Protein AF-A0A534P8X6-F1 (afdb_monomer_lite)

Radius of gyration: 32.1 Å; chains: 1; bounding box: 94×69×116 Å

Sequence (420 aa):
MPVDARSERRAPPPGQRSTAIDPALVALAWAALAAMLLAVRFLWLAFFPLLLISRTWAERSSAARVPAWTGWLPALLGPALLAGFVWIGPWPRISDVLDLSFAQWAEPYAAEKYPVEAIWLMRDAGLAGRLFTEYSLGGYAGFWLAPKIETFVNGSLNFAPDTASEYIAIRKRLPAAPGESFPELLDRLELDLFLGTGTPAGPHGPSYTVAHLERTPGWIAIFRNATSALYLRVGAPDSANLRQVADYYAREGIPFDPERGFEPARVIRDHEPWAVEHRVIPRTFAAIERAAIQPGAPLARPRALVQTASFYALLGACDLALEREALIRSIDALAVGSRRRTVWCLLRAGRYEDARAQAAALDGLARADELARITVELARAIPTLSADVRESMVRRLPLLSPAQAQALAFSLETPPARVR

pLDDT: mean 87.18, std 13.49, range [33.5, 98.56]

Secondary structure (DSSP, 8-state):
----------PPPTT-------HHHHHHHHHHHHHHHH-GGGGGGGHHHHHHHHHHHHHHHHHTT--GGGGHHHHHHHHHHHHHHHHTSSHHHHHTTS---HHHHTSPP-GGGTTHHHHHHHHHHT--EEEE--HHHHHHHHHHHTTTEEESS-SSS-S-HHHHHHHHHHHHT--SSTT--HHHHHHHTT--EEEEE---BSTT-S---TTTTTT-TTEEEEEE-SSEEEEEE-SSTT-HHHHHHHHHHHHHT--EETTTEE-HHHHHHH-HHHHHHTTSS-TTHHHHHHHHH-TT-TTHHHHHHHHHHHHHHHTT-HHHHHHHHHHHHHH-TT-HHHHHHHHHHHHHTT-HHHHHHHHHHHHTTGGG-HHHHHHHHHHHHGGGS-HHHHHHHHHH---B-HHHHHHHHHHSPPPPP---

Foldseek 3Di:
DDDDPPDPPPDDPPPPDPPDQDVVLVVLLVVLVVCVVVDVVSPVSPVSVLVSVLVVQCVVCVVDVNPNCRSCPSVVVVVVVVVCCCPVNCNCVVCVVPVPDPVVVVDFPQQLVDLVLLLVLCVLLVAAFEEEDDLCCLCVSCVRNPPRYHYLHNNDPPDDPLSVLLNVCLLLLHASDPPQHSVNSCVVSRHFKYKAFAALADPPDDRRGQLNCVVPPQKAFQDDALTITMIGGCPDLPPPSLVSSVVSCVVVVADADSVHHDDLVRCCVVPVVVCQLSRNDFPCLVVLVCLCPDPDPLPSNLVSLLVVLSSCLSRLVLVVSLVSLVVNCVSPVLPLLSLLSNLLSCLSVVVLVVSQVSLVVNVVNCPPPPLSVLSSVLSVCLVVDDPSVSSSSSSSRHNHYPVRSVVSSVRGDRHDRDDD

Structure (mmCIF, N/CA/C/O backbone):
data_AF-A0A534P8X6-F1
#
_entry.id   AF-A0A534P8X6-F1
#
loop_
_atom_site.group_PDB
_atom_site.id
_atom_site.type_symbol
_atom_site.label_atom_id
_atom_site.label_alt_id
_atom_site.label_comp_id
_atom_site.label_asym_id
_atom_site.label_entity_id
_atom_site.label_seq_id
_atom_site.pdbx_PDB_ins_code
_atom_site.Cartn_x
_atom_site.Cartn_y
_atom_site.Cartn_z
_atom_site.occupancy
_atom_site.B_iso_or_equiv
_atom_site.auth_seq_id
_atom_site.auth_comp_id
_atom_site.auth_asym_id
_atom_site.auth_atom_id
_atom_site.pdbx_PDB_model_num
ATOM 1 N N . MET A 1 1 ? 67.911 39.125 -83.453 1.00 33.50 1 MET A N 1
ATOM 2 C CA . MET A 1 1 ? 67.552 40.192 -82.494 1.00 33.50 1 MET A CA 1
ATOM 3 C C . MET A 1 1 ? 66.167 39.890 -81.921 1.00 33.50 1 MET A C 1
ATOM 5 O O . MET A 1 1 ? 65.420 39.190 -82.590 1.00 33.50 1 MET A O 1
ATOM 9 N N . PRO A 1 2 ? 65.913 40.288 -80.667 1.00 45.84 2 PRO A N 1
ATOM 10 C CA . PRO A 1 2 ? 65.272 39.536 -79.577 1.00 45.84 2 PRO A CA 1
ATOM 11 C C . PRO A 1 2 ? 63.798 39.995 -79.392 1.00 45.84 2 PRO A C 1
ATOM 13 O O . PRO A 1 2 ? 63.330 40.786 -80.197 1.00 45.84 2 PRO A O 1
ATOM 16 N N . VAL A 1 3 ? 62.943 39.557 -78.461 1.00 46.09 3 VAL A N 1
ATOM 17 C CA . VAL A 1 3 ? 63.076 39.191 -77.045 1.00 46.09 3 VAL A CA 1
ATOM 18 C C . VAL A 1 3 ? 62.009 38.144 -76.708 1.00 46.09 3 VAL A C 1
ATOM 20 O O . VAL A 1 3 ? 60.829 38.313 -77.002 1.00 46.09 3 VAL A O 1
ATOM 23 N N . ASP A 1 4 ? 62.471 37.082 -76.061 1.00 54.25 4 ASP A N 1
ATOM 24 C CA . ASP A 1 4 ? 61.713 35.975 -75.491 1.00 54.25 4 ASP A CA 1
ATOM 25 C C . ASP A 1 4 ? 61.046 36.449 -74.180 1.00 54.25 4 ASP A C 1
ATOM 27 O O . ASP A 1 4 ? 61.711 36.629 -73.158 1.00 54.25 4 ASP A O 1
ATOM 31 N N . ALA A 1 5 ? 59.738 36.717 -74.202 1.00 52.34 5 ALA A N 1
ATOM 32 C CA . ALA A 1 5 ? 58.976 37.123 -73.021 1.00 52.34 5 ALA A CA 1
ATOM 33 C C . ALA A 1 5 ? 58.452 35.883 -72.280 1.00 52.34 5 ALA A C 1
ATOM 35 O O . ALA A 1 5 ? 57.277 35.522 -72.364 1.00 52.34 5 ALA A O 1
ATOM 36 N N . ARG A 1 6 ? 59.342 35.212 -71.538 1.00 52.28 6 ARG A N 1
ATOM 37 C CA . ARG A 1 6 ? 58.953 34.193 -70.554 1.00 52.28 6 ARG A CA 1
ATOM 38 C C . ARG A 1 6 ? 58.138 34.858 -69.446 1.00 52.28 6 ARG A C 1
ATOM 40 O O . ARG A 1 6 ? 58.684 35.545 -68.589 1.00 52.28 6 ARG A O 1
ATOM 47 N N . SER A 1 7 ? 56.826 34.626 -69.450 1.00 53.94 7 SER A N 1
ATOM 48 C CA . SER A 1 7 ? 55.956 34.943 -68.321 1.00 53.94 7 SER A CA 1
ATOM 49 C C . SER A 1 7 ? 56.339 34.051 -67.135 1.00 53.94 7 SER A C 1
ATOM 51 O O . SER A 1 7 ? 55.944 32.883 -67.064 1.00 53.94 7 SER A O 1
ATOM 53 N N . GLU A 1 8 ? 57.131 34.581 -66.209 1.00 51.19 8 GLU A N 1
ATOM 54 C CA . GLU A 1 8 ? 57.353 33.955 -64.911 1.00 51.19 8 GLU A CA 1
ATOM 55 C C . GLU A 1 8 ? 56.007 33.833 -64.187 1.00 51.19 8 GLU A C 1
ATOM 57 O O . GLU A 1 8 ? 55.440 34.808 -63.688 1.00 51.19 8 GLU A O 1
ATOM 62 N N . ARG A 1 9 ? 55.467 32.608 -64.139 1.00 57.28 9 ARG A N 1
ATOM 63 C CA . ARG A 1 9 ? 54.397 32.251 -63.207 1.00 57.28 9 ARG A CA 1
ATOM 64 C C . ARG A 1 9 ? 54.963 32.424 -61.803 1.00 57.28 9 ARG A C 1
ATOM 66 O O . ARG A 1 9 ? 55.648 31.536 -61.302 1.00 57.28 9 ARG A O 1
ATOM 73 N N . ARG A 1 10 ? 54.696 33.573 -61.177 1.00 58.44 10 ARG A N 1
ATOM 74 C CA . ARG A 1 10 ? 54.929 33.771 -59.743 1.00 58.44 10 ARG A CA 1
ATOM 75 C C . ARG A 1 10 ? 54.242 32.633 -58.997 1.00 58.44 10 ARG A C 1
ATOM 77 O O . ARG A 1 10 ? 53.018 32.519 -59.034 1.00 58.44 10 ARG A O 1
ATOM 84 N N . ALA A 1 11 ? 55.041 31.787 -58.354 1.00 60.16 11 ALA A N 1
ATOM 85 C CA . ALA A 1 11 ? 54.531 30.801 -57.420 1.00 60.16 11 ALA A CA 1
ATOM 86 C C . ALA A 1 11 ? 53.692 31.534 -56.356 1.00 60.16 11 ALA A C 1
ATOM 88 O O . ALA A 1 11 ? 54.113 32.601 -55.890 1.00 60.16 11 ALA A O 1
ATOM 89 N N . PRO A 1 12 ? 52.502 31.019 -55.994 1.00 60.47 12 PRO A N 1
ATOM 90 C CA . PRO A 1 12 ? 51.727 31.595 -54.908 1.00 60.47 12 PRO A CA 1
ATOM 91 C C . PRO A 1 12 ? 52.596 31.633 -53.641 1.00 60.47 12 PRO A C 1
ATOM 93 O O . PRO A 1 12 ? 53.391 30.713 -53.421 1.00 60.47 12 PRO A O 1
ATOM 96 N N . PRO A 1 13 ? 52.497 32.697 -52.828 1.00 65.62 13 PRO A N 1
ATOM 97 C CA . PRO A 1 13 ? 53.342 32.863 -51.654 1.00 65.62 13 PRO A CA 1
ATOM 98 C C . PRO A 1 13 ? 53.242 31.625 -50.742 1.00 65.62 13 PRO A C 1
ATOM 100 O O . PRO A 1 13 ? 52.130 31.167 -50.451 1.00 65.62 13 PRO A O 1
ATOM 103 N N . PRO A 1 14 ? 54.378 31.063 -50.286 1.00 49.94 14 PRO A N 1
ATOM 104 C CA . PRO A 1 14 ? 54.384 29.919 -49.385 1.00 49.94 14 PRO A CA 1
ATOM 105 C C . PRO A 1 14 ? 53.738 30.342 -48.063 1.00 49.94 14 PRO A C 1
ATOM 107 O O . PRO A 1 14 ? 54.301 31.121 -47.301 1.00 49.94 14 PRO A O 1
ATOM 110 N N . GLY A 1 15 ? 52.512 29.877 -47.823 1.00 55.72 15 GLY A N 1
ATOM 111 C CA . GLY A 1 15 ? 51.736 30.244 -46.635 1.00 55.72 15 GLY A CA 1
ATOM 112 C C . GLY A 1 15 ? 50.222 30.227 -46.824 1.00 55.72 15 GLY A C 1
ATOM 113 O O . GLY A 1 15 ? 49.494 30.141 -45.839 1.00 55.72 15 GLY A O 1
ATOM 114 N N . GLN A 1 16 ? 49.721 30.228 -48.063 1.00 53.78 16 GLN A N 1
ATOM 115 C CA . GLN A 1 16 ? 48.287 30.098 -48.337 1.00 53.78 16 GLN A CA 1
ATOM 116 C C . GLN A 1 16 ? 47.846 28.626 -48.236 1.00 53.78 16 GLN A C 1
ATOM 118 O O . GLN A 1 16 ? 47.551 27.957 -49.224 1.00 53.78 16 GLN A O 1
ATOM 123 N N . ARG A 1 17 ? 47.839 28.080 -47.013 1.00 56.84 17 ARG A N 1
ATOM 124 C CA . ARG A 1 17 ? 47.142 26.820 -46.740 1.00 56.84 17 ARG A CA 1
ATOM 125 C C . ARG A 1 17 ? 45.657 27.077 -46.968 1.00 56.84 17 ARG A C 1
ATOM 127 O O . ARG A 1 17 ? 45.050 27.838 -46.225 1.00 56.84 17 ARG A O 1
ATOM 134 N N . SER A 1 18 ? 45.089 26.447 -47.994 1.00 56.28 18 SER A N 1
ATOM 135 C CA . SER A 1 18 ? 43.643 26.264 -48.115 1.00 56.28 18 SER A CA 1
ATOM 136 C C . SER A 1 18 ? 43.150 25.651 -46.806 1.00 56.28 18 SER A C 1
ATOM 138 O O . SER A 1 18 ? 43.361 24.461 -46.563 1.00 56.28 18 SER A O 1
ATOM 140 N N . THR A 1 19 ? 42.544 26.459 -45.939 1.00 61.25 19 THR A N 1
ATOM 141 C CA . THR A 1 19 ? 41.861 25.995 -44.732 1.00 61.25 19 THR A CA 1
ATOM 142 C C . THR A 1 19 ? 40.568 25.332 -45.177 1.00 61.25 19 THR A C 1
ATOM 144 O O . THR A 1 19 ? 39.490 25.909 -45.101 1.00 61.25 19 THR A O 1
ATOM 147 N N . ALA A 1 20 ? 40.688 24.132 -45.742 1.00 74.94 20 ALA A N 1
ATOM 148 C CA . ALA A 1 20 ? 39.529 23.305 -46.002 1.00 74.94 20 ALA A CA 1
ATOM 149 C C . ALA A 1 20 ? 38.854 23.042 -44.651 1.00 74.94 20 ALA A C 1
ATOM 151 O O . ALA A 1 20 ? 39.512 22.622 -43.692 1.00 74.94 20 ALA A O 1
ATOM 152 N N . ILE A 1 21 ? 37.558 23.345 -44.569 1.00 78.94 21 ILE A N 1
ATOM 153 C CA . ILE A 1 21 ? 36.736 22.993 -43.413 1.00 78.94 21 ILE A CA 1
ATOM 154 C C . ILE A 1 21 ? 36.885 21.487 -43.208 1.00 78.94 21 ILE A C 1
ATOM 156 O O . ILE A 1 21 ? 36.749 20.715 -44.156 1.00 78.94 21 ILE A O 1
ATOM 160 N N . ASP A 1 22 ? 37.180 21.084 -41.975 1.00 84.44 22 ASP A N 1
ATOM 161 C CA . ASP A 1 22 ? 37.355 19.678 -41.633 1.00 84.44 22 ASP A CA 1
ATOM 162 C C . ASP A 1 22 ? 36.058 18.897 -41.946 1.00 84.44 22 ASP A C 1
ATOM 164 O O . ASP A 1 22 ? 35.023 19.161 -41.319 1.00 84.44 22 ASP A O 1
ATOM 168 N N . PRO A 1 23 ? 36.073 17.951 -42.904 1.00 85.25 23 PRO A N 1
ATOM 169 C CA . PRO A 1 23 ? 34.881 17.200 -43.283 1.00 85.25 23 PRO A CA 1
ATOM 170 C C . PRO A 1 23 ? 34.331 16.359 -42.124 1.00 85.25 23 PRO A C 1
ATOM 172 O O . PRO A 1 23 ? 33.122 16.130 -42.067 1.00 85.25 23 PRO A O 1
ATOM 175 N N . ALA A 1 24 ? 35.173 15.953 -41.165 1.00 83.12 24 ALA A N 1
ATOM 176 C CA . ALA A 1 24 ? 34.730 15.220 -39.983 1.00 83.12 24 ALA A CA 1
ATOM 177 C C . ALA A 1 24 ? 33.857 16.096 -39.074 1.00 83.12 24 ALA A C 1
ATOM 179 O O . ALA A 1 24 ? 32.826 15.644 -38.577 1.00 83.12 24 ALA A O 1
ATOM 180 N N . LEU A 1 25 ? 34.212 17.372 -38.909 1.00 83.75 25 LEU A N 1
ATOM 181 C CA . LEU A 1 25 ? 33.414 18.321 -38.134 1.00 83.75 25 LEU A CA 1
ATOM 182 C C . LEU A 1 25 ? 32.064 18.602 -38.802 1.00 83.75 25 LEU A C 1
ATOM 184 O O . LEU A 1 25 ? 31.046 18.682 -38.117 1.00 83.75 25 LEU A O 1
ATOM 188 N N . VAL A 1 26 ? 32.042 18.723 -40.132 1.00 87.31 26 VAL A N 1
ATOM 189 C CA . VAL A 1 26 ? 30.795 18.885 -40.896 1.00 87.31 26 VAL A CA 1
ATOM 190 C C . VAL A 1 26 ? 29.891 17.668 -40.707 1.00 87.31 26 VAL A C 1
ATOM 192 O O . VAL A 1 26 ? 28.708 17.828 -40.411 1.00 87.31 26 VAL A O 1
ATOM 195 N N . ALA A 1 27 ? 30.448 16.460 -40.813 1.00 84.94 27 ALA A N 1
ATOM 196 C CA . ALA A 1 27 ? 29.708 15.223 -40.591 1.00 84.94 27 ALA A CA 1
ATOM 197 C C . ALA A 1 27 ? 29.157 15.128 -39.156 1.00 84.94 27 ALA A C 1
ATOM 199 O O . ALA A 1 27 ? 27.978 14.824 -38.977 1.00 84.94 27 ALA A O 1
ATOM 200 N N . LEU A 1 28 ? 29.966 15.452 -38.140 1.00 86.00 28 LEU A N 1
ATOM 201 C CA . LEU A 1 28 ? 29.539 15.464 -36.736 1.00 86.00 28 LEU A CA 1
ATOM 202 C C . LEU A 1 28 ? 28.457 16.511 -36.463 1.00 86.00 28 LEU A C 1
ATOM 204 O O . LEU A 1 28 ? 27.498 16.216 -35.758 1.00 86.00 28 LEU A O 1
ATOM 208 N N . ALA A 1 29 ? 28.565 17.711 -37.037 1.00 87.69 29 ALA A N 1
ATOM 209 C CA . ALA A 1 29 ? 27.555 18.756 -36.903 1.00 87.69 29 ALA A CA 1
ATOM 210 C C . ALA A 1 29 ? 26.207 18.336 -37.506 1.00 87.69 29 ALA A C 1
ATOM 212 O O . ALA A 1 29 ? 25.166 18.539 -36.881 1.00 87.69 29 ALA A O 1
ATOM 213 N N . TRP A 1 30 ? 26.218 17.714 -38.689 1.00 87.44 30 TRP A N 1
ATOM 214 C CA . TRP A 1 30 ? 25.007 17.184 -39.319 1.00 87.44 30 TRP A CA 1
ATOM 215 C C . TRP A 1 30 ? 24.413 16.005 -38.551 1.00 87.44 30 TRP A C 1
ATOM 217 O O . TRP A 1 30 ? 23.206 15.986 -38.320 1.00 87.44 30 TRP A O 1
ATOM 227 N N . ALA A 1 31 ? 25.241 15.056 -38.107 1.00 86.00 31 ALA A N 1
ATOM 228 C CA . ALA A 1 31 ? 24.795 13.931 -37.290 1.00 86.00 31 ALA A CA 1
ATOM 229 C C . ALA A 1 31 ? 24.201 14.406 -35.954 1.00 86.00 31 ALA A C 1
ATOM 231 O O . ALA A 1 31 ? 23.155 13.917 -35.538 1.00 86.00 31 ALA A O 1
ATOM 232 N N . ALA A 1 32 ? 24.819 15.406 -35.320 1.00 87.06 32 ALA A N 1
ATOM 233 C CA . ALA A 1 32 ? 24.315 16.055 -34.116 1.00 87.06 32 ALA A CA 1
ATOM 234 C C . ALA A 1 32 ? 22.977 16.766 -34.356 1.00 87.06 32 ALA A C 1
ATOM 236 O O . ALA A 1 32 ? 22.048 16.579 -33.578 1.00 87.06 32 ALA A O 1
ATOM 237 N N . LEU A 1 33 ? 22.850 17.545 -35.438 1.00 85.81 33 LEU A N 1
ATOM 238 C CA . LEU A 1 33 ? 21.591 18.195 -35.822 1.00 85.81 33 LEU A CA 1
ATOM 239 C C . LEU A 1 33 ? 20.480 17.172 -36.061 1.00 85.81 33 LEU A C 1
ATOM 241 O O . LEU A 1 33 ? 19.393 17.317 -35.508 1.00 85.81 33 LEU A O 1
ATOM 245 N N . ALA A 1 34 ? 20.763 16.114 -36.822 1.00 82.88 34 ALA A N 1
ATOM 246 C CA . ALA A 1 34 ? 19.818 15.029 -37.052 1.00 82.88 34 ALA A CA 1
ATOM 247 C C . ALA A 1 34 ? 19.422 14.346 -35.734 1.00 82.88 34 ALA A C 1
ATOM 249 O O . ALA A 1 34 ? 18.238 14.177 -35.465 1.00 82.88 34 ALA A O 1
ATOM 250 N N . ALA A 1 35 ? 20.388 14.026 -34.869 1.00 80.00 35 ALA A N 1
ATOM 251 C CA . ALA A 1 35 ? 20.127 13.425 -33.565 1.00 80.00 35 ALA A CA 1
ATOM 252 C C . ALA A 1 35 ? 19.263 14.330 -32.669 1.00 80.00 35 ALA A C 1
ATOM 254 O O . ALA A 1 35 ? 18.326 13.839 -32.047 1.00 80.00 35 ALA A O 1
ATOM 255 N N . MET A 1 36 ? 19.524 15.641 -32.636 1.00 87.25 36 MET A N 1
ATOM 256 C CA . MET A 1 36 ? 18.722 16.614 -31.881 1.00 87.25 36 MET A CA 1
ATOM 257 C C . MET A 1 36 ? 17.287 16.732 -32.399 1.00 87.25 36 MET A C 1
ATOM 259 O O . MET A 1 36 ? 16.361 16.820 -31.595 1.00 87.25 36 MET A O 1
ATOM 263 N N . LEU A 1 37 ? 17.098 16.723 -33.723 1.00 77.31 37 LEU A N 1
ATOM 264 C CA . LEU A 1 37 ? 15.770 16.769 -34.343 1.00 77.31 37 LEU A CA 1
ATOM 265 C C . LEU A 1 37 ? 14.988 15.467 -34.129 1.00 77.31 37 LEU A C 1
ATOM 267 O O . LEU A 1 37 ? 13.765 15.500 -34.026 1.00 77.31 37 LEU A O 1
ATOM 271 N N . LEU A 1 38 ? 15.687 14.333 -34.039 1.00 77.62 38 LEU A N 1
ATOM 272 C CA . LEU A 1 38 ? 15.081 13.024 -33.806 1.00 77.62 38 LEU A CA 1
ATOM 273 C C . LEU A 1 38 ? 14.802 12.752 -32.320 1.00 77.62 38 LEU A C 1
ATOM 275 O O . LEU A 1 38 ? 13.841 12.051 -32.011 1.00 77.62 38 LEU A O 1
ATOM 279 N N . ALA A 1 39 ? 15.613 13.276 -31.389 1.00 69.88 39 ALA A N 1
ATOM 280 C CA . ALA A 1 39 ? 15.390 13.096 -29.955 1.00 69.88 39 ALA A CA 1
ATOM 281 C C . ALA A 1 39 ? 15.970 14.219 -29.072 1.00 69.88 39 ALA A C 1
ATOM 283 O O . ALA A 1 39 ? 17.167 14.507 -29.074 1.00 69.88 39 ALA A O 1
ATOM 284 N N . VAL A 1 40 ? 15.122 14.729 -28.171 1.00 66.31 40 VAL A N 1
ATOM 285 C CA . VAL A 1 40 ? 15.434 15.774 -27.171 1.00 66.31 40 VAL A CA 1
ATOM 286 C C . VAL A 1 40 ? 16.663 15.435 -26.316 1.00 66.31 40 VAL A C 1
ATOM 288 O O . VAL A 1 40 ? 17.450 16.320 -25.990 1.00 66.31 40 VAL A O 1
ATOM 291 N N . ARG A 1 41 ? 16.896 14.152 -25.993 1.00 69.75 41 ARG A N 1
ATOM 292 C CA . ARG A 1 41 ? 18.048 13.723 -25.171 1.00 69.75 41 ARG A CA 1
ATOM 293 C C . ARG A 1 41 ? 19.414 14.060 -25.779 1.00 69.75 41 ARG A C 1
ATOM 295 O O . ARG A 1 41 ? 20.415 14.001 -25.074 1.00 69.75 41 ARG A O 1
ATOM 302 N N . PHE A 1 42 ? 19.466 14.382 -27.071 1.00 77.75 42 PHE A N 1
ATOM 303 C CA . PHE A 1 42 ? 20.692 14.724 -27.786 1.00 77.75 42 PHE A CA 1
ATOM 304 C C . PHE A 1 42 ? 20.928 16.230 -27.919 1.00 77.75 42 PHE A C 1
ATOM 306 O O . PHE A 1 42 ? 21.890 16.616 -28.570 1.00 77.75 42 PHE A O 1
ATOM 313 N N . LEU A 1 43 ? 20.120 17.086 -27.280 1.00 78.06 43 LEU A N 1
ATOM 314 C CA . LEU A 1 43 ? 20.313 18.546 -27.275 1.00 78.06 43 LEU A CA 1
ATOM 315 C C . LEU A 1 43 ? 21.731 18.979 -26.866 1.00 78.06 43 LEU A C 1
ATOM 317 O O . LEU A 1 43 ? 22.224 19.994 -27.349 1.00 78.06 43 LEU A O 1
ATOM 321 N N . TRP A 1 44 ? 22.425 18.195 -26.036 1.00 81.00 44 TRP A N 1
ATOM 322 C CA . TRP A 1 44 ? 23.819 18.464 -25.665 1.00 81.00 44 TRP A CA 1
ATOM 323 C C . TRP A 1 44 ? 24.799 18.381 -26.854 1.00 81.00 44 TRP A C 1
ATOM 325 O O . TRP A 1 44 ? 25.855 19.010 -26.823 1.00 81.00 44 TRP A O 1
ATOM 335 N N . LEU A 1 45 ? 24.441 17.679 -27.939 1.00 85.06 45 LEU A N 1
ATOM 336 C CA . LEU A 1 45 ? 25.227 17.621 -29.176 1.00 85.06 45 LEU A CA 1
ATOM 337 C C . LEU A 1 45 ? 25.195 18.935 -29.973 1.00 85.06 45 LEU A C 1
ATOM 339 O O . LEU A 1 45 ? 25.951 19.063 -30.937 1.00 85.06 45 LEU A O 1
ATOM 343 N N . ALA A 1 46 ? 24.400 19.935 -29.561 1.00 84.25 46 ALA A N 1
ATOM 344 C CA . ALA A 1 46 ? 24.375 21.276 -30.156 1.00 84.25 46 ALA A CA 1
ATOM 345 C C . ALA A 1 46 ? 25.762 21.936 -30.227 1.00 84.25 46 ALA A C 1
ATOM 347 O O . ALA A 1 46 ? 25.993 22.811 -31.059 1.00 84.25 46 ALA A O 1
ATOM 348 N N . PHE A 1 47 ? 26.709 21.492 -29.399 1.00 85.44 47 PHE A N 1
ATOM 349 C CA . PHE A 1 47 ? 28.091 21.951 -29.444 1.00 85.44 47 PHE A CA 1
ATOM 350 C C . PHE A 1 47 ? 28.746 21.783 -30.828 1.00 85.44 47 PHE A C 1
ATOM 352 O O . PHE A 1 47 ? 29.433 22.694 -31.283 1.00 85.44 47 PHE A O 1
ATOM 359 N N . PHE A 1 48 ? 28.508 20.676 -31.540 1.00 85.25 48 PHE A N 1
ATOM 360 C CA . PHE A 1 48 ? 29.135 20.421 -32.845 1.00 85.25 48 PHE A CA 1
ATOM 361 C C . PHE A 1 48 ? 28.702 21.395 -33.957 1.00 85.25 48 PHE A C 1
ATOM 363 O O . PHE A 1 48 ? 29.582 21.983 -34.593 1.00 85.25 48 PHE A O 1
ATOM 370 N N . PRO A 1 49 ? 27.397 21.636 -34.209 1.00 86.19 49 PRO A N 1
ATOM 371 C CA . PRO A 1 49 ? 26.979 22.645 -35.180 1.00 86.19 49 PRO A CA 1
ATOM 372 C C . PRO A 1 49 ? 27.385 24.062 -34.761 1.00 86.19 49 PRO A C 1
ATOM 374 O O . PRO A 1 49 ? 27.783 24.849 -35.618 1.00 86.19 49 PRO A O 1
ATOM 377 N N . LEU A 1 50 ? 27.379 24.382 -33.462 1.00 85.06 50 LEU A N 1
ATOM 378 C CA . LEU A 1 50 ? 27.881 25.671 -32.974 1.00 85.06 50 LEU A CA 1
ATOM 379 C C . LEU A 1 50 ? 29.384 25.851 -33.245 1.00 85.06 50 LEU A C 1
ATOM 381 O O . LEU A 1 50 ? 29.804 26.938 -33.643 1.00 85.06 50 LEU A O 1
ATOM 385 N N . LEU A 1 51 ? 30.182 24.791 -33.097 1.00 83.88 51 LEU A N 1
ATOM 386 C CA . LEU A 1 51 ? 31.619 24.801 -33.383 1.00 83.88 51 LEU A CA 1
ATOM 387 C C . LEU A 1 51 ? 31.918 24.905 -34.889 1.00 83.88 51 LEU A C 1
ATOM 389 O O . LEU A 1 51 ? 32.883 25.552 -35.297 1.00 83.88 51 LEU A O 1
ATOM 393 N N . LEU A 1 52 ? 31.068 24.325 -35.739 1.00 85.81 52 LEU A N 1
ATOM 394 C CA . LEU A 1 52 ? 31.157 24.507 -37.188 1.00 85.81 52 LEU A CA 1
ATOM 395 C C . LEU A 1 52 ? 30.828 25.954 -37.601 1.00 85.81 52 LEU A C 1
ATOM 397 O O . LEU A 1 52 ? 31.546 26.552 -38.406 1.00 85.81 52 LEU A O 1
ATOM 401 N N . ILE A 1 53 ? 29.771 26.542 -37.031 1.00 86.75 53 ILE A N 1
ATOM 402 C CA . ILE A 1 53 ? 29.382 27.938 -37.290 1.00 86.75 53 ILE A CA 1
ATOM 403 C C . ILE A 1 53 ? 30.477 28.902 -36.818 1.00 86.75 53 ILE A C 1
ATOM 405 O O . ILE A 1 53 ? 30.832 29.832 -37.542 1.00 86.75 53 ILE A O 1
ATOM 409 N N . SER A 1 54 ? 31.057 28.672 -35.637 1.00 81.62 54 SER A N 1
ATOM 410 C CA . SER A 1 54 ? 32.117 29.534 -35.104 1.00 81.62 54 SER A CA 1
ATOM 411 C C . SER A 1 54 ? 33.369 29.519 -35.982 1.00 81.62 54 SER A C 1
ATOM 413 O O . SER A 1 54 ? 33.908 30.579 -36.302 1.00 81.62 54 SER A O 1
ATOM 415 N N . ARG A 1 55 ? 33.788 28.335 -36.447 1.00 82.56 55 ARG A N 1
ATOM 416 C CA . ARG A 1 55 ? 34.955 28.173 -37.320 1.00 82.56 55 ARG A CA 1
ATOM 417 C C . ARG A 1 55 ? 34.749 28.808 -38.694 1.00 82.56 55 ARG A C 1
ATOM 419 O O . ARG A 1 55 ? 35.604 29.559 -39.155 1.00 82.56 55 ARG A O 1
ATOM 426 N N . THR A 1 56 ? 33.602 28.560 -39.323 1.00 82.81 56 THR A N 1
ATOM 427 C CA . THR A 1 56 ? 33.283 29.140 -40.641 1.00 82.81 56 THR A CA 1
ATOM 428 C C . THR A 1 56 ? 33.153 30.659 -40.591 1.00 82.81 56 THR A C 1
ATOM 430 O O . THR A 1 56 ? 33.560 31.349 -41.529 1.00 82.81 56 THR A O 1
ATOM 433 N N . TRP A 1 57 ? 32.633 31.207 -39.490 1.00 76.94 57 TRP A N 1
ATOM 434 C CA . TRP A 1 57 ? 32.598 32.650 -39.297 1.00 76.94 57 TRP A CA 1
ATOM 435 C C . TRP A 1 57 ? 33.998 33.231 -39.064 1.00 76.94 57 TRP A C 1
ATOM 437 O O . TRP A 1 57 ? 34.340 34.222 -39.705 1.00 76.94 57 TRP A O 1
ATOM 447 N N . ALA A 1 58 ? 34.845 32.595 -38.248 1.00 73.75 58 ALA A N 1
ATOM 448 C CA . ALA A 1 58 ? 36.231 33.028 -38.043 1.00 73.75 58 ALA A CA 1
ATOM 449 C C . ALA A 1 5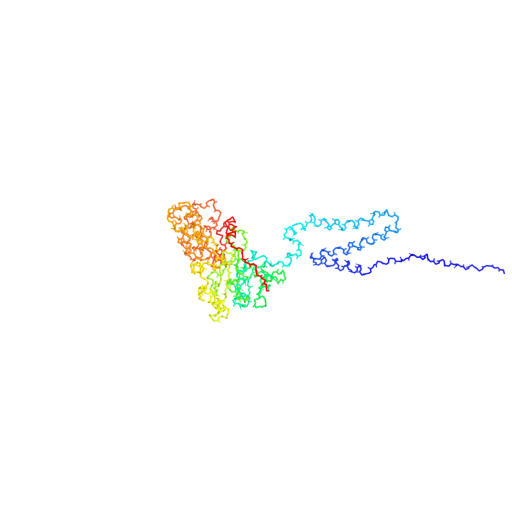8 ? 37.042 33.055 -39.355 1.00 73.75 58 ALA A C 1
ATOM 451 O O . ALA A 1 58 ? 37.759 34.022 -39.623 1.00 73.75 58 ALA A O 1
ATOM 452 N N . GLU A 1 59 ? 36.881 32.045 -40.215 1.00 76.81 59 GLU A N 1
ATOM 453 C CA . GLU A 1 59 ? 37.539 31.979 -41.527 1.00 76.81 59 GLU A CA 1
ATOM 454 C C . GLU A 1 59 ? 37.049 33.094 -42.475 1.00 76.81 59 GLU A C 1
ATOM 456 O O . GLU A 1 59 ? 37.859 33.775 -43.107 1.00 76.81 59 GLU A O 1
ATOM 461 N N . ARG A 1 60 ? 35.736 33.373 -42.520 1.00 71.94 60 ARG A N 1
ATOM 462 C CA . ARG A 1 60 ? 35.173 34.482 -43.322 1.00 71.94 60 ARG A CA 1
ATOM 463 C C . ARG A 1 60 ? 35.592 35.860 -42.812 1.00 71.94 60 ARG A C 1
ATOM 465 O O . ARG A 1 60 ? 35.905 36.738 -43.616 1.00 71.94 60 ARG A O 1
ATOM 472 N N . SER A 1 61 ? 35.638 36.039 -41.494 1.00 63.28 61 SER A N 1
ATOM 473 C CA . SER A 1 61 ? 36.102 37.274 -40.854 1.00 63.28 61 SER A CA 1
ATOM 474 C C . SER A 1 61 ? 37.602 37.513 -41.012 1.00 63.28 61 SER A C 1
ATOM 476 O O . SER A 1 61 ? 38.053 38.634 -40.822 1.00 63.28 61 SER A O 1
ATOM 478 N N . SER A 1 62 ? 38.373 36.485 -41.373 1.00 62.78 62 SER A N 1
ATOM 479 C CA . SER A 1 62 ? 39.794 36.619 -41.713 1.00 62.78 62 SER A CA 1
ATOM 480 C C . SER A 1 62 ? 40.005 37.080 -43.164 1.00 62.78 62 SER A C 1
ATOM 482 O O . SER A 1 62 ? 41.042 37.656 -43.484 1.00 62.78 62 SER A O 1
ATOM 484 N N . ALA A 1 63 ? 39.027 36.833 -44.046 1.00 62.59 63 ALA A N 1
ATOM 485 C CA . ALA A 1 63 ? 39.085 37.169 -45.472 1.00 62.59 63 ALA A CA 1
ATOM 486 C C . ALA A 1 63 ? 38.471 38.542 -45.808 1.00 62.59 63 ALA A C 1
ATOM 488 O O . ALA A 1 63 ? 38.969 39.251 -46.682 1.00 62.59 63 ALA A O 1
ATOM 489 N N . ALA A 1 64 ? 37.409 38.947 -45.114 1.00 58.12 64 ALA A N 1
ATOM 490 C CA . ALA A 1 64 ? 36.935 40.329 -45.112 1.00 58.12 64 ALA A CA 1
ATOM 491 C C . ALA A 1 64 ? 37.608 41.077 -43.948 1.00 58.12 64 ALA A C 1
ATOM 493 O O . ALA A 1 64 ? 37.895 40.459 -42.934 1.00 58.12 64 ALA A O 1
ATOM 494 N N . ARG A 1 65 ? 37.864 42.394 -44.045 1.00 60.75 65 ARG A N 1
ATOM 495 C CA . ARG A 1 65 ? 38.337 43.222 -42.905 1.00 60.75 65 ARG A CA 1
ATOM 496 C C . ARG A 1 65 ? 37.229 43.383 -41.857 1.00 60.75 65 ARG A C 1
ATOM 498 O O . ARG A 1 65 ? 36.809 44.493 -41.538 1.00 60.75 65 ARG A O 1
ATOM 505 N N . VAL A 1 66 ? 36.685 42.274 -41.382 1.00 54.66 66 VAL A N 1
ATOM 506 C CA . VAL A 1 66 ? 35.703 42.260 -40.318 1.00 54.66 66 VAL A CA 1
ATOM 507 C C . VAL A 1 66 ? 36.489 42.480 -39.031 1.00 54.66 66 VAL A C 1
ATOM 509 O O . VAL A 1 66 ? 37.527 41.846 -38.829 1.00 54.66 66 VAL A O 1
ATOM 512 N N . PRO A 1 67 ? 36.055 43.403 -38.166 1.00 59.91 67 PRO A N 1
ATOM 513 C CA . PRO A 1 67 ? 36.715 43.629 -36.896 1.00 59.91 67 PRO A CA 1
ATOM 514 C C . PRO A 1 67 ? 36.912 42.314 -36.136 1.00 59.91 67 PRO A C 1
ATOM 516 O O . PRO A 1 67 ? 35.978 41.510 -36.026 1.00 59.91 67 PRO A O 1
ATOM 519 N N . ALA A 1 68 ? 38.120 42.116 -35.601 1.00 60.34 68 ALA A N 1
ATOM 520 C CA . ALA A 1 68 ? 38.542 40.874 -34.958 1.00 60.34 68 ALA A CA 1
ATOM 521 C C . ALA A 1 68 ? 37.550 40.368 -33.896 1.00 60.34 68 ALA A C 1
ATOM 523 O O . ALA A 1 68 ? 37.434 39.163 -33.722 1.00 60.34 68 ALA A O 1
ATOM 524 N N . TRP A 1 69 ? 36.786 41.261 -33.250 1.00 61.00 69 TRP A N 1
ATOM 525 C CA . TRP A 1 69 ? 35.785 40.942 -32.224 1.00 61.00 69 TRP A CA 1
ATOM 526 C C . TRP A 1 69 ? 34.599 40.092 -32.719 1.00 61.00 69 TRP A C 1
ATOM 528 O O . TRP A 1 69 ? 33.964 39.410 -31.921 1.00 61.00 69 TRP A O 1
ATOM 538 N N . THR A 1 70 ? 34.319 40.063 -34.024 1.00 57.47 70 THR A N 1
ATOM 539 C CA . THR A 1 70 ? 33.202 39.279 -34.586 1.00 57.47 70 THR A CA 1
ATOM 540 C C . THR A 1 70 ? 33.421 37.766 -34.501 1.00 57.47 70 THR A C 1
ATOM 542 O O . THR A 1 70 ? 32.486 37.036 -34.196 1.00 57.47 70 THR A O 1
ATOM 545 N N . GLY A 1 71 ? 34.658 37.279 -34.648 1.00 58.31 71 GLY A N 1
ATOM 546 C CA . GLY A 1 71 ? 34.981 35.857 -34.457 1.00 58.31 71 GLY A CA 1
ATOM 547 C C . GLY A 1 71 ? 34.865 35.382 -33.001 1.00 58.31 71 GLY A C 1
ATOM 548 O O . GLY A 1 71 ? 34.738 34.185 -32.751 1.00 58.31 71 GLY A O 1
ATOM 549 N N . TRP A 1 72 ? 34.858 36.309 -32.037 1.00 62.97 72 TRP A N 1
ATOM 550 C CA . TRP A 1 72 ? 34.708 35.989 -30.616 1.00 62.97 72 TRP A CA 1
ATOM 551 C C . TRP A 1 72 ? 33.251 35.797 -30.225 1.00 62.97 72 TRP A C 1
ATOM 553 O O . TRP A 1 72 ? 32.987 35.114 -29.243 1.00 62.97 72 TRP A O 1
ATOM 563 N N . LEU A 1 73 ? 32.296 36.349 -30.981 1.00 62.47 73 LEU A N 1
ATOM 564 C CA . LEU A 1 73 ? 30.888 36.285 -30.601 1.00 62.47 73 LEU A CA 1
ATOM 565 C C . LEU A 1 73 ? 30.390 34.841 -30.412 1.00 62.47 73 LEU A C 1
ATOM 567 O O . LEU A 1 73 ? 29.819 34.587 -29.363 1.00 62.47 73 LEU A O 1
ATOM 571 N N . PRO A 1 74 ? 30.634 33.869 -31.314 1.00 60.53 74 PRO A N 1
ATOM 572 C CA . PRO A 1 74 ? 30.217 32.472 -31.128 1.00 60.53 74 PRO A CA 1
ATOM 573 C C . PRO A 1 74 ? 31.011 31.766 -30.040 1.00 60.53 74 PRO A C 1
ATOM 575 O O . PRO A 1 74 ? 30.461 30.953 -29.303 1.00 60.53 74 PRO A O 1
ATOM 578 N N . ALA A 1 75 ? 32.309 32.076 -29.957 1.00 62.66 75 ALA A N 1
ATOM 579 C CA . ALA A 1 75 ? 33.203 31.538 -28.941 1.00 62.66 75 ALA A CA 1
ATOM 580 C C . ALA A 1 75 ? 32.806 32.010 -27.535 1.00 62.66 75 ALA A C 1
ATOM 582 O O . ALA A 1 75 ? 33.073 31.304 -26.573 1.00 62.66 75 ALA A O 1
ATOM 583 N N . LEU A 1 76 ? 32.134 33.161 -27.421 1.00 71.06 76 LEU A N 1
ATOM 584 C CA . LEU A 1 76 ? 31.539 33.675 -26.190 1.00 71.06 76 LEU A CA 1
ATOM 585 C C . LEU A 1 76 ? 30.087 33.203 -26.014 1.00 71.06 76 LEU A C 1
ATOM 587 O O . LEU A 1 76 ? 29.704 32.842 -24.907 1.00 71.06 76 LEU A O 1
ATOM 591 N N . LEU A 1 77 ? 29.294 33.136 -27.088 1.00 71.94 77 LEU A N 1
ATOM 592 C CA . LEU A 1 77 ? 27.893 32.697 -27.071 1.00 71.94 77 LEU A CA 1
ATOM 593 C C . LEU A 1 77 ? 27.749 31.224 -26.694 1.00 71.94 77 LEU A C 1
ATOM 595 O O . LEU A 1 77 ? 26.833 30.900 -25.956 1.00 71.94 77 LEU A O 1
ATOM 599 N N . GLY A 1 78 ? 28.631 30.331 -27.148 1.00 70.12 78 GLY A N 1
ATOM 600 C CA . GLY A 1 78 ? 28.588 28.912 -26.773 1.00 70.12 78 GLY A CA 1
ATOM 601 C C . GLY A 1 78 ? 28.720 28.704 -25.257 1.00 70.12 78 GLY A C 1
ATOM 602 O O . GLY A 1 78 ? 27.800 28.165 -24.640 1.00 70.12 78 GLY A O 1
ATOM 603 N N . PRO A 1 79 ? 29.807 29.186 -24.625 1.00 75.19 79 PRO A N 1
ATOM 604 C CA . PRO A 1 79 ? 29.957 29.187 -23.174 1.00 75.19 79 PRO A CA 1
ATOM 605 C C . PRO A 1 79 ? 28.874 29.990 -22.453 1.00 75.19 79 PRO A C 1
ATOM 607 O O . PRO A 1 79 ? 28.430 29.553 -21.401 1.00 75.19 79 PRO A O 1
ATOM 610 N N . ALA A 1 80 ? 28.404 31.117 -23.003 1.00 78.25 80 ALA A N 1
ATOM 611 C CA . ALA A 1 80 ? 27.326 31.903 -22.399 1.00 78.25 80 ALA A CA 1
ATOM 612 C C . ALA A 1 80 ? 25.964 31.195 -22.457 1.00 78.25 80 ALA A C 1
ATOM 614 O O . ALA A 1 80 ? 25.178 31.339 -21.530 1.00 78.25 80 ALA A O 1
ATOM 615 N N . LEU A 1 81 ? 25.680 30.407 -23.498 1.00 74.38 81 LEU A N 1
ATOM 616 C CA . LEU A 1 81 ? 24.479 29.574 -23.603 1.00 74.38 81 LEU A CA 1
ATOM 617 C C . LEU A 1 81 ? 24.582 28.338 -22.711 1.00 74.38 81 LEU A C 1
ATOM 619 O O . LEU A 1 81 ? 23.594 27.970 -22.086 1.00 74.38 81 LEU A O 1
ATOM 623 N N . LEU A 1 82 ? 25.766 27.728 -22.602 1.00 71.75 82 LEU A N 1
ATOM 624 C CA . LEU A 1 82 ? 26.017 26.648 -21.648 1.00 71.75 82 LEU A CA 1
ATOM 625 C C . LEU A 1 82 ? 25.880 27.157 -20.208 1.00 71.75 82 LEU A C 1
ATOM 627 O O . LEU A 1 82 ? 25.173 26.552 -19.411 1.00 71.75 82 LEU A O 1
ATOM 631 N N . ALA A 1 83 ? 26.480 28.306 -19.894 1.00 77.88 83 ALA A N 1
ATOM 632 C CA . ALA A 1 83 ? 26.290 28.991 -18.625 1.00 77.88 83 ALA A CA 1
ATOM 633 C C . ALA A 1 83 ? 24.813 29.369 -18.437 1.00 77.88 83 ALA A C 1
ATOM 635 O O . ALA A 1 83 ? 24.239 29.086 -17.398 1.00 77.88 83 ALA A O 1
ATOM 636 N N . GLY A 1 84 ? 24.144 29.911 -19.450 1.00 76.38 84 GLY A N 1
ATOM 637 C CA . GLY A 1 84 ? 22.714 30.211 -19.406 1.00 76.38 84 GLY A CA 1
ATOM 638 C C . GLY A 1 84 ? 21.871 28.975 -19.088 1.00 76.38 84 GLY A C 1
ATOM 639 O O . GLY A 1 84 ? 21.000 29.042 -18.229 1.00 76.38 84 GLY A O 1
ATOM 640 N N . PHE A 1 85 ? 22.169 27.825 -19.696 1.00 73.06 85 PHE A N 1
ATOM 641 C CA . PHE A 1 85 ? 21.523 26.549 -19.391 1.00 73.06 85 PHE A CA 1
ATOM 642 C C . PHE A 1 85 ? 21.785 26.100 -17.947 1.00 73.06 85 PHE A C 1
ATOM 644 O O . PHE A 1 85 ? 20.839 25.709 -17.267 1.00 73.06 85 PHE A O 1
ATOM 651 N N . VAL A 1 86 ? 23.038 26.206 -17.486 1.00 73.44 86 VAL A N 1
ATOM 652 C CA . VAL A 1 86 ? 23.490 25.817 -16.139 1.00 73.44 86 VAL A CA 1
ATOM 653 C C . VAL A 1 86 ? 22.933 26.727 -15.039 1.00 73.44 86 VAL A C 1
ATOM 655 O O . VAL A 1 86 ? 22.607 26.230 -13.970 1.00 73.44 86 VAL A O 1
ATOM 658 N N . TRP A 1 87 ? 22.805 28.033 -15.283 1.00 76.81 87 TRP A N 1
ATOM 659 C CA . TRP A 1 87 ? 22.479 29.035 -14.259 1.00 76.81 87 TRP A CA 1
ATOM 660 C C . TRP A 1 87 ? 21.029 29.535 -14.313 1.00 76.81 87 TRP A C 1
ATOM 662 O O . TRP A 1 87 ? 20.463 29.873 -13.280 1.00 76.81 87 TRP A O 1
ATOM 672 N N . ILE A 1 88 ? 20.423 29.611 -15.503 1.00 77.56 88 ILE A N 1
ATOM 673 C CA . ILE A 1 88 ? 19.085 30.200 -15.729 1.00 77.56 88 ILE A CA 1
ATOM 674 C C . ILE A 1 88 ? 18.119 29.180 -16.368 1.00 77.56 88 ILE A C 1
ATOM 676 O O . ILE A 1 88 ? 16.900 29.345 -16.318 1.00 77.56 88 ILE A O 1
ATOM 680 N N . GLY A 1 89 ? 18.648 28.117 -16.978 1.00 69.38 89 GLY A N 1
ATOM 681 C CA . GLY A 1 89 ? 17.883 27.093 -17.678 1.00 69.38 89 GLY A CA 1
ATOM 682 C C . GLY A 1 89 ? 17.209 26.071 -16.755 1.00 69.38 89 GLY A C 1
ATOM 683 O O . GLY A 1 89 ? 16.973 26.320 -15.576 1.00 69.38 89 GLY A O 1
ATOM 684 N N . PRO A 1 90 ? 16.860 24.886 -17.281 1.00 68.38 90 PRO A N 1
ATOM 685 C CA . PRO A 1 90 ? 16.319 23.796 -16.471 1.00 68.38 90 PRO A CA 1
ATOM 686 C C . PRO A 1 90 ? 17.343 23.191 -15.503 1.00 68.38 90 PRO A C 1
ATOM 688 O O . PRO A 1 90 ? 16.934 22.511 -14.567 1.00 68.38 90 PRO A O 1
ATOM 691 N N . TRP A 1 91 ? 18.648 23.410 -15.725 1.00 68.69 91 TRP A N 1
ATOM 692 C CA . TRP A 1 91 ? 19.703 22.740 -14.969 1.00 68.69 91 TRP A CA 1
ATOM 693 C C . TRP A 1 91 ? 19.657 23.011 -13.467 1.00 68.69 91 TRP A C 1
ATOM 695 O O . TRP A 1 91 ? 19.654 22.009 -12.778 1.00 68.69 91 TRP A O 1
ATOM 705 N N . PRO A 1 92 ? 19.503 24.243 -12.934 1.00 71.25 92 PRO A N 1
ATOM 706 C CA . PRO A 1 92 ? 19.356 24.457 -11.492 1.00 71.25 92 PRO A CA 1
ATOM 707 C C . PRO A 1 92 ? 18.260 23.581 -10.881 1.00 71.25 92 PRO A C 1
ATOM 709 O O . PRO A 1 92 ? 18.494 22.891 -9.905 1.00 71.25 92 PRO A O 1
ATOM 712 N N . ARG A 1 93 ? 17.096 23.460 -11.535 1.00 66.69 93 ARG A N 1
ATOM 713 C CA . ARG A 1 93 ? 16.017 22.574 -11.059 1.00 66.69 93 ARG A CA 1
ATOM 714 C C . ARG A 1 93 ? 16.372 21.085 -11.101 1.00 66.69 93 ARG A C 1
ATOM 716 O O . ARG A 1 93 ? 15.789 20.311 -10.351 1.00 66.69 93 ARG A O 1
ATOM 723 N N . ILE A 1 94 ? 17.261 20.675 -12.001 1.00 63.97 94 ILE A N 1
ATOM 724 C CA . ILE A 1 94 ? 17.731 19.292 -12.135 1.00 63.97 94 ILE A CA 1
ATOM 725 C C . ILE A 1 94 ? 18.888 19.028 -11.154 1.00 63.97 94 ILE A C 1
ATOM 727 O O . ILE A 1 94 ? 18.886 18.004 -10.481 1.00 63.97 94 ILE A O 1
ATOM 731 N N . SER A 1 95 ? 19.843 19.952 -11.038 1.00 62.53 95 SER A N 1
ATOM 732 C CA . SER A 1 95 ? 21.024 19.873 -10.177 1.00 62.53 95 SER A CA 1
ATOM 733 C C . SER A 1 95 ? 20.706 20.098 -8.706 1.00 62.53 95 SER A C 1
ATOM 735 O O . SER A 1 95 ? 21.344 19.488 -7.866 1.00 62.53 95 SER A O 1
ATOM 737 N N . ASP A 1 96 ? 19.683 20.885 -8.368 1.00 60.19 96 ASP A N 1
ATOM 738 C CA . ASP A 1 96 ? 19.213 21.018 -6.980 1.00 60.19 96 ASP A CA 1
ATOM 739 C C . ASP A 1 96 ? 18.719 19.670 -6.421 1.00 60.19 96 ASP A C 1
ATOM 741 O O . ASP A 1 96 ? 18.637 19.478 -5.210 1.00 60.19 96 ASP A O 1
ATOM 745 N N . VAL A 1 97 ? 18.394 18.722 -7.307 1.00 55.91 97 VAL A N 1
ATOM 746 C CA . VAL A 1 97 ? 17.976 17.354 -6.966 1.00 55.91 97 VAL A CA 1
ATOM 747 C C . VAL A 1 97 ? 19.112 16.337 -7.169 1.00 55.91 97 VAL A C 1
ATOM 749 O O . VAL A 1 97 ? 19.030 15.222 -6.653 1.00 55.91 97 VAL A O 1
ATOM 752 N N . LEU A 1 98 ? 20.166 16.704 -7.905 1.00 53.59 98 LEU A N 1
ATOM 753 C CA . LEU A 1 98 ? 21.327 15.871 -8.219 1.00 53.59 98 LEU A CA 1
ATOM 754 C C . LEU A 1 98 ? 22.576 16.516 -7.624 1.00 53.59 98 LEU A C 1
ATOM 756 O O . LEU A 1 98 ? 23.189 17.379 -8.251 1.00 53.59 98 LEU A O 1
ATOM 760 N N . ASP A 1 99 ? 22.983 16.086 -6.437 1.00 57.28 99 ASP A N 1
ATOM 761 C CA . ASP A 1 99 ? 24.265 16.514 -5.898 1.00 57.28 99 ASP A CA 1
ATOM 762 C C . ASP A 1 99 ? 25.394 15.849 -6.723 1.00 57.28 99 ASP A C 1
ATOM 764 O O . ASP A 1 99 ? 25.481 14.636 -6.914 1.00 57.28 99 ASP A O 1
ATOM 768 N N . LEU A 1 100 ? 26.183 16.697 -7.390 1.00 59.38 100 LEU A N 1
ATOM 769 C CA . LEU A 1 100 ? 27.058 16.327 -8.512 1.00 59.38 100 LEU A CA 1
ATOM 770 C C . LEU A 1 100 ? 28.378 15.685 -8.058 1.00 59.38 100 LEU A C 1
ATOM 772 O O . LEU A 1 100 ? 29.307 15.540 -8.859 1.00 59.38 100 LEU A O 1
ATOM 776 N N . SER A 1 101 ? 28.498 15.322 -6.782 1.00 66.00 101 SER A N 1
ATOM 777 C CA . SER A 1 101 ? 29.702 14.680 -6.273 1.00 66.00 101 SER A CA 1
ATOM 778 C C . SER A 1 101 ? 29.846 13.260 -6.837 1.00 66.00 101 SER A C 1
ATOM 780 O O . SER A 1 101 ? 28.917 12.455 -6.833 1.00 66.00 101 SER A O 1
ATOM 782 N N . PHE A 1 102 ? 31.050 12.910 -7.301 1.00 59.97 102 PHE A N 1
ATOM 783 C CA . PHE A 1 102 ? 31.373 11.537 -7.722 1.00 59.97 102 PHE A CA 1
ATOM 784 C C . PHE A 1 102 ? 31.142 10.507 -6.603 1.00 59.97 102 PHE A C 1
ATOM 786 O O . PHE A 1 102 ? 30.871 9.345 -6.892 1.00 59.97 102 PHE A O 1
ATOM 793 N N . ALA A 1 103 ? 31.226 10.936 -5.340 1.00 64.94 103 ALA A N 1
ATOM 794 C CA . ALA A 1 103 ? 30.951 10.102 -4.178 1.00 64.94 103 ALA A CA 1
ATOM 795 C C . ALA A 1 103 ? 29.493 9.610 -4.151 1.00 64.94 103 ALA A C 1
ATOM 797 O O . ALA A 1 103 ? 29.272 8.434 -3.888 1.00 64.94 103 ALA A O 1
ATOM 798 N N . GLN A 1 104 ? 28.521 10.448 -4.531 1.00 61.75 104 GLN A N 1
ATOM 799 C CA . GLN A 1 104 ? 27.106 10.059 -4.584 1.00 61.75 104 GLN A CA 1
ATOM 800 C C . GLN A 1 104 ? 26.766 9.076 -5.702 1.00 61.75 104 GLN A C 1
ATOM 802 O O . GLN A 1 104 ? 25.863 8.260 -5.550 1.00 61.75 104 GLN A O 1
ATOM 807 N N . TRP A 1 105 ? 27.505 9.082 -6.812 1.00 58.34 105 TRP A N 1
ATOM 808 C CA . TRP A 1 105 ? 27.339 8.049 -7.844 1.00 58.34 105 TRP A CA 1
ATOM 809 C C . TRP A 1 105 ? 27.784 6.662 -7.362 1.00 58.34 105 TRP A C 1
ATOM 811 O O . TRP A 1 105 ? 27.366 5.656 -7.932 1.00 58.34 105 TRP A O 1
ATOM 821 N N . ALA A 1 106 ? 28.622 6.613 -6.321 1.00 64.81 106 ALA A N 1
ATOM 822 C CA . ALA A 1 106 ? 28.991 5.391 -5.617 1.00 64.81 106 ALA A CA 1
ATOM 823 C C . ALA A 1 106 ? 28.082 5.100 -4.407 1.00 64.81 106 ALA A C 1
ATOM 825 O O . ALA A 1 106 ? 28.199 4.024 -3.816 1.00 64.81 106 ALA A O 1
ATOM 826 N N . GLU A 1 107 ? 27.187 6.022 -4.029 1.00 63.84 107 GLU A N 1
ATOM 827 C CA . GLU A 1 107 ? 26.250 5.788 -2.937 1.00 63.84 107 GLU A CA 1
ATOM 828 C C . GLU A 1 107 ? 25.171 4.782 -3.364 1.00 63.84 107 GLU A C 1
ATOM 830 O O . GLU A 1 107 ? 24.642 4.841 -4.481 1.00 63.84 107 GLU A O 1
ATOM 835 N N . PRO A 1 108 ? 24.816 3.832 -2.484 1.00 70.19 108 PRO A N 1
ATOM 836 C CA . PRO A 1 108 ? 23.683 2.959 -2.729 1.00 70.19 108 PRO A CA 1
ATOM 837 C C . PRO A 1 108 ? 22.404 3.793 -2.854 1.00 70.19 108 PRO A C 1
ATOM 839 O O . PRO A 1 108 ? 22.251 4.838 -2.226 1.00 70.19 108 PRO A O 1
ATOM 842 N N . TYR A 1 109 ? 21.452 3.306 -3.650 1.00 76.44 109 TYR A N 1
ATOM 843 C CA . TYR A 1 109 ? 20.131 3.920 -3.765 1.00 76.44 109 TYR A CA 1
ATOM 844 C C . TYR A 1 109 ? 19.535 4.239 -2.385 1.00 76.44 109 TYR A C 1
ATOM 846 O O . TYR A 1 109 ? 19.434 3.350 -1.538 1.00 76.44 109 TYR A O 1
ATOM 854 N N . ALA A 1 110 ? 19.078 5.483 -2.207 1.00 81.44 110 ALA A N 1
ATOM 855 C CA . ALA A 1 110 ? 18.408 5.944 -0.993 1.00 81.44 110 ALA A CA 1
ATOM 856 C C . ALA A 1 110 ? 17.190 5.064 -0.674 1.00 81.44 110 ALA A C 1
ATOM 858 O O . ALA A 1 110 ? 16.167 5.114 -1.368 1.00 81.44 110 ALA A O 1
ATOM 859 N N . ALA A 1 111 ? 17.322 4.231 0.355 1.00 83.50 111 ALA A N 1
ATOM 860 C CA . ALA A 1 111 ? 16.364 3.183 0.671 1.00 83.50 111 ALA A CA 1
ATOM 861 C C . ALA A 1 111 ? 15.006 3.764 1.112 1.00 83.50 111 ALA A C 1
ATOM 863 O O . ALA A 1 111 ? 13.964 3.175 0.840 1.00 83.50 111 ALA A O 1
ATOM 864 N N . GLU A 1 112 ? 14.978 4.976 1.674 1.00 84.38 112 GLU A N 1
ATOM 865 C CA . GLU A 1 112 ? 13.742 5.663 2.062 1.00 84.38 112 GLU A CA 1
ATOM 866 C C . GLU A 1 112 ? 12.810 6.018 0.890 1.00 84.38 112 GLU A C 1
ATOM 868 O O . GLU A 1 112 ? 11.612 6.220 1.108 1.00 84.38 112 GLU A O 1
ATOM 873 N N . LYS A 1 113 ? 13.325 6.094 -0.347 1.00 86.12 113 LYS A N 1
ATOM 874 C CA . LYS A 1 113 ? 12.535 6.469 -1.537 1.00 86.12 113 LYS A CA 1
ATOM 875 C C . LYS A 1 113 ? 11.737 5.307 -2.128 1.00 86.12 113 LYS A C 1
ATOM 877 O O . LYS A 1 113 ? 10.835 5.541 -2.933 1.00 86.12 113 LYS A O 1
ATOM 882 N N . TYR A 1 114 ? 12.065 4.074 -1.756 1.00 92.06 114 TYR A N 1
ATOM 883 C CA . TYR A 1 114 ? 11.525 2.862 -2.364 1.00 92.06 114 TYR A CA 1
ATOM 884 C C . TYR A 1 114 ? 10.851 1.975 -1.302 1.00 92.06 114 TYR A C 1
ATOM 886 O O . TYR A 1 114 ? 11.187 2.061 -0.122 1.00 92.06 114 TYR A O 1
ATOM 894 N N . PRO A 1 115 ? 9.906 1.099 -1.687 1.00 94.19 115 PRO A N 1
ATOM 895 C CA . PRO A 1 115 ? 9.363 0.063 -0.804 1.00 94.19 115 PRO A CA 1
ATOM 896 C C . PRO A 1 115 ? 10.371 -1.092 -0.659 1.00 94.19 115 PRO A C 1
ATOM 898 O O . PRO A 1 115 ? 10.129 -2.213 -1.113 1.00 94.19 115 PRO A O 1
ATOM 901 N N . VAL A 1 116 ? 11.556 -0.799 -0.120 1.00 95.31 116 VAL A N 1
ATOM 902 C CA . VAL A 1 116 ? 12.703 -1.721 -0.133 1.00 95.31 116 VAL A CA 1
ATOM 903 C C . VAL A 1 116 ? 12.445 -3.003 0.639 1.00 95.31 116 VAL A C 1
ATOM 905 O O . VAL A 1 116 ? 12.972 -4.039 0.261 1.00 95.31 116 VAL A O 1
ATOM 908 N N . GLU A 1 117 ? 11.587 -2.971 1.653 1.00 95.88 117 GLU A N 1
ATOM 909 C CA . GLU A 1 117 ? 11.269 -4.126 2.490 1.00 95.88 117 GLU A CA 1
ATOM 910 C C . GLU A 1 117 ? 10.536 -5.190 1.663 1.00 95.88 117 GLU A C 1
ATOM 912 O O . GLU A 1 117 ? 10.865 -6.372 1.727 1.00 95.88 117 GLU A O 1
ATOM 917 N N . ALA A 1 118 ? 9.613 -4.762 0.794 1.00 97.19 118 ALA A N 1
ATOM 918 C CA . ALA A 1 118 ? 8.933 -5.654 -0.140 1.00 97.19 118 ALA A CA 1
ATOM 919 C C . ALA A 1 118 ? 9.882 -6.180 -1.233 1.00 97.19 118 ALA A C 1
ATOM 921 O O . ALA A 1 118 ? 9.806 -7.350 -1.607 1.00 97.19 118 ALA A O 1
ATOM 922 N N . ILE A 1 119 ? 10.793 -5.335 -1.738 1.00 97.25 119 ILE A N 1
ATOM 923 C CA . ILE A 1 119 ? 11.805 -5.737 -2.732 1.00 97.25 119 ILE A CA 1
ATOM 924 C C . ILE A 1 119 ? 12.768 -6.772 -2.139 1.00 97.25 119 ILE A C 1
ATOM 926 O O . ILE A 1 119 ? 13.032 -7.803 -2.755 1.00 97.25 119 ILE A O 1
ATOM 930 N N . TRP A 1 120 ? 13.279 -6.529 -0.936 1.00 95.81 120 TRP A N 1
ATOM 931 C CA . TRP A 1 120 ? 14.190 -7.447 -0.268 1.00 95.81 120 TRP A CA 1
ATOM 932 C C . TRP A 1 120 ? 13.506 -8.743 0.126 1.00 95.81 120 TRP A C 1
ATOM 934 O O . TRP A 1 120 ? 14.106 -9.786 -0.087 1.00 95.81 120 TRP A O 1
ATOM 944 N N . LEU A 1 121 ? 12.248 -8.716 0.575 1.00 97.62 121 LEU A N 1
ATOM 945 C CA . LEU A 1 121 ? 11.494 -9.943 0.822 1.00 97.62 121 LEU A CA 1
ATOM 946 C C . LEU A 1 121 ? 11.385 -10.800 -0.443 1.00 97.62 121 LEU A C 1
ATOM 948 O O . LEU A 1 121 ? 11.677 -11.990 -0.384 1.00 97.62 121 LEU A O 1
ATOM 952 N N . MET A 1 122 ? 11.041 -10.219 -1.601 1.00 98.00 122 MET A N 1
ATOM 953 C CA . MET A 1 122 ? 10.997 -10.976 -2.865 1.00 98.00 122 MET A CA 1
ATOM 954 C C . MET A 1 122 ? 12.344 -11.630 -3.192 1.00 98.00 122 MET A C 1
ATOM 956 O O . MET A 1 122 ? 12.393 -12.795 -3.590 1.00 98.00 122 MET A O 1
ATOM 960 N N . ARG A 1 123 ? 13.440 -10.888 -2.997 1.00 97.44 123 ARG A N 1
ATOM 961 C CA . ARG A 1 123 ? 14.804 -11.375 -3.223 1.00 97.44 123 ARG A CA 1
ATOM 962 C C . ARG A 1 123 ? 15.187 -12.487 -2.243 1.00 97.44 123 ARG A C 1
ATOM 964 O O . ARG A 1 123 ? 15.683 -13.525 -2.670 1.00 97.44 123 ARG A O 1
ATOM 971 N N . ASP A 1 124 ? 14.967 -12.261 -0.952 1.00 97.62 124 ASP A N 1
ATOM 972 C CA . ASP A 1 124 ? 15.424 -13.110 0.151 1.00 97.62 124 ASP A CA 1
ATOM 973 C C . ASP A 1 124 ? 14.566 -14.385 0.280 1.00 97.62 124 ASP A C 1
ATOM 975 O O . ASP A 1 124 ? 15.075 -15.448 0.641 1.00 97.62 124 ASP A O 1
ATOM 979 N N . ALA A 1 125 ? 13.282 -14.319 -0.090 1.00 97.88 125 ALA A N 1
ATOM 980 C CA . ALA A 1 125 ? 12.431 -15.496 -0.272 1.00 97.88 125 ALA A CA 1
ATOM 981 C C . ALA A 1 125 ? 12.756 -16.259 -1.569 1.00 97.88 125 ALA A C 1
ATOM 983 O O . ALA A 1 125 ? 12.453 -17.444 -1.681 1.00 97.88 125 ALA A O 1
ATOM 984 N N . GLY A 1 126 ? 13.423 -15.616 -2.533 1.00 97.12 126 GLY A N 1
ATOM 985 C CA . GLY A 1 126 ? 13.833 -16.242 -3.788 1.00 97.12 126 GLY A CA 1
ATOM 986 C C . GLY A 1 126 ? 12.697 -16.407 -4.796 1.00 97.12 126 GLY A C 1
ATOM 987 O O . GLY A 1 126 ? 12.740 -17.358 -5.580 1.00 97.12 126 GLY A O 1
ATOM 988 N N . LEU A 1 127 ? 11.724 -15.489 -4.775 1.00 97.31 127 LEU A N 1
ATOM 989 C CA . LEU A 1 127 ? 10.553 -15.523 -5.653 1.00 97.31 127 LEU A CA 1
ATOM 990 C C . LEU A 1 127 ? 10.943 -15.359 -7.126 1.00 97.31 127 LEU A C 1
ATOM 992 O O . LEU A 1 127 ? 12.006 -14.822 -7.459 1.00 97.31 127 LEU A O 1
ATOM 996 N N . ALA A 1 128 ? 10.056 -15.808 -8.009 1.00 96.75 128 ALA A N 1
ATOM 997 C CA . ALA A 1 128 ? 10.204 -15.686 -9.454 1.00 96.75 128 ALA A CA 1
ATOM 998 C C . ALA A 1 128 ? 8.875 -15.323 -10.135 1.00 96.75 128 ALA A C 1
ATOM 1000 O O . ALA A 1 128 ? 7.810 -15.474 -9.537 1.00 96.75 128 ALA A O 1
ATOM 1001 N N . GLY A 1 129 ? 8.939 -14.869 -11.387 1.00 96.06 129 GLY A N 1
ATOM 1002 C CA . GLY A 1 129 ? 7.758 -14.604 -12.217 1.00 96.06 129 GLY A CA 1
ATOM 1003 C C . GLY A 1 129 ? 7.614 -13.145 -12.643 1.00 96.06 129 GLY A C 1
ATOM 1004 O O . GLY A 1 129 ? 8.578 -12.378 -12.620 1.00 96.06 129 GLY A O 1
ATOM 1005 N N . ARG A 1 130 ? 6.409 -12.750 -13.055 1.00 97.25 130 ARG A N 1
ATOM 1006 C CA . ARG A 1 130 ? 6.133 -11.403 -13.578 1.00 97.25 130 ARG A CA 1
ATOM 1007 C C . ARG A 1 130 ? 5.543 -10.504 -12.494 1.00 97.25 130 ARG A C 1
ATOM 1009 O O . ARG A 1 130 ? 4.552 -10.840 -11.848 1.00 97.25 130 ARG A O 1
ATOM 1016 N N . LEU A 1 131 ? 6.158 -9.341 -12.300 1.00 97.81 131 LEU A N 1
ATOM 1017 C CA . LEU A 1 131 ? 5.825 -8.366 -11.265 1.00 97.81 131 LEU A CA 1
ATOM 1018 C C . LEU A 1 131 ? 5.172 -7.121 -11.860 1.00 97.81 131 LEU A C 1
ATOM 1020 O O . LEU A 1 131 ? 5.802 -6.374 -12.615 1.00 97.81 131 LEU A O 1
ATOM 1024 N N . PHE A 1 132 ? 3.959 -6.808 -11.411 1.00 97.56 132 PHE A N 1
ATOM 1025 C CA . PHE A 1 132 ? 3.446 -5.447 -11.519 1.00 97.56 132 PHE A CA 1
ATOM 1026 C C . PHE A 1 132 ? 4.056 -4.559 -10.431 1.00 97.56 132 PHE A C 1
ATOM 1028 O O . PHE A 1 132 ? 4.030 -4.886 -9.245 1.00 97.56 132 PHE A O 1
ATOM 1035 N N . THR A 1 133 ? 4.555 -3.397 -10.836 1.00 95.81 133 THR A N 1
ATOM 1036 C CA . THR A 1 133 ? 5.013 -2.328 -9.949 1.00 95.81 133 THR A CA 1
ATOM 1037 C C . THR A 1 133 ? 4.748 -0.980 -10.613 1.00 95.81 133 THR A C 1
ATOM 1039 O O . THR A 1 133 ? 4.570 -0.908 -11.831 1.00 95.81 133 THR A O 1
ATOM 1042 N N . GLU A 1 134 ? 4.721 0.100 -9.833 1.00 93.69 134 GLU A N 1
ATOM 1043 C CA . GLU A 1 134 ? 4.646 1.444 -10.404 1.00 93.69 134 GLU A CA 1
ATOM 1044 C C . GLU A 1 134 ? 5.896 1.743 -11.257 1.00 93.69 134 GLU A C 1
ATOM 1046 O O . GLU A 1 134 ? 7.015 1.345 -10.942 1.00 93.69 134 GLU A O 1
ATOM 1051 N N . TYR A 1 135 ? 5.712 2.499 -12.333 1.00 92.50 135 TYR A N 1
ATOM 1052 C CA . TYR A 1 135 ? 6.686 2.850 -13.359 1.00 92.50 135 TYR A CA 1
ATOM 1053 C C . TYR A 1 135 ? 7.950 3.440 -12.741 1.00 92.50 135 TYR A C 1
ATOM 1055 O O . TYR A 1 135 ? 9.059 3.049 -13.094 1.00 92.50 135 TYR A O 1
ATOM 1063 N N . SER A 1 136 ? 7.788 4.330 -11.759 1.00 90.88 136 SER A N 1
ATOM 1064 C CA . SER A 1 136 ? 8.901 4.961 -11.044 1.00 90.88 136 SER A CA 1
ATOM 1065 C C . SER A 1 136 ? 9.761 3.970 -10.254 1.00 90.88 136 SER A C 1
ATOM 1067 O O . SER A 1 136 ? 10.884 4.301 -9.888 1.00 90.88 136 SER A O 1
ATOM 1069 N N . LEU A 1 137 ? 9.252 2.768 -9.984 1.00 93.25 137 LEU A N 1
ATOM 1070 C CA . LEU A 1 137 ? 9.941 1.703 -9.258 1.00 93.25 137 LEU A CA 1
ATOM 1071 C C . LEU A 1 137 ? 10.522 0.637 -10.192 1.00 93.25 137 LEU A C 1
ATOM 1073 O O . LEU A 1 137 ? 11.342 -0.160 -9.744 1.00 93.25 137 LEU A O 1
ATOM 1077 N N . GLY A 1 138 ? 10.128 0.612 -11.470 1.00 92.50 138 GLY A N 1
ATOM 1078 C CA . GLY A 1 138 ? 10.482 -0.454 -12.411 1.00 92.50 138 GLY A CA 1
ATOM 1079 C C . GLY A 1 138 ? 11.989 -0.656 -12.572 1.00 92.50 138 GLY A C 1
ATOM 1080 O O . GLY A 1 138 ? 12.461 -1.791 -12.535 1.00 92.50 138 GLY A O 1
ATOM 1081 N N . GLY A 1 139 ? 12.755 0.437 -12.668 1.00 91.62 139 GLY A N 1
ATOM 1082 C CA . GLY A 1 139 ? 14.216 0.377 -12.774 1.00 91.62 139 GLY A CA 1
ATOM 1083 C C . GLY A 1 139 ? 14.886 -0.140 -11.496 1.00 91.62 139 GLY A C 1
ATOM 1084 O O . GLY A 1 139 ? 15.766 -0.995 -11.562 1.00 91.62 139 GLY A O 1
ATOM 1085 N N . TYR A 1 140 ? 14.426 0.322 -10.327 1.00 92.75 140 TYR A N 1
ATOM 1086 C CA . TYR A 1 140 ? 14.944 -0.124 -9.029 1.00 92.75 140 TYR A CA 1
ATOM 1087 C C . TYR A 1 140 ? 14.625 -1.602 -8.766 1.00 92.75 140 TYR A C 1
ATOM 1089 O O . TYR A 1 140 ? 15.510 -2.377 -8.411 1.00 92.75 140 TYR A O 1
ATOM 1097 N N . ALA A 1 141 ? 13.377 -2.016 -8.998 1.00 94.94 141 ALA A N 1
ATOM 1098 C CA . ALA A 1 141 ? 12.962 -3.409 -8.869 1.00 94.94 141 ALA A CA 1
ATOM 1099 C C . ALA A 1 141 ? 13.731 -4.314 -9.846 1.00 94.94 141 ALA A C 1
ATOM 1101 O O . ALA A 1 141 ? 14.240 -5.356 -9.439 1.00 94.94 141 ALA A O 1
ATOM 1102 N N . GLY A 1 142 ? 13.896 -3.886 -11.103 1.00 93.81 142 GLY A N 1
ATOM 1103 C CA . GLY A 1 142 ? 14.686 -4.612 -12.097 1.00 93.81 142 GLY A CA 1
ATOM 1104 C C . GLY A 1 142 ? 16.151 -4.786 -11.683 1.00 93.81 142 GLY A C 1
ATOM 1105 O O . GLY A 1 142 ? 16.696 -5.877 -11.825 1.00 93.81 142 GLY A O 1
ATOM 1106 N N . PHE A 1 143 ? 16.778 -3.757 -11.102 1.00 92.31 143 PHE A N 1
ATOM 1107 C CA . PHE A 1 143 ? 18.153 -3.853 -10.603 1.00 92.31 143 PHE A CA 1
ATOM 1108 C C . PHE A 1 143 ? 18.316 -4.944 -9.532 1.00 92.31 143 PHE A C 1
ATOM 1110 O O . PHE A 1 143 ? 19.299 -5.679 -9.566 1.00 92.31 143 PHE A O 1
ATOM 1117 N N . TRP A 1 144 ? 17.367 -5.076 -8.603 1.00 94.25 144 TRP A N 1
ATOM 1118 C CA . TRP A 1 144 ? 17.476 -6.021 -7.485 1.00 94.25 144 TRP A CA 1
ATOM 1119 C C . TRP A 1 144 ? 16.981 -7.433 -7.789 1.00 94.25 144 TRP A C 1
ATOM 1121 O O . TRP A 1 144 ? 17.514 -8.389 -7.225 1.00 94.25 144 TRP A O 1
ATOM 1131 N N . LEU A 1 145 ? 15.955 -7.565 -8.630 1.00 96.25 145 LEU A N 1
ATOM 1132 C CA . LEU A 1 145 ? 15.187 -8.805 -8.750 1.00 96.25 145 LEU A CA 1
ATOM 1133 C C . LEU A 1 145 ? 15.438 -9.567 -10.059 1.00 96.25 145 LEU A C 1
ATOM 1135 O O . LEU A 1 145 ? 15.163 -10.768 -10.137 1.00 96.25 145 LEU A O 1
ATOM 1139 N N . ALA A 1 146 ? 15.989 -8.908 -11.082 1.00 94.69 146 ALA A N 1
ATOM 1140 C CA . ALA A 1 146 ? 16.318 -9.573 -12.336 1.00 94.69 146 ALA A CA 1
ATOM 1141 C C . ALA A 1 146 ? 17.500 -10.557 -12.165 1.00 94.69 146 ALA A C 1
ATOM 1143 O O . ALA A 1 146 ? 18.431 -10.283 -11.397 1.00 94.69 146 ALA A O 1
ATOM 1144 N N . PRO A 1 147 ? 17.515 -11.682 -12.908 1.00 95.62 147 PRO A N 1
ATOM 1145 C CA . PRO A 1 147 ? 16.541 -12.072 -13.936 1.00 95.62 147 PRO A CA 1
ATOM 1146 C C . PRO A 1 147 ? 15.351 -12.895 -13.412 1.00 95.62 147 PRO A C 1
ATOM 1148 O O . PRO A 1 147 ? 14.482 -13.242 -14.196 1.00 95.62 147 PRO A O 1
ATOM 1151 N N . LYS A 1 148 ? 15.308 -13.254 -12.121 1.00 96.81 148 LYS A N 1
ATOM 1152 C CA . LYS A 1 148 ? 14.282 -14.175 -11.595 1.00 96.81 148 LYS A CA 1
ATOM 1153 C C . LYS A 1 148 ? 12.874 -13.582 -11.620 1.00 96.81 148 LYS A C 1
ATOM 1155 O O . LYS A 1 148 ? 11.912 -14.323 -11.802 1.00 96.81 148 LYS A O 1
ATOM 1160 N N . ILE A 1 149 ? 12.768 -12.270 -11.417 1.00 97.50 149 ILE A N 1
ATOM 1161 C CA . ILE A 1 149 ? 11.504 -11.539 -11.482 1.00 97.50 149 ILE A CA 1
ATOM 1162 C C . ILE A 1 149 ? 11.595 -10.492 -12.587 1.00 97.50 149 ILE A C 1
ATOM 1164 O O . ILE A 1 149 ? 12.481 -9.633 -12.577 1.00 97.50 149 ILE A O 1
ATOM 1168 N N . GLU A 1 150 ? 10.647 -10.547 -13.513 1.00 95.69 150 GLU A N 1
ATOM 1169 C CA . GLU A 1 150 ? 10.525 -9.614 -14.628 1.00 95.69 150 GLU A CA 1
ATOM 1170 C C . GLU A 1 150 ? 9.494 -8.538 -14.292 1.00 95.69 150 GLU A C 1
ATOM 1172 O O . GLU A 1 150 ? 8.350 -8.838 -13.954 1.00 95.69 150 GLU A O 1
ATOM 1177 N N . THR A 1 151 ? 9.870 -7.263 -14.377 1.00 95.69 151 THR A N 1
ATOM 1178 C CA . THR A 1 151 ? 8.913 -6.170 -14.178 1.00 95.69 151 THR A CA 1
ATOM 1179 C C . THR A 1 151 ? 8.049 -5.987 -15.423 1.00 95.69 151 THR A C 1
ATOM 1181 O O . THR A 1 151 ? 8.560 -5.922 -16.538 1.00 95.69 151 THR A O 1
ATOM 1184 N N . PHE A 1 152 ? 6.734 -5.841 -15.233 1.00 94.94 152 PHE A N 1
ATOM 1185 C CA . PHE A 1 152 ? 5.790 -5.560 -16.321 1.00 94.94 152 PHE A CA 1
ATOM 1186 C C . PHE A 1 152 ? 6.166 -4.281 -17.084 1.00 94.94 152 PHE A C 1
ATOM 1188 O O . PHE A 1 152 ? 6.097 -4.231 -18.309 1.00 94.94 152 PHE A O 1
ATOM 1195 N N . VAL A 1 153 ? 6.622 -3.258 -16.351 1.00 93.25 153 VAL A N 1
ATOM 1196 C CA . VAL A 1 153 ? 7.221 -2.042 -16.908 1.00 93.25 153 VAL A CA 1
ATOM 1197 C C . VAL A 1 153 ? 8.534 -1.762 -16.179 1.00 93.25 153 VAL A C 1
ATOM 1199 O O . VAL A 1 153 ? 8.570 -1.635 -14.956 1.00 93.25 153 VAL A O 1
ATOM 1202 N N . ASN A 1 154 ? 9.624 -1.624 -16.932 1.00 85.44 154 ASN A N 1
ATOM 1203 C CA . ASN A 1 154 ? 10.991 -1.514 -16.405 1.00 85.44 154 ASN A CA 1
ATOM 1204 C C . ASN A 1 154 ? 11.427 -0.080 -16.039 1.00 85.44 154 ASN A C 1
ATOM 1206 O O . ASN A 1 154 ? 12.613 0.181 -15.854 1.00 85.44 154 ASN A O 1
ATOM 1210 N N . GLY A 1 155 ? 10.486 0.863 -15.958 1.00 82.75 155 GLY A N 1
ATOM 1211 C CA . GLY A 1 155 ? 10.772 2.276 -15.685 1.00 82.75 155 GLY A CA 1
ATOM 1212 C C . GLY A 1 155 ? 11.405 3.040 -16.853 1.00 82.75 155 GLY A C 1
ATOM 1213 O O . GLY A 1 155 ? 11.814 4.185 -16.674 1.00 82.75 155 GLY A O 1
ATOM 1214 N N . SER A 1 156 ? 11.475 2.442 -18.047 1.00 81.69 156 SER A N 1
ATOM 1215 C CA . SER A 1 156 ? 11.719 3.166 -19.296 1.00 81.69 156 SER A CA 1
ATOM 1216 C C . SER A 1 156 ? 10.394 3.462 -19.999 1.00 81.69 156 SER A C 1
ATOM 1218 O O . SER A 1 156 ? 9.464 2.663 -19.927 1.00 81.69 156 SER A O 1
ATOM 1220 N N . LEU A 1 157 ? 10.294 4.586 -20.714 1.00 78.69 157 LEU A N 1
ATOM 1221 C CA . LEU A 1 157 ? 9.117 4.915 -21.539 1.00 78.69 157 LEU A CA 1
ATOM 1222 C C . LEU A 1 157 ? 9.049 4.097 -22.848 1.00 78.69 157 LEU A C 1
ATOM 1224 O O . LEU A 1 157 ? 8.300 4.447 -23.754 1.00 78.69 157 LEU A O 1
ATOM 1228 N N . ASN A 1 158 ? 9.838 3.025 -22.968 1.00 83.50 158 ASN A N 1
ATOM 1229 C CA . ASN A 1 158 ? 9.963 2.223 -24.181 1.00 83.50 158 ASN A CA 1
ATOM 1230 C C . ASN A 1 158 ? 9.060 0.981 -24.111 1.00 83.50 158 ASN A C 1
ATOM 1232 O O . ASN A 1 158 ? 9.551 -0.145 -24.074 1.00 83.50 158 ASN A O 1
ATOM 1236 N N . PHE A 1 159 ? 7.744 1.176 -24.075 1.00 87.12 159 PHE A N 1
ATOM 1237 C CA . PHE A 1 159 ? 6.762 0.091 -24.159 1.00 87.12 159 PHE A CA 1
ATOM 1238 C C . PHE A 1 159 ? 5.666 0.423 -25.175 1.00 87.12 159 PHE A C 1
ATOM 1240 O O . PHE A 1 159 ? 5.471 1.583 -25.543 1.00 87.12 159 PHE A O 1
ATOM 1247 N N . ALA A 1 160 ? 4.976 -0.609 -25.663 1.00 90.94 160 ALA A N 1
ATOM 1248 C CA . ALA A 1 160 ? 3.920 -0.456 -26.657 1.00 90.94 160 ALA A CA 1
ATOM 1249 C C . ALA A 1 160 ? 2.736 0.377 -26.107 1.00 90.94 160 ALA A C 1
ATOM 1251 O O . ALA A 1 160 ? 2.467 0.336 -24.903 1.00 90.94 160 ALA A O 1
ATOM 1252 N N . PRO A 1 161 ? 1.989 1.104 -26.963 1.00 91.19 161 PRO A N 1
ATOM 1253 C CA . PRO A 1 161 ? 0.808 1.867 -26.543 1.00 91.19 161 PRO A CA 1
ATOM 1254 C C . PRO A 1 161 ? -0.245 1.037 -25.790 1.00 91.19 161 PRO A C 1
ATOM 1256 O O . PRO A 1 161 ? -0.871 1.534 -24.851 1.00 91.19 161 PRO A O 1
ATOM 1259 N N . ASP A 1 162 ? -0.402 -0.237 -26.149 1.00 93.94 162 ASP A N 1
ATOM 1260 C CA . ASP A 1 162 ? -1.339 -1.141 -25.477 1.00 93.94 162 ASP A CA 1
ATOM 1261 C C . ASP A 1 162 ? -0.884 -1.432 -24.040 1.00 93.94 162 ASP A C 1
ATOM 1263 O O . ASP A 1 162 ? -1.664 -1.264 -23.105 1.00 93.94 162 ASP A O 1
ATOM 1267 N N . THR A 1 163 ? 0.414 -1.691 -23.834 1.00 94.62 163 THR A N 1
ATOM 1268 C CA . THR A 1 163 ? 1.021 -1.824 -22.497 1.00 94.62 163 THR A CA 1
ATOM 1269 C C . THR A 1 163 ? 0.831 -0.557 -21.662 1.00 94.62 163 THR A C 1
ATOM 1271 O O . THR A 1 163 ? 0.602 -0.636 -20.456 1.00 94.62 163 THR A O 1
ATOM 1274 N N . ALA A 1 164 ? 0.875 0.628 -22.285 1.00 92.81 164 ALA A N 1
ATOM 1275 C CA . ALA A 1 164 ? 0.589 1.891 -21.603 1.00 92.81 164 ALA A CA 1
ATOM 1276 C C . ALA A 1 164 ? -0.852 1.945 -21.081 1.00 92.81 164 ALA A C 1
ATOM 1278 O O . ALA A 1 164 ? -1.094 2.337 -19.936 1.00 92.81 164 ALA A O 1
ATOM 1279 N N . SER A 1 165 ? -1.804 1.548 -21.924 1.00 94.00 165 SER A N 1
ATOM 1280 C CA . SER A 1 165 ? -3.230 1.533 -21.598 1.00 94.00 165 SER A CA 1
ATOM 1281 C C . SER A 1 165 ? -3.532 0.526 -20.489 1.00 94.00 165 SER A C 1
ATOM 1283 O O . SER A 1 165 ? -4.200 0.871 -19.515 1.00 94.00 165 SER A O 1
ATOM 1285 N N . GLU A 1 166 ? -2.961 -0.675 -20.574 1.00 95.94 166 GLU A N 1
ATOM 1286 C CA . GLU A 1 166 ? -3.070 -1.723 -19.555 1.00 95.94 166 GLU A CA 1
ATOM 1287 C C . GLU A 1 166 ? -2.452 -1.287 -18.228 1.00 95.94 166 GLU A C 1
ATOM 1289 O O . GLU A 1 166 ? -3.077 -1.402 -17.177 1.00 95.94 166 GLU A O 1
ATOM 1294 N N . TYR A 1 167 ? -1.263 -0.690 -18.266 1.00 95.19 167 TYR A N 1
ATOM 1295 C CA . TYR A 1 167 ? -0.617 -0.135 -17.084 1.00 95.19 167 TYR A CA 1
ATOM 1296 C C . TYR A 1 167 ? -1.503 0.918 -16.392 1.00 95.19 167 TYR A C 1
ATOM 1298 O O . TYR A 1 167 ? -1.680 0.897 -15.170 1.00 95.19 167 TYR A O 1
ATOM 1306 N N . ILE A 1 168 ? -2.117 1.823 -17.164 1.00 93.12 168 ILE A N 1
ATOM 1307 C CA . ILE A 1 168 ? -3.057 2.823 -16.637 1.00 93.12 168 ILE A CA 1
ATOM 1308 C C . ILE A 1 168 ? -4.315 2.156 -16.064 1.00 93.12 168 ILE A C 1
ATOM 1310 O O . ILE A 1 168 ? -4.791 2.587 -15.007 1.00 93.12 168 ILE A O 1
ATOM 1314 N N . ALA A 1 169 ? -4.846 1.128 -16.728 1.00 94.44 169 ALA A N 1
ATOM 1315 C CA . ALA A 1 169 ? -5.995 0.362 -16.254 1.00 94.44 169 ALA A CA 1
ATOM 1316 C C . ALA A 1 169 ? -5.689 -0.292 -14.898 1.00 94.44 169 ALA A C 1
ATOM 1318 O O . ALA A 1 169 ? -6.445 -0.098 -13.940 1.00 94.44 169 ALA A O 1
ATOM 1319 N N . ILE A 1 170 ? -4.517 -0.927 -14.758 1.00 95.38 170 ILE A N 1
ATOM 1320 C CA . ILE A 1 170 ? -4.091 -1.537 -13.496 1.00 95.38 170 ILE A CA 1
ATOM 1321 C C . ILE A 1 170 ? -3.979 -0.483 -12.385 1.00 95.38 170 ILE A C 1
ATOM 1323 O O . ILE A 1 170 ? -4.549 -0.646 -11.302 1.00 95.38 170 ILE A O 1
ATOM 1327 N N . ARG A 1 171 ? -3.306 0.645 -12.652 1.00 92.94 171 ARG A N 1
ATOM 1328 C CA . ARG A 1 171 ? -3.141 1.749 -11.683 1.00 92.94 171 ARG A CA 1
ATOM 1329 C C . ARG A 1 171 ? -4.443 2.372 -11.215 1.00 92.94 171 ARG A C 1
ATOM 1331 O O . ARG A 1 171 ? -4.507 2.905 -10.109 1.00 92.94 171 ARG A O 1
ATOM 1338 N N . LYS A 1 172 ? -5.464 2.372 -12.066 1.00 91.06 172 LYS A N 1
ATOM 1339 C CA . LYS A 1 172 ? -6.775 2.932 -11.736 1.00 91.06 172 LYS A CA 1
ATOM 1340 C C . LYS A 1 172 ? -7.739 1.886 -11.186 1.00 91.06 172 LYS A C 1
ATOM 1342 O O . LYS A 1 172 ? -8.834 2.283 -10.788 1.00 91.06 172 LYS A O 1
ATOM 1347 N N . ARG A 1 173 ? -7.338 0.607 -11.157 1.00 92.94 173 ARG A N 1
ATOM 1348 C CA . ARG A 1 173 ? -8.206 -0.550 -10.910 1.00 92.94 173 ARG A CA 1
ATOM 1349 C C . ARG A 1 173 ? -9.439 -0.497 -11.814 1.00 92.94 173 ARG A C 1
ATOM 1351 O O . ARG A 1 173 ? -10.568 -0.429 -11.338 1.00 92.94 173 ARG A O 1
ATOM 1358 N N . LEU A 1 174 ? -9.197 -0.416 -13.117 1.00 88.44 174 LEU A N 1
ATOM 1359 C CA . LEU A 1 174 ? -10.216 -0.382 -14.163 1.00 88.44 174 LEU A CA 1
ATOM 1360 C C . LEU A 1 174 ? -10.043 -1.584 -15.100 1.00 88.44 174 LEU A C 1
ATOM 1362 O O . LEU A 1 174 ? -8.927 -2.095 -15.209 1.00 88.44 174 LEU A O 1
ATOM 1366 N N . PRO A 1 175 ? -11.120 -2.016 -15.776 1.00 86.38 175 PRO A N 1
ATOM 1367 C CA . PRO A 1 175 ? -11.014 -2.967 -16.879 1.00 86.38 175 PRO A CA 1
ATOM 1368 C C . PRO A 1 175 ? -10.166 -2.373 -18.019 1.00 86.38 175 PRO A C 1
ATOM 1370 O O . PRO A 1 175 ? -10.219 -1.158 -18.244 1.00 86.38 175 PRO A O 1
ATOM 1373 N N . ALA A 1 176 ? -9.392 -3.198 -18.734 1.00 90.19 176 ALA A N 1
ATOM 1374 C CA . ALA A 1 176 ? -8.682 -2.749 -19.939 1.00 90.19 176 ALA A CA 1
ATOM 1375 C C . ALA A 1 176 ? -9.525 -2.964 -21.206 1.00 90.19 176 ALA A C 1
ATOM 1377 O O . ALA A 1 176 ? -9.465 -2.144 -22.122 1.00 90.19 176 ALA A O 1
ATOM 1378 N N . ALA A 1 177 ? -10.355 -4.011 -21.229 1.00 91.69 177 ALA A N 1
ATOM 1379 C CA . ALA A 1 177 ? -11.304 -4.297 -22.302 1.00 91.69 177 ALA A CA 1
ATOM 1380 C C . ALA A 1 177 ? -12.767 -4.37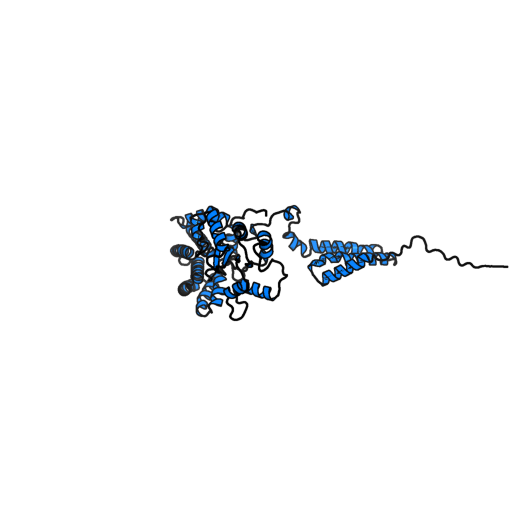4 -21.803 1.00 91.69 177 ALA A C 1
ATOM 1382 O O . ALA A 1 177 ? -13.016 -4.640 -20.625 1.00 91.69 177 ALA A O 1
ATOM 1383 N N . PRO A 1 178 ? -13.772 -4.157 -22.677 1.00 90.75 178 PRO A N 1
ATOM 1384 C CA . PRO A 1 178 ? -15.176 -4.349 -22.318 1.00 90.75 178 PRO A CA 1
ATOM 1385 C C . PRO A 1 178 ? -15.457 -5.783 -21.850 1.00 90.75 178 PRO A C 1
ATOM 1387 O O . PRO A 1 178 ? -15.150 -6.737 -22.558 1.00 90.75 178 PRO A O 1
ATOM 1390 N N . GLY A 1 179 ? -16.076 -5.925 -20.676 1.00 90.50 179 GLY A N 1
ATOM 1391 C CA . GLY A 1 179 ? -16.430 -7.226 -20.099 1.00 90.50 179 GLY A CA 1
ATOM 1392 C C . GLY A 1 179 ? -15.280 -7.969 -19.411 1.00 90.50 179 GLY A C 1
ATOM 1393 O O . GLY A 1 179 ? -15.540 -8.990 -18.791 1.00 90.50 179 GLY A O 1
ATOM 1394 N N . GLU A 1 180 ? -14.049 -7.456 -19.476 1.00 93.88 180 GLU A N 1
ATOM 1395 C CA . GLU A 1 180 ? -12.902 -7.993 -18.740 1.00 93.88 180 GLU A CA 1
ATOM 1396 C C . GLU A 1 180 ? -12.879 -7.406 -17.325 1.00 93.88 180 GLU A C 1
ATOM 1398 O O . GLU A 1 180 ? -12.814 -6.192 -17.146 1.00 93.88 180 GLU A O 1
ATOM 1403 N N . SER A 1 181 ? -12.915 -8.249 -16.304 1.00 92.56 181 SER A N 1
ATOM 1404 C CA . SER A 1 181 ? -12.737 -7.836 -14.914 1.00 92.56 181 SER A CA 1
ATOM 1405 C C . SER A 1 181 ? -11.267 -7.528 -14.601 1.00 92.56 181 SER A C 1
ATOM 1407 O O . SER A 1 181 ? -10.336 -7.962 -15.279 1.00 92.56 181 SER A O 1
ATOM 1409 N N . PHE A 1 182 ? -11.019 -6.783 -13.521 1.00 94.25 182 PHE A N 1
ATOM 1410 C CA . PHE A 1 182 ? -9.648 -6.459 -13.115 1.00 94.25 182 PHE A CA 1
ATOM 1411 C C . PHE A 1 182 ? -8.765 -7.700 -12.847 1.00 94.25 182 PHE A C 1
ATOM 1413 O O . PHE A 1 182 ? -7.612 -7.683 -13.270 1.00 94.25 182 PHE A O 1
ATOM 1420 N N . PRO A 1 183 ? -9.232 -8.771 -12.171 1.00 94.00 183 PRO A N 1
ATOM 1421 C CA . PRO A 1 183 ? -8.428 -9.985 -12.006 1.00 94.00 183 PRO A CA 1
ATOM 1422 C C . PRO A 1 183 ? -8.123 -10.697 -13.329 1.00 94.00 183 PRO A C 1
ATOM 1424 O O . PRO A 1 183 ? -7.007 -11.177 -13.494 1.00 94.00 183 PRO A O 1
ATOM 1427 N N . GLU A 1 184 ? -9.068 -10.718 -14.277 1.00 95.19 184 GLU A N 1
ATOM 1428 C CA . GLU A 1 184 ? -8.859 -11.312 -15.607 1.00 95.19 184 GLU A CA 1
ATOM 1429 C C . GLU A 1 184 ? -7.786 -10.563 -16.402 1.00 95.19 184 GLU A C 1
ATOM 1431 O O . GLU A 1 184 ? -6.954 -11.199 -17.044 1.00 95.19 184 GLU A O 1
ATOM 1436 N N . LEU A 1 185 ? -7.732 -9.230 -16.285 1.00 95.88 185 LEU A N 1
ATOM 1437 C CA . LEU A 1 185 ? -6.638 -8.429 -16.839 1.00 95.88 185 LEU A CA 1
ATOM 1438 C C . LEU A 1 185 ? -5.276 -8.872 -16.286 1.00 95.88 185 LEU A C 1
ATOM 1440 O O . LEU A 1 185 ? -4.323 -9.021 -17.047 1.00 95.88 185 LEU A O 1
ATOM 1444 N N . LEU A 1 186 ? -5.159 -9.083 -14.970 1.00 96.56 186 LEU A N 1
ATOM 1445 C CA . LEU A 1 186 ? -3.887 -9.518 -14.381 1.00 96.56 186 LEU A CA 1
ATOM 1446 C C . LEU A 1 186 ? -3.497 -10.928 -14.838 1.00 96.56 186 LEU A C 1
ATOM 1448 O O . LEU A 1 186 ? -2.319 -11.172 -15.089 1.00 96.56 186 LEU A O 1
ATOM 1452 N N . ASP A 1 187 ? -4.481 -11.817 -14.983 1.00 95.50 187 ASP A N 1
ATOM 1453 C CA . ASP A 1 187 ? -4.274 -13.190 -15.449 1.00 95.50 187 ASP A CA 1
ATOM 1454 C C . ASP A 1 187 ? -3.846 -13.223 -16.919 1.00 95.50 187 ASP A C 1
ATOM 1456 O O . ASP A 1 187 ? -2.902 -13.927 -17.269 1.00 95.50 187 ASP A O 1
ATOM 1460 N N . ARG A 1 188 ? -4.464 -12.401 -17.776 1.00 96.19 188 ARG A N 1
ATOM 1461 C CA . ARG A 1 188 ? -4.082 -12.257 -19.189 1.00 96.19 188 ARG A CA 1
ATOM 1462 C C . ARG A 1 188 ? -2.664 -11.716 -19.366 1.00 96.19 188 ARG A C 1
ATOM 1464 O O . ARG A 1 188 ? -1.998 -12.047 -20.342 1.00 96.19 188 ARG A O 1
ATOM 1471 N N . LEU A 1 189 ? -2.214 -10.867 -18.445 1.00 96.06 189 LEU A N 1
ATOM 1472 C CA . LEU A 1 189 ? -0.850 -10.331 -18.423 1.00 96.06 189 LEU A CA 1
ATOM 1473 C C . LEU A 1 189 ? 0.159 -11.265 -17.742 1.00 96.06 189 LEU A C 1
ATOM 1475 O O . LEU A 1 189 ? 1.346 -10.921 -17.658 1.00 96.06 189 LEU A O 1
ATOM 1479 N N . GLU A 1 190 ? -0.321 -12.424 -17.280 1.00 96.00 190 GLU A N 1
ATOM 1480 C CA . GLU A 1 190 ? 0.447 -13.464 -16.601 1.00 96.00 190 GLU A CA 1
ATOM 1481 C C . GLU A 1 190 ? 1.190 -12.913 -15.379 1.00 96.00 190 GLU A C 1
ATOM 1483 O O . GLU A 1 190 ? 2.352 -13.226 -15.148 1.00 96.00 190 GLU A O 1
ATOM 1488 N N . LEU A 1 191 ? 0.554 -12.021 -14.614 1.00 96.88 191 LEU A N 1
ATOM 1489 C CA . LEU A 1 191 ? 1.174 -11.435 -13.429 1.00 96.88 191 LEU A CA 1
ATOM 1490 C C . LEU A 1 191 ? 1.127 -12.415 -12.253 1.00 96.88 191 LEU A C 1
ATOM 1492 O O . LEU A 1 191 ? 0.053 -12.795 -11.788 1.00 96.88 191 LEU A O 1
ATOM 1496 N N . ASP A 1 192 ? 2.299 -12.748 -11.718 1.00 97.00 192 ASP A N 1
ATOM 1497 C CA . ASP A 1 192 ? 2.452 -13.607 -10.539 1.00 97.00 192 ASP A CA 1
ATOM 1498 C C . ASP A 1 192 ? 2.523 -12.792 -9.244 1.00 97.00 192 ASP A C 1
ATOM 1500 O O . ASP A 1 192 ? 2.107 -13.240 -8.173 1.00 97.00 192 ASP A O 1
ATOM 1504 N N . LEU A 1 193 ? 3.089 -11.588 -9.340 1.00 98.19 193 LEU A N 1
ATOM 1505 C CA . LEU A 1 193 ? 3.394 -10.713 -8.218 1.00 98.19 193 LEU A CA 1
ATOM 1506 C C . LEU A 1 193 ? 2.826 -9.317 -8.469 1.00 98.19 193 LEU A C 1
ATOM 1508 O O . LEU A 1 193 ? 2.878 -8.781 -9.579 1.00 98.19 193 LEU A O 1
ATOM 1512 N N . PHE A 1 194 ? 2.338 -8.684 -7.409 1.00 98.31 194 PHE A N 1
ATOM 1513 C CA . PHE A 1 194 ? 1.845 -7.312 -7.464 1.00 98.31 194 PHE A CA 1
ATOM 1514 C C . PHE A 1 194 ? 2.373 -6.517 -6.276 1.00 98.31 194 PHE A C 1
ATOM 1516 O O . PHE A 1 194 ? 2.019 -6.788 -5.127 1.00 98.31 194 PHE A O 1
ATOM 1523 N N . LEU A 1 195 ? 3.186 -5.503 -6.559 1.00 98.38 195 LEU A N 1
ATOM 1524 C CA . LEU A 1 195 ? 3.674 -4.554 -5.569 1.00 98.38 195 LEU A CA 1
ATOM 1525 C C . LEU A 1 195 ? 2.817 -3.286 -5.600 1.00 98.38 195 LEU A C 1
ATOM 1527 O O . LEU A 1 195 ? 3.005 -2.392 -6.426 1.00 98.38 195 LEU A O 1
ATOM 1531 N N . GLY A 1 196 ? 1.867 -3.215 -4.671 1.00 97.19 196 GLY A N 1
ATOM 1532 C CA . GLY A 1 196 ? 1.075 -2.020 -4.424 1.00 97.19 196 GLY A CA 1
ATOM 1533 C C . GLY A 1 196 ? 1.853 -1.020 -3.575 1.00 97.19 196 GLY A C 1
ATOM 1534 O O . GLY A 1 196 ? 2.550 -1.406 -2.638 1.00 97.19 196 GLY A O 1
ATOM 1535 N N . THR A 1 197 ? 1.715 0.271 -3.870 1.00 95.75 197 THR A N 1
ATOM 1536 C CA . THR A 1 197 ? 2.408 1.352 -3.156 1.00 95.75 197 THR A CA 1
ATOM 1537 C C . THR A 1 197 ? 1.504 2.553 -2.897 1.00 95.75 197 THR A C 1
ATOM 1539 O O . THR A 1 197 ? 0.381 2.641 -3.401 1.00 95.75 197 THR A O 1
ATOM 1542 N N . GLY A 1 198 ? 1.985 3.463 -2.054 1.00 93.31 198 GLY A N 1
ATOM 1543 C CA . GLY A 1 198 ? 1.328 4.718 -1.719 1.00 93.31 198 GLY A CA 1
ATOM 1544 C C . GLY A 1 198 ? 0.559 4.671 -0.402 1.00 93.31 198 GLY A C 1
ATOM 1545 O O . GLY A 1 198 ? 0.478 3.658 0.286 1.00 93.31 198 GLY A O 1
ATOM 1546 N N . THR A 1 199 ? -0.038 5.806 -0.053 1.00 93.31 199 THR A N 1
ATOM 1547 C CA . THR A 1 199 ? -0.930 5.946 1.104 1.00 93.31 199 THR A CA 1
ATOM 1548 C C . THR A 1 199 ? -2.284 6.464 0.624 1.00 93.31 199 THR A C 1
ATOM 1550 O O . THR A 1 199 ? -2.327 7.189 -0.372 1.00 93.31 199 THR A O 1
ATOM 1553 N N . PRO A 1 200 ? -3.400 6.120 1.289 1.00 94.19 200 PRO A N 1
ATOM 1554 C CA . PRO A 1 200 ? -4.730 6.586 0.901 1.00 94.19 200 PRO A CA 1
ATOM 1555 C C . PRO A 1 200 ? -4.911 8.060 1.302 1.00 94.19 200 PRO A C 1
ATOM 1557 O O . PRO A 1 200 ? -5.645 8.369 2.241 1.00 94.19 200 PRO A O 1
ATOM 1560 N N . ALA A 1 201 ? -4.196 8.972 0.641 1.00 91.75 201 ALA A N 1
ATOM 1561 C CA . ALA A 1 201 ? -4.092 10.379 1.010 1.00 91.75 201 ALA A CA 1
ATOM 1562 C C . ALA A 1 201 ? -4.711 11.301 -0.051 1.00 91.75 201 ALA A C 1
ATOM 1564 O O . ALA A 1 201 ? -4.183 11.415 -1.152 1.00 91.75 201 ALA A O 1
ATOM 1565 N N . GLY A 1 202 ? -5.790 12.008 0.306 1.00 79.69 202 GLY A N 1
ATOM 1566 C CA . GLY A 1 202 ? -6.459 12.994 -0.558 1.00 79.69 202 GLY A CA 1
ATOM 1567 C C . GLY A 1 202 ? -7.114 12.440 -1.846 1.00 79.69 202 GLY A C 1
ATOM 1568 O O . GLY A 1 202 ? -6.811 11.335 -2.287 1.00 79.69 202 GLY A O 1
ATOM 1569 N N . PRO A 1 203 ? -8.021 13.202 -2.487 1.00 62.91 203 PRO A N 1
ATOM 1570 C CA . PRO A 1 203 ? -8.711 12.780 -3.718 1.00 62.91 203 PRO A CA 1
ATOM 1571 C C . PRO A 1 203 ? -7.822 12.801 -4.975 1.00 62.91 203 PRO A C 1
ATOM 1573 O O . PRO A 1 203 ? -8.121 12.134 -5.964 1.00 62.91 203 PRO A O 1
ATOM 1576 N N . HIS A 1 204 ? -6.723 13.559 -4.931 1.00 61.91 204 HIS A N 1
ATOM 1577 C CA . HIS A 1 204 ? -5.775 13.747 -6.037 1.00 61.91 204 HIS A CA 1
ATOM 1578 C C . HIS A 1 204 ? -4.375 13.198 -5.725 1.00 61.91 204 HIS A C 1
ATOM 1580 O O . HIS A 1 204 ? -3.421 13.510 -6.436 1.00 61.91 204 HIS A O 1
ATOM 1586 N N . GLY A 1 205 ? -4.236 12.435 -4.634 1.00 51.53 205 GLY A N 1
ATOM 1587 C CA . GLY A 1 205 ? -2.952 11.902 -4.194 1.00 51.53 205 GLY A CA 1
ATOM 1588 C C . GLY A 1 205 ? -2.325 10.926 -5.195 1.00 51.53 205 GLY A C 1
ATOM 1589 O O . GLY A 1 205 ? -3.009 10.432 -6.098 1.00 51.53 205 GLY A O 1
ATOM 1590 N N . PRO A 1 206 ? -1.018 10.634 -5.044 1.00 55.06 206 PRO A N 1
ATOM 1591 C CA . PRO A 1 206 ? -0.341 9.618 -5.846 1.00 55.06 206 PRO A CA 1
ATOM 1592 C C . PRO A 1 206 ? -1.121 8.297 -5.806 1.00 55.06 206 PRO A C 1
ATOM 1594 O O . PRO A 1 206 ? -1.775 7.996 -4.809 1.00 55.06 206 PRO A O 1
ATOM 1597 N N . SER A 1 207 ? -1.061 7.524 -6.896 1.00 78.50 207 SER A N 1
ATOM 1598 C CA . SER A 1 207 ? -1.796 6.262 -7.058 1.00 78.50 207 SER A CA 1
ATOM 1599 C C . SER A 1 207 ? -1.654 5.359 -5.835 1.00 78.50 207 SER A C 1
ATOM 1601 O O . SER A 1 207 ? -0.620 4.736 -5.633 1.00 78.50 207 SER A O 1
ATOM 1603 N N . TYR A 1 208 ? -2.702 5.299 -5.013 1.00 91.62 208 TYR A N 1
ATOM 1604 C CA . TYR A 1 208 ? -2.782 4.381 -3.889 1.00 91.62 208 TYR A CA 1
ATOM 1605 C C . TYR A 1 208 ? -3.185 3.002 -4.408 1.00 91.62 208 TYR A C 1
ATOM 1607 O O . TYR A 1 208 ? -4.363 2.748 -4.656 1.00 91.62 208 TYR A O 1
ATOM 1615 N N . THR A 1 209 ? -2.199 2.122 -4.584 1.00 95.31 209 THR A N 1
ATOM 1616 C CA . THR A 1 209 ? -2.392 0.778 -5.149 1.00 95.31 209 THR A CA 1
ATOM 1617 C C . THR A 1 209 ? -2.214 -0.346 -4.130 1.00 95.31 209 THR A C 1
ATOM 1619 O O . THR A 1 209 ? -2.584 -1.483 -4.413 1.00 95.31 209 THR A O 1
ATOM 1622 N N . VAL A 1 210 ? -1.748 -0.042 -2.907 1.00 96.50 210 VAL A N 1
ATOM 1623 C CA . VAL A 1 210 ? -1.613 -1.004 -1.784 1.00 96.50 210 VAL A CA 1
ATOM 1624 C C . VAL A 1 210 ? -2.884 -1.824 -1.578 1.00 96.50 210 VAL A C 1
ATOM 1626 O O . VAL A 1 210 ? -2.822 -3.006 -1.272 1.00 96.50 210 VAL A O 1
ATOM 1629 N N . ALA A 1 211 ? -4.046 -1.201 -1.749 1.00 95.31 211 ALA A N 1
ATOM 1630 C CA . ALA A 1 211 ? -5.351 -1.801 -1.521 1.00 95.31 211 ALA A CA 1
ATOM 1631 C C . ALA A 1 211 ? -5.876 -2.681 -2.657 1.00 95.31 211 ALA A C 1
ATOM 1633 O O . ALA A 1 211 ? -6.888 -3.345 -2.451 1.00 95.31 211 ALA A O 1
ATOM 1634 N N . HIS A 1 212 ? -5.286 -2.619 -3.855 1.00 95.69 212 HIS A N 1
ATOM 1635 C CA . HIS A 1 212 ? -5.942 -3.107 -5.068 1.00 95.69 212 HIS A CA 1
ATOM 1636 C C . HIS A 1 212 ? -6.346 -4.573 -4.951 1.00 95.69 212 HIS A C 1
ATOM 1638 O O . HIS A 1 212 ? -7.494 -4.900 -5.214 1.00 95.69 212 HIS A O 1
ATOM 1644 N N . LEU A 1 213 ? -5.450 -5.438 -4.492 1.00 96.25 213 LEU A N 1
ATOM 1645 C CA . LEU A 1 213 ? -5.695 -6.879 -4.462 1.00 96.25 213 LEU A CA 1
ATOM 1646 C C . LEU A 1 213 ? -6.208 -7.420 -3.133 1.00 96.25 213 LEU A C 1
ATOM 1648 O O . LEU A 1 213 ? -6.367 -8.628 -2.976 1.00 96.25 213 LEU A O 1
ATOM 1652 N N . GLU A 1 214 ? -6.538 -6.554 -2.178 1.00 94.44 214 GLU A N 1
ATOM 1653 C CA . GLU A 1 214 ? -7.105 -7.024 -0.920 1.00 94.44 214 GLU A CA 1
ATOM 1654 C C . GLU A 1 214 ? -8.393 -7.810 -1.136 1.00 94.44 214 GLU A C 1
ATOM 1656 O O . GLU A 1 214 ? -9.368 -7.286 -1.680 1.00 94.44 214 GLU A O 1
ATOM 1661 N N . ARG A 1 215 ? -8.401 -9.053 -0.642 1.00 91.94 215 ARG A N 1
ATOM 1662 C CA . ARG A 1 215 ? -9.526 -9.990 -0.768 1.00 91.94 215 ARG A CA 1
ATOM 1663 C C . ARG A 1 215 ? -9.974 -10.215 -2.212 1.00 91.94 215 ARG A C 1
ATOM 1665 O O . ARG A 1 215 ? -11.127 -10.558 -2.453 1.00 91.94 215 ARG A O 1
ATOM 1672 N N . THR A 1 216 ? -9.079 -9.998 -3.171 1.00 93.94 216 THR A N 1
ATOM 1673 C CA . THR A 1 216 ? -9.330 -10.384 -4.555 1.00 93.94 216 THR A CA 1
ATOM 1674 C C . THR A 1 216 ? -9.126 -11.899 -4.662 1.00 93.94 216 THR A C 1
ATOM 1676 O O . THR A 1 216 ? -8.061 -12.376 -4.270 1.00 93.94 216 THR A O 1
ATOM 1679 N N . PRO A 1 217 ? -10.115 -12.673 -5.149 1.00 92.62 217 PRO A N 1
ATOM 1680 C CA . PRO A 1 217 ? -9.970 -14.119 -5.301 1.00 92.62 217 PRO A CA 1
ATOM 1681 C C . PRO A 1 217 ? -8.724 -14.490 -6.112 1.00 92.62 217 PRO A C 1
ATOM 1683 O O . PRO A 1 217 ? -8.397 -13.824 -7.093 1.00 92.62 217 PRO A O 1
ATOM 1686 N N . GLY A 1 218 ? -8.024 -15.543 -5.686 1.00 93.75 218 GLY A N 1
ATOM 1687 C CA . GLY A 1 218 ? -6.779 -15.986 -6.318 1.00 93.75 218 GLY A CA 1
ATOM 1688 C C . GLY A 1 218 ? -5.548 -15.145 -5.968 1.00 93.75 218 GLY A C 1
ATOM 1689 O O . GLY A 1 218 ? -4.477 -15.439 -6.480 1.00 93.75 218 GLY A O 1
ATOM 1690 N N . TRP A 1 219 ? -5.656 -14.138 -5.097 1.00 96.38 219 TRP A N 1
ATOM 1691 C CA . TRP A 1 219 ? -4.522 -13.337 -4.633 1.00 96.38 219 TRP A CA 1
ATOM 1692 C C . TRP A 1 219 ? -4.467 -13.292 -3.110 1.00 96.38 219 TRP A C 1
ATOM 1694 O O . TRP A 1 219 ? -5.469 -13.015 -2.450 1.00 96.38 219 TRP A O 1
ATOM 1704 N N . ILE A 1 220 ? -3.275 -13.492 -2.552 1.00 96.44 220 ILE A N 1
ATOM 1705 C CA . ILE A 1 220 ? -3.027 -13.343 -1.114 1.00 96.44 220 ILE A CA 1
ATOM 1706 C C . ILE A 1 220 ? -1.981 -12.259 -0.871 1.00 96.44 220 ILE A C 1
ATOM 1708 O O . ILE A 1 220 ? -1.039 -12.105 -1.648 1.00 96.44 220 ILE A O 1
ATOM 1712 N N . ALA A 1 221 ? -2.142 -11.489 0.204 1.00 97.88 221 ALA A N 1
ATOM 1713 C CA . ALA A 1 221 ? -1.110 -10.556 0.637 1.00 97.88 221 ALA A CA 1
ATOM 1714 C C . ALA A 1 221 ? 0.005 -11.354 1.314 1.00 97.88 221 ALA A C 1
ATOM 1716 O O . ALA A 1 221 ? -0.247 -12.004 2.322 1.00 97.88 221 ALA A O 1
ATOM 1717 N N . ILE A 1 222 ? 1.224 -11.301 0.790 1.00 98.12 222 ILE A N 1
ATOM 1718 C CA . ILE A 1 222 ? 2.390 -11.955 1.400 1.00 98.12 222 ILE A CA 1
ATOM 1719 C C . ILE A 1 222 ? 3.255 -10.985 2.194 1.00 98.12 222 ILE A C 1
ATOM 1721 O O . ILE A 1 222 ? 4.103 -11.423 2.947 1.00 98.12 222 ILE A O 1
ATOM 1725 N N . PHE A 1 223 ? 3.026 -9.680 2.060 1.00 98.56 223 PHE A N 1
ATOM 1726 C CA . PHE A 1 223 ? 3.639 -8.654 2.896 1.00 98.56 223 PHE A CA 1
ATOM 1727 C C . PHE A 1 223 ? 2.777 -7.399 2.895 1.00 98.56 223 PHE A C 1
ATOM 1729 O O . PHE A 1 223 ? 2.147 -7.068 1.884 1.00 98.56 223 PHE A O 1
ATOM 1736 N N . ARG A 1 224 ? 2.779 -6.662 4.008 1.00 97.94 224 ARG A N 1
ATOM 1737 C CA . ARG A 1 224 ? 2.123 -5.361 4.079 1.00 97.94 224 ARG A CA 1
ATOM 1738 C C . ARG A 1 224 ? 2.714 -4.458 5.147 1.00 97.94 224 ARG A C 1
ATOM 1740 O O . ARG A 1 224 ? 2.822 -4.848 6.305 1.00 97.94 224 ARG A O 1
ATOM 1747 N N . ASN A 1 225 ? 2.937 -3.206 4.773 1.00 96.75 225 ASN A N 1
ATOM 1748 C CA . ASN A 1 225 ? 3.164 -2.110 5.699 1.00 96.75 225 ASN A CA 1
ATOM 1749 C C . ASN A 1 225 ? 2.246 -0.917 5.372 1.00 96.75 225 ASN A C 1
ATOM 1751 O O . ASN A 1 225 ? 1.284 -1.038 4.610 1.00 96.75 225 ASN A O 1
ATOM 1755 N N . ALA A 1 226 ? 2.489 0.239 5.993 1.00 93.06 226 ALA A N 1
ATOM 1756 C CA . ALA A 1 226 ? 1.608 1.399 5.857 1.00 93.06 226 ALA A CA 1
ATOM 1757 C C . ALA A 1 226 ? 1.630 2.052 4.457 1.00 93.06 226 ALA A C 1
ATOM 1759 O O . ALA A 1 226 ? 0.713 2.809 4.129 1.00 93.06 226 ALA A O 1
ATOM 1760 N N . THR A 1 227 ? 2.661 1.787 3.647 1.00 94.38 227 THR A N 1
ATOM 1761 C CA . THR A 1 227 ? 2.908 2.457 2.357 1.00 94.38 227 THR A CA 1
ATOM 1762 C C . THR A 1 227 ? 3.070 1.493 1.181 1.00 94.38 227 THR A C 1
ATOM 1764 O O . THR A 1 227 ? 3.180 1.936 0.036 1.00 94.38 227 THR A O 1
ATOM 1767 N N . SER A 1 228 ? 3.095 0.185 1.436 1.00 96.81 228 SER A N 1
ATOM 1768 C CA . SER A 1 228 ? 3.273 -0.851 0.426 1.00 96.81 228 SER A CA 1
ATOM 1769 C C . SER A 1 228 ? 2.608 -2.169 0.822 1.00 96.81 228 SER A C 1
ATOM 1771 O O . SER A 1 228 ? 2.411 -2.469 2.002 1.00 96.81 228 SER A O 1
ATOM 1773 N N . ALA A 1 229 ? 2.250 -2.963 -0.180 1.00 98.12 229 ALA A N 1
ATOM 1774 C CA . ALA A 1 229 ? 1.822 -4.343 -0.004 1.00 98.12 229 ALA A CA 1
ATOM 1775 C C . ALA A 1 229 ? 2.304 -5.183 -1.181 1.00 98.12 229 ALA A C 1
ATOM 1777 O O . ALA A 1 229 ? 2.267 -4.728 -2.324 1.00 98.12 229 ALA A O 1
ATOM 1778 N N . LEU A 1 230 ? 2.719 -6.409 -0.891 1.00 98.56 230 LEU A N 1
ATOM 1779 C CA . LEU A 1 230 ? 3.079 -7.398 -1.892 1.00 98.56 230 LEU A CA 1
ATOM 1780 C C . LEU A 1 230 ? 2.012 -8.484 -1.909 1.00 98.56 230 LEU A C 1
ATOM 1782 O O . LEU A 1 230 ? 1.708 -9.073 -0.869 1.00 98.56 230 LEU A O 1
ATOM 1786 N N . TYR A 1 231 ? 1.468 -8.751 -3.088 1.00 98.44 231 TYR A N 1
ATOM 1787 C CA . TYR A 1 231 ? 0.512 -9.825 -3.312 1.00 98.44 231 TYR A CA 1
ATOM 1788 C C . TYR A 1 231 ? 1.108 -10.887 -4.221 1.00 98.44 231 TYR A C 1
ATOM 1790 O O . TYR A 1 231 ? 1.863 -10.572 -5.142 1.00 98.44 231 TYR A O 1
ATOM 1798 N N . LEU A 1 232 ? 0.721 -12.129 -3.957 1.00 97.69 232 LEU A N 1
ATOM 1799 C CA . LEU A 1 232 ? 1.088 -13.306 -4.727 1.00 97.69 232 LEU A CA 1
ATOM 1800 C C . LEU A 1 232 ? -0.169 -13.921 -5.343 1.00 97.69 232 LEU A C 1
ATOM 1802 O O . LEU A 1 232 ? -1.167 -14.118 -4.640 1.00 97.69 232 LEU A O 1
ATOM 1806 N N . ARG A 1 233 ? -0.107 -14.244 -6.637 1.00 96.62 233 ARG A N 1
ATOM 1807 C CA . ARG A 1 233 ? -1.133 -15.028 -7.322 1.00 96.62 233 ARG A CA 1
ATOM 1808 C C . ARG A 1 233 ? -1.073 -16.478 -6.843 1.00 96.62 233 ARG A C 1
ATOM 1810 O O . ARG A 1 233 ? -0.043 -17.145 -6.919 1.00 96.62 233 ARG A O 1
ATOM 1817 N N . VAL A 1 234 ? -2.207 -16.990 -6.388 1.00 90.44 234 VAL A N 1
ATOM 1818 C CA . VAL A 1 234 ? -2.405 -18.372 -5.949 1.00 90.44 234 VAL A CA 1
ATOM 1819 C C . VAL A 1 234 ? -3.226 -19.082 -7.024 1.00 90.44 234 VAL A C 1
ATOM 1821 O O . VAL A 1 234 ? -4.449 -19.144 -6.961 1.00 90.44 234 VAL A O 1
ATOM 1824 N N . GLY A 1 235 ? -2.548 -19.543 -8.080 1.00 72.62 235 GLY A N 1
ATOM 1825 C CA . GLY A 1 235 ? -3.166 -20.318 -9.170 1.00 72.62 235 GLY A CA 1
ATOM 1826 C C . GLY A 1 235 ? -3.309 -21.812 -8.851 1.00 72.62 235 GLY A C 1
ATOM 1827 O O . GLY A 1 235 ? -4.256 -22.455 -9.292 1.00 72.62 235 GLY A O 1
ATOM 1828 N N . ALA A 1 236 ? -2.404 -22.346 -8.028 1.00 58.34 236 ALA A N 1
ATOM 1829 C CA . ALA A 1 236 ? -2.501 -23.655 -7.393 1.00 58.34 236 ALA A CA 1
ATOM 1830 C C . ALA A 1 236 ? -1.944 -23.532 -5.959 1.00 58.34 236 ALA A C 1
ATOM 1832 O O . ALA A 1 236 ? -0.938 -22.835 -5.785 1.00 58.34 236 ALA A O 1
ATOM 1833 N N . PRO A 1 237 ? -2.539 -24.194 -4.948 1.00 54.34 237 PRO A N 1
ATOM 1834 C CA . PRO A 1 237 ? -2.048 -24.182 -3.561 1.00 54.34 237 PRO A CA 1
ATOM 1835 C C . PRO A 1 237 ? -0.572 -24.600 -3.412 1.00 54.34 237 PRO A C 1
ATOM 1837 O O . PRO A 1 237 ? 0.082 -24.232 -2.444 1.00 54.34 237 PRO A O 1
ATOM 1840 N N . ASP A 1 238 ? -0.024 -25.299 -4.412 1.00 58.00 238 ASP A N 1
ATOM 1841 C CA . ASP A 1 238 ? 1.365 -25.761 -4.482 1.00 58.00 238 ASP A CA 1
ATOM 1842 C C . ASP A 1 238 ? 2.276 -24.892 -5.369 1.00 58.00 238 ASP A C 1
ATOM 1844 O O . ASP A 1 238 ? 3.268 -25.388 -5.924 1.00 58.00 238 ASP A O 1
ATOM 1848 N N . SER A 1 239 ? 1.981 -23.600 -5.543 1.00 83.00 239 SER A N 1
ATOM 1849 C CA . SER A 1 239 ? 2.887 -22.730 -6.299 1.00 83.00 239 SER A CA 1
ATOM 1850 C C . SER A 1 239 ? 4.259 -22.657 -5.609 1.00 83.00 239 SER A C 1
ATOM 1852 O O . SER A 1 239 ? 4.369 -22.570 -4.383 1.00 83.00 239 SER A O 1
ATOM 1854 N N . ALA A 1 240 ? 5.339 -22.731 -6.393 1.00 93.06 240 ALA A N 1
ATOM 1855 C CA . ALA A 1 240 ? 6.702 -22.703 -5.855 1.00 93.06 240 ALA A CA 1
ATOM 1856 C C . ALA A 1 240 ? 6.973 -21.425 -5.043 1.00 93.06 240 ALA A C 1
ATOM 1858 O O . ALA A 1 240 ? 7.595 -21.497 -3.986 1.00 93.06 240 ALA A O 1
ATOM 1859 N N . ASN A 1 241 ? 6.426 -20.291 -5.491 1.00 95.81 241 ASN A N 1
ATOM 1860 C CA . ASN A 1 241 ? 6.505 -19.020 -4.780 1.00 95.81 241 ASN A CA 1
ATOM 1861 C C . ASN A 1 241 ? 5.816 -19.074 -3.407 1.00 95.81 241 ASN A C 1
ATOM 1863 O O . ASN A 1 241 ? 6.357 -18.537 -2.447 1.00 95.81 241 ASN A O 1
ATOM 1867 N N . LEU A 1 242 ? 4.655 -19.730 -3.271 1.00 96.06 242 LEU A N 1
ATOM 1868 C CA . LEU A 1 242 ? 3.971 -19.808 -1.975 1.00 96.06 242 LEU A CA 1
ATOM 1869 C C . LEU A 1 242 ? 4.793 -20.604 -0.956 1.00 96.06 242 LEU A C 1
ATOM 1871 O O . LEU A 1 242 ? 4.948 -20.163 0.183 1.00 96.06 242 LEU A O 1
ATOM 1875 N N . ARG A 1 243 ? 5.390 -21.727 -1.382 1.00 95.38 243 ARG A N 1
ATOM 1876 C CA . ARG A 1 243 ? 6.334 -22.484 -0.543 1.00 95.38 243 ARG A CA 1
ATOM 1877 C C . ARG A 1 243 ? 7.547 -21.645 -0.156 1.00 95.38 243 ARG A C 1
ATOM 1879 O O . ARG A 1 243 ? 7.904 -21.611 1.010 1.00 95.38 243 ARG A O 1
ATOM 1886 N N . GLN A 1 244 ? 8.127 -20.910 -1.100 1.00 96.81 244 GLN A N 1
ATOM 1887 C CA . GLN A 1 244 ? 9.260 -20.021 -0.833 1.00 96.81 244 GLN A CA 1
ATOM 1888 C C . GLN A 1 244 ? 8.939 -18.925 0.192 1.00 96.81 244 GLN A C 1
ATOM 1890 O O . GLN A 1 244 ? 9.766 -18.639 1.058 1.00 96.81 244 GLN A O 1
ATOM 1895 N N . VAL A 1 245 ? 7.739 -18.337 0.131 1.00 97.62 245 VAL A N 1
ATOM 1896 C CA . VAL A 1 245 ? 7.265 -17.368 1.133 1.00 97.62 245 VAL A CA 1
ATOM 1897 C C . VAL A 1 245 ? 7.094 -18.033 2.498 1.00 97.62 245 VAL A C 1
ATOM 1899 O O . VAL A 1 245 ? 7.561 -17.492 3.499 1.00 97.62 245 VAL A O 1
ATOM 1902 N N . ALA A 1 246 ? 6.458 -19.206 2.549 1.00 97.12 246 ALA A N 1
ATOM 1903 C CA . ALA A 1 246 ? 6.277 -19.947 3.794 1.00 97.12 246 ALA A CA 1
ATOM 1904 C C . ALA A 1 246 ? 7.627 -20.336 4.420 1.00 97.12 246 ALA A C 1
ATOM 1906 O O . ALA A 1 246 ? 7.838 -20.107 5.609 1.00 97.12 246 ALA A O 1
ATOM 1907 N N . ASP A 1 247 ? 8.570 -20.833 3.616 1.00 97.88 247 ASP A N 1
ATOM 1908 C CA . ASP A 1 247 ? 9.923 -21.183 4.049 1.00 97.88 247 ASP A CA 1
ATOM 1909 C C . ASP A 1 247 ? 10.699 -19.953 4.527 1.00 97.88 247 ASP A C 1
ATOM 1911 O O . ASP A 1 247 ? 11.439 -20.033 5.506 1.00 97.88 247 ASP A O 1
ATOM 1915 N N . TYR A 1 248 ? 10.559 -18.811 3.846 1.00 98.31 248 TYR A N 1
ATOM 1916 C CA . TYR A 1 248 ? 11.147 -17.545 4.283 1.00 98.31 248 TYR A CA 1
ATOM 1917 C C . TYR A 1 248 ? 10.636 -17.162 5.670 1.00 98.31 248 TYR A C 1
ATOM 1919 O O . TYR A 1 248 ? 11.432 -17.000 6.590 1.00 98.31 248 TYR A O 1
ATOM 1927 N N . TYR A 1 249 ? 9.318 -17.103 5.853 1.00 98.50 249 TYR A N 1
ATOM 1928 C CA . TYR A 1 249 ? 8.743 -16.722 7.136 1.00 98.50 249 TYR A CA 1
ATOM 1929 C C . TYR A 1 249 ? 9.032 -17.733 8.249 1.00 98.50 249 TYR A C 1
ATOM 1931 O O . TYR A 1 249 ? 9.303 -17.324 9.376 1.00 98.50 249 TYR A O 1
ATOM 1939 N N . ALA A 1 250 ? 9.085 -19.031 7.937 1.00 98.19 250 ALA A N 1
ATOM 1940 C CA . ALA A 1 250 ? 9.508 -20.057 8.884 1.00 98.19 250 ALA A CA 1
ATOM 1941 C C . ALA A 1 250 ? 10.965 -19.865 9.340 1.00 98.19 250 ALA A C 1
ATOM 1943 O O . ALA A 1 250 ? 11.249 -20.017 10.528 1.00 98.19 250 ALA A O 1
ATOM 1944 N N . ARG A 1 251 ? 11.882 -19.488 8.433 1.00 98.25 251 ARG A N 1
ATOM 1945 C CA . ARG A 1 251 ? 13.281 -19.169 8.786 1.00 98.25 251 ARG A CA 1
ATOM 1946 C C . ARG A 1 251 ? 13.399 -17.913 9.643 1.00 98.25 251 ARG A C 1
ATOM 1948 O O . ARG A 1 251 ? 14.194 -17.902 10.576 1.00 98.25 251 ARG A O 1
ATOM 1955 N N . GLU A 1 252 ? 12.602 -16.892 9.347 1.00 97.69 252 GLU A N 1
ATOM 1956 C CA . GLU A 1 252 ? 12.546 -15.650 10.130 1.00 97.69 252 GLU A CA 1
ATOM 1957 C C . GLU A 1 252 ? 11.777 -15.821 11.457 1.00 97.69 252 GLU A C 1
ATOM 1959 O O . GLU A 1 252 ? 11.770 -14.929 12.303 1.00 97.69 252 GLU A O 1
ATOM 1964 N N . GLY A 1 253 ? 11.110 -16.965 11.650 1.00 97.69 253 GLY A N 1
ATOM 1965 C CA . GLY A 1 253 ? 10.271 -17.239 12.812 1.00 97.69 253 GLY A CA 1
ATOM 1966 C C . GLY A 1 253 ? 8.992 -16.401 12.864 1.00 97.69 253 GLY A C 1
ATOM 1967 O O . GLY A 1 253 ? 8.423 -16.256 13.937 1.00 97.69 253 GLY A O 1
ATOM 1968 N N . ILE A 1 254 ? 8.538 -15.843 11.741 1.00 98.25 254 ILE A N 1
ATOM 1969 C CA . ILE A 1 254 ? 7.384 -14.941 11.656 1.00 98.25 254 ILE A CA 1
ATOM 1970 C C . ILE A 1 254 ? 6.130 -15.728 11.250 1.00 98.25 254 ILE A C 1
ATOM 1972 O O . ILE A 1 254 ? 6.194 -16.577 10.359 1.00 98.25 254 ILE A O 1
ATOM 1976 N N . PRO A 1 255 ? 4.958 -15.456 11.852 1.00 96.25 255 PRO A N 1
ATOM 1977 C CA . PRO A 1 255 ? 3.731 -16.151 11.498 1.00 96.25 255 PRO A CA 1
ATOM 1978 C C . PRO A 1 255 ? 3.256 -15.778 10.090 1.00 96.25 255 PRO A C 1
ATOM 1980 O O . PRO A 1 255 ? 3.052 -14.605 9.772 1.00 96.25 255 PRO A O 1
ATOM 1983 N N . PHE A 1 256 ? 3.010 -16.803 9.279 1.00 97.12 256 PHE A N 1
ATOM 1984 C CA . PHE A 1 256 ? 2.434 -16.701 7.944 1.00 97.12 256 PHE A CA 1
ATOM 1985 C C . PHE A 1 256 ? 1.431 -17.836 7.732 1.00 97.12 256 PHE A C 1
ATOM 1987 O O . PHE A 1 256 ? 1.702 -18.982 8.091 1.00 97.12 256 PHE A O 1
ATOM 1994 N N . ASP A 1 257 ? 0.275 -17.509 7.166 1.00 95.88 257 ASP A N 1
ATOM 1995 C CA . ASP A 1 257 ? -0.780 -18.463 6.840 1.00 95.88 257 ASP A CA 1
ATOM 1996 C C . ASP A 1 257 ? -0.838 -18.609 5.307 1.00 95.88 257 ASP A C 1
ATOM 1998 O O . ASP A 1 257 ? -1.119 -17.625 4.628 1.00 95.88 257 ASP A O 1
ATOM 2002 N N . PRO A 1 258 ? -0.564 -19.786 4.715 1.00 93.88 258 PRO A N 1
ATOM 2003 C CA . PRO A 1 258 ? -0.592 -19.950 3.259 1.00 93.88 258 PRO A CA 1
ATOM 2004 C C . PRO A 1 258 ? -1.966 -19.717 2.612 1.00 93.88 258 PRO A C 1
ATOM 2006 O O . PRO A 1 258 ? -2.030 -19.430 1.418 1.00 93.88 258 PRO A O 1
ATOM 2009 N N . GLU A 1 259 ? -3.058 -19.823 3.375 1.00 92.75 259 GLU A N 1
ATOM 2010 C CA . GLU A 1 259 ? -4.422 -19.600 2.887 1.00 92.75 259 GLU A CA 1
ATOM 2011 C C . GLU A 1 259 ? -4.849 -18.139 3.054 1.00 92.75 259 GLU A C 1
ATOM 2013 O O . GLU A 1 259 ? -5.478 -17.556 2.168 1.00 92.75 259 GLU A O 1
ATOM 2018 N N . ARG A 1 260 ? -4.510 -17.527 4.196 1.00 93.62 260 ARG A N 1
ATOM 2019 C CA . ARG A 1 260 ? -4.931 -16.154 4.538 1.00 93.62 260 ARG A CA 1
ATOM 2020 C C . ARG A 1 260 ? -3.893 -15.088 4.179 1.00 93.62 260 ARG A C 1
ATOM 2022 O O . ARG A 1 260 ? -4.252 -13.922 4.003 1.00 93.62 260 ARG A O 1
ATOM 2029 N N . GLY A 1 261 ? -2.635 -15.483 4.041 1.00 96.06 261 GLY A N 1
ATOM 2030 C CA . GLY A 1 261 ? -1.477 -14.634 3.800 1.00 96.06 261 GLY A CA 1
ATOM 2031 C C . GLY A 1 261 ? -0.821 -14.096 5.077 1.00 96.06 261 GLY A C 1
ATOM 2032 O O . GLY A 1 261 ? -0.883 -14.672 6.163 1.00 96.06 261 GLY A O 1
ATOM 2033 N N . PHE A 1 262 ? -0.159 -12.953 4.927 1.00 97.69 262 PHE A N 1
ATOM 2034 C CA . PHE A 1 262 ? 0.485 -12.200 5.994 1.00 97.69 262 PHE A CA 1
ATOM 2035 C C . PHE A 1 262 ? -0.559 -11.603 6.951 1.00 97.69 262 PHE A C 1
ATOM 2037 O O . PHE A 1 262 ? -1.516 -10.960 6.515 1.00 97.69 262 PHE A O 1
ATOM 2044 N N . GLU A 1 263 ? -0.352 -11.766 8.262 1.00 95.88 263 GLU A N 1
ATOM 2045 C CA . GLU A 1 263 ? -1.249 -11.282 9.320 1.00 95.88 263 GLU A CA 1
ATOM 2046 C C . GLU A 1 263 ? -0.581 -10.159 10.148 1.00 95.88 263 GLU A C 1
ATOM 2048 O O . GLU A 1 263 ? -0.029 -10.433 11.219 1.00 95.88 263 GLU A O 1
ATOM 2053 N N . PRO A 1 264 ? -0.643 -8.876 9.725 1.00 96.44 264 PRO A N 1
ATOM 2054 C CA . PRO A 1 264 ? 0.133 -7.796 10.345 1.00 96.44 264 PRO A CA 1
ATOM 2055 C C . PRO A 1 264 ? -0.072 -7.668 11.855 1.00 96.44 264 PRO A C 1
ATOM 2057 O O . PRO A 1 264 ? 0.879 -7.456 12.596 1.00 96.44 264 PRO A O 1
ATOM 2060 N N . ALA A 1 265 ? -1.310 -7.822 12.329 1.00 95.62 265 ALA A N 1
ATOM 2061 C CA . ALA A 1 265 ? -1.630 -7.700 13.748 1.00 95.62 265 ALA A CA 1
ATOM 2062 C C . ALA A 1 265 ? -0.968 -8.786 14.607 1.00 95.62 265 ALA A C 1
ATOM 2064 O O . ALA A 1 265 ? -0.528 -8.512 15.721 1.00 95.62 265 ALA A O 1
ATOM 2065 N N . ARG A 1 266 ? -0.883 -10.011 14.079 1.00 96.75 266 ARG A N 1
ATOM 2066 C CA . ARG A 1 266 ? -0.217 -11.125 14.752 1.00 96.75 266 ARG A CA 1
ATOM 2067 C C . ARG A 1 266 ? 1.288 -10.883 14.813 1.00 96.75 266 ARG A C 1
ATOM 2069 O O . ARG A 1 266 ? 1.880 -11.035 15.871 1.00 96.75 266 ARG A O 1
ATOM 2076 N N . VAL A 1 267 ? 1.874 -10.418 13.710 1.00 97.94 267 VAL A N 1
ATOM 2077 C CA . VAL A 1 267 ? 3.301 -10.071 13.631 1.00 97.94 267 VAL A CA 1
ATOM 2078 C C . VAL A 1 267 ? 3.659 -8.918 14.566 1.00 97.94 267 VAL A C 1
ATOM 2080 O O . VAL A 1 267 ? 4.656 -9.007 15.267 1.00 97.94 267 VAL A O 1
ATOM 2083 N N . ILE A 1 268 ? 2.837 -7.868 14.647 1.00 97.19 268 ILE A N 1
ATOM 2084 C CA . ILE A 1 268 ? 3.053 -6.753 15.585 1.00 97.19 268 ILE A CA 1
ATOM 2085 C C . ILE A 1 268 ? 3.089 -7.247 17.033 1.00 97.19 268 ILE A C 1
ATOM 2087 O O . ILE A 1 268 ? 3.958 -6.838 17.795 1.00 97.19 268 ILE A O 1
ATOM 2091 N N . ARG A 1 269 ? 2.151 -8.123 17.405 1.00 96.00 269 ARG A N 1
ATOM 2092 C CA . ARG A 1 269 ? 2.027 -8.634 18.773 1.00 96.00 269 ARG A CA 1
ATOM 2093 C C . ARG A 1 269 ? 3.146 -9.609 19.136 1.00 96.00 269 ARG A C 1
ATOM 2095 O O . ARG A 1 269 ? 3.682 -9.531 20.236 1.00 96.00 269 ARG A O 1
ATOM 2102 N N . ASP A 1 270 ? 3.456 -10.534 18.233 1.00 97.25 270 ASP A N 1
ATOM 2103 C CA . ASP A 1 270 ? 4.317 -11.681 18.528 1.00 97.25 270 ASP A CA 1
ATOM 2104 C C . ASP A 1 270 ? 5.792 -11.406 18.142 1.00 97.25 270 ASP A C 1
ATOM 2106 O O . ASP A 1 270 ? 6.699 -12.012 18.706 1.00 97.25 270 ASP A O 1
ATOM 2110 N N . HIS A 1 271 ? 6.045 -10.462 17.221 1.00 97.81 271 HIS A N 1
ATOM 2111 C CA . HIS A 1 271 ? 7.362 -10.158 16.633 1.00 97.81 271 HIS A CA 1
ATOM 2112 C C . HIS A 1 271 ? 7.571 -8.651 16.372 1.00 97.81 271 HIS A C 1
ATOM 2114 O O . HIS A 1 271 ? 7.968 -8.238 15.279 1.00 97.81 271 HIS A O 1
ATOM 2120 N N . GLU A 1 272 ? 7.333 -7.810 17.384 1.00 96.94 272 GLU A N 1
ATOM 2121 C CA . GLU A 1 272 ? 7.460 -6.345 17.278 1.00 96.94 272 GLU A CA 1
ATOM 2122 C C . GLU A 1 272 ? 8.783 -5.863 16.639 1.00 96.94 272 GLU A C 1
ATOM 2124 O O . GLU A 1 272 ? 8.709 -5.028 15.734 1.00 96.94 272 GLU A O 1
ATOM 2129 N N . PRO A 1 273 ? 9.982 -6.372 17.011 1.00 96.81 273 PRO A N 1
ATOM 2130 C CA . PRO A 1 273 ? 11.232 -5.893 16.417 1.00 96.81 273 PRO A CA 1
ATOM 2131 C C . PRO A 1 273 ? 11.277 -6.065 14.894 1.00 96.81 273 PRO A C 1
ATOM 2133 O O . PRO A 1 273 ? 11.676 -5.144 14.184 1.00 96.81 273 PRO A O 1
ATOM 2136 N N . TRP A 1 274 ? 10.783 -7.202 14.389 1.00 96.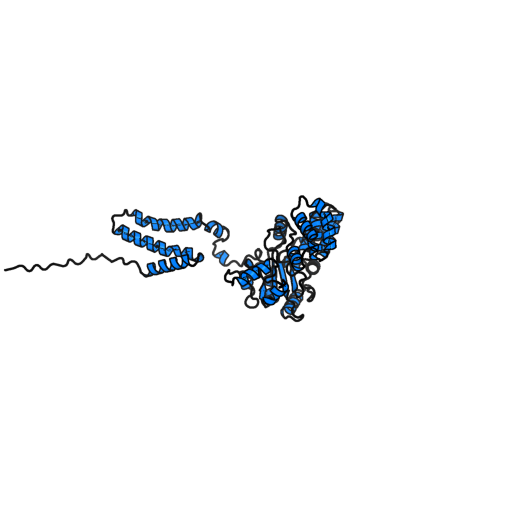75 274 TRP A N 1
ATOM 2137 C CA . TRP A 1 274 ? 10.694 -7.465 12.952 1.00 96.75 274 TRP A CA 1
ATOM 2138 C C . TRP A 1 274 ? 9.710 -6.503 12.278 1.00 96.75 274 TRP A C 1
ATOM 2140 O O . TRP A 1 274 ? 9.992 -5.963 11.209 1.00 96.75 274 TRP A O 1
ATOM 2150 N N . ALA A 1 275 ? 8.568 -6.241 12.923 1.00 97.50 275 ALA A N 1
ATOM 2151 C CA . ALA A 1 275 ? 7.546 -5.327 12.422 1.00 97.50 275 ALA A CA 1
ATOM 2152 C C . ALA A 1 275 ? 8.054 -3.875 12.323 1.00 97.50 275 ALA A C 1
ATOM 2154 O O . ALA A 1 275 ? 7.673 -3.153 11.398 1.00 97.50 275 ALA A O 1
ATOM 2155 N N . VAL A 1 276 ? 8.921 -3.452 13.247 1.00 96.56 276 VAL A N 1
ATOM 2156 C CA . VAL A 1 276 ? 9.594 -2.146 13.211 1.00 96.56 276 VAL A CA 1
ATOM 2157 C C . VAL A 1 276 ? 10.641 -2.097 12.096 1.00 96.56 276 VAL A C 1
ATOM 2159 O O . VAL A 1 276 ? 10.612 -1.172 11.284 1.00 96.56 276 VAL A O 1
ATOM 2162 N N . GLU A 1 277 ? 11.505 -3.112 11.999 1.00 94.56 277 GLU A N 1
ATOM 2163 C CA . GLU A 1 277 ? 12.546 -3.207 10.962 1.00 94.56 277 GLU A CA 1
ATOM 2164 C C . GLU A 1 277 ? 11.955 -3.192 9.543 1.00 94.56 277 GLU A C 1
ATOM 2166 O O . GLU A 1 277 ? 12.460 -2.506 8.657 1.00 94.56 277 GLU A O 1
ATOM 2171 N N . HIS A 1 278 ? 10.826 -3.877 9.340 1.00 95.62 278 HIS A N 1
ATOM 2172 C CA . HIS A 1 278 ? 10.121 -3.940 8.055 1.00 95.62 278 HIS A CA 1
ATOM 2173 C C . HIS A 1 278 ? 9.079 -2.817 7.879 1.00 95.62 278 HIS A C 1
ATOM 2175 O O . HIS A 1 278 ? 8.252 -2.849 6.957 1.00 95.62 278 HIS A O 1
ATOM 2181 N N . ARG A 1 279 ? 9.098 -1.814 8.773 1.00 95.69 279 ARG A N 1
ATOM 2182 C CA . ARG A 1 279 ? 8.239 -0.612 8.775 1.00 95.69 279 ARG A CA 1
ATOM 2183 C C . ARG A 1 279 ? 6.742 -0.901 8.727 1.00 95.69 279 ARG A C 1
ATOM 2185 O O . ARG A 1 279 ? 5.956 -0.053 8.303 1.00 95.69 279 ARG A O 1
ATOM 2192 N N . VAL A 1 280 ? 6.327 -2.080 9.182 1.00 97.00 280 VAL A N 1
ATOM 2193 C CA . VAL A 1 280 ? 4.916 -2.412 9.417 1.00 97.00 280 VAL A CA 1
ATOM 2194 C C . VAL A 1 280 ? 4.335 -1.427 10.435 1.00 97.00 280 VAL A C 1
ATOM 2196 O O . VAL A 1 280 ? 3.212 -0.950 10.269 1.00 97.00 280 VAL A O 1
ATOM 2199 N N . ILE A 1 281 ? 5.136 -1.067 11.441 1.00 97.31 281 ILE A N 1
ATOM 2200 C CA . ILE A 1 281 ? 4.830 -0.086 12.486 1.00 97.31 281 ILE A CA 1
ATOM 2201 C C . ILE A 1 281 ? 6.048 0.810 12.783 1.00 97.31 281 ILE A C 1
ATOM 2203 O O . ILE A 1 281 ? 7.176 0.436 12.472 1.00 97.31 281 ILE A O 1
ATOM 2207 N N . PRO A 1 282 ? 5.854 2.002 13.380 1.00 97.12 282 PRO A N 1
ATOM 2208 C CA . PRO A 1 282 ? 6.955 2.854 13.827 1.00 97.12 282 PRO A CA 1
ATOM 2209 C C . PRO A 1 282 ? 7.612 2.309 15.106 1.00 97.12 282 PRO A C 1
ATOM 2211 O O . PRO A 1 282 ? 6.945 1.665 15.914 1.00 97.12 282 PRO A O 1
ATOM 2214 N N . ARG A 1 283 ? 8.870 2.690 15.382 1.00 96.31 283 ARG A N 1
ATOM 2215 C CA . ARG A 1 283 ? 9.583 2.349 16.639 1.00 96.31 283 ARG A CA 1
ATOM 2216 C C . ARG A 1 283 ? 8.796 2.689 17.905 1.00 96.31 283 ARG A C 1
ATOM 2218 O O . ARG A 1 283 ? 8.936 2.060 18.945 1.00 96.31 283 ARG A O 1
ATOM 2225 N N . THR A 1 284 ? 7.990 3.744 17.840 1.00 96.50 284 THR A N 1
ATOM 2226 C CA . THR A 1 284 ? 7.216 4.249 18.978 1.00 96.50 284 THR A CA 1
ATOM 2227 C C . THR A 1 284 ? 5.881 3.528 19.172 1.00 96.50 284 THR A C 1
ATOM 2229 O O . THR A 1 284 ? 5.159 3.855 20.114 1.00 96.50 284 THR A O 1
ATOM 2232 N N . PHE A 1 285 ? 5.536 2.548 18.330 1.00 96.94 285 PHE A N 1
ATOM 2233 C CA . PHE A 1 285 ? 4.216 1.918 18.332 1.00 96.94 285 PHE A CA 1
ATOM 2234 C C . PHE A 1 285 ? 3.855 1.275 19.673 1.00 96.94 285 PHE A C 1
ATOM 2236 O O . PHE A 1 285 ? 2.769 1.543 20.177 1.00 96.94 285 PHE A O 1
ATOM 2243 N N . ALA A 1 286 ? 4.763 0.541 20.322 1.00 95.88 286 ALA A N 1
ATOM 2244 C CA . ALA A 1 286 ? 4.494 -0.051 21.637 1.00 95.88 286 ALA A CA 1
ATOM 2245 C C . ALA A 1 286 ? 4.227 0.989 22.738 1.00 95.88 286 ALA A C 1
ATOM 2247 O O . ALA A 1 286 ? 3.458 0.752 23.673 1.00 95.88 286 ALA A O 1
ATOM 2248 N N . ALA A 1 287 ? 4.851 2.169 22.662 1.00 95.50 287 ALA A N 1
ATOM 2249 C CA . ALA A 1 287 ? 4.544 3.267 23.578 1.00 95.50 287 ALA A CA 1
ATOM 2250 C C . ALA A 1 287 ? 3.156 3.862 23.289 1.00 95.50 287 ALA A C 1
ATOM 2252 O O . ALA A 1 287 ? 2.399 4.137 24.222 1.00 95.50 287 ALA A O 1
ATOM 2253 N N . ILE A 1 288 ? 2.806 4.008 22.006 1.00 95.94 288 ILE A N 1
ATOM 2254 C CA . ILE A 1 288 ? 1.480 4.460 21.572 1.00 95.94 288 ILE A CA 1
ATOM 2255 C C . ILE A 1 288 ? 0.413 3.454 22.032 1.00 95.94 288 ILE A C 1
ATOM 2257 O O . ILE A 1 288 ? -0.583 3.857 22.623 1.00 95.94 288 ILE A O 1
ATOM 2261 N N . GLU A 1 289 ? 0.613 2.153 21.836 1.00 95.25 289 GLU A N 1
ATOM 2262 C CA . GLU A 1 289 ? -0.364 1.134 22.224 1.00 95.25 289 GLU A CA 1
ATOM 2263 C C . GLU A 1 289 ? -0.587 1.089 23.741 1.00 95.25 289 GLU A C 1
ATOM 2265 O O . GLU A 1 289 ? -1.735 1.126 24.193 1.00 95.25 289 GLU A O 1
ATOM 2270 N N . ARG A 1 290 ? 0.486 1.125 24.543 1.00 95.06 290 ARG A N 1
ATOM 2271 C CA . ARG A 1 290 ? 0.373 1.224 26.009 1.00 95.06 290 ARG A CA 1
ATOM 2272 C C . ARG A 1 290 ? -0.424 2.454 26.440 1.00 95.06 290 ARG A C 1
ATOM 2274 O O . ARG A 1 290 ? -1.317 2.339 27.280 1.00 95.06 290 ARG A O 1
ATOM 2281 N N . ALA A 1 291 ? -0.164 3.612 25.830 1.00 95.38 291 ALA A N 1
ATOM 2282 C CA . ALA A 1 291 ? -0.911 4.838 26.108 1.00 95.38 291 ALA A CA 1
ATOM 2283 C C . ALA A 1 291 ? -2.393 4.749 25.691 1.00 95.38 291 ALA A C 1
ATOM 2285 O O . ALA A 1 291 ? -3.242 5.401 26.297 1.00 95.38 291 ALA A O 1
ATOM 2286 N N . ALA A 1 292 ? -2.724 3.939 24.681 1.00 94.25 292 ALA A N 1
ATOM 2287 C CA . ALA A 1 292 ? -4.101 3.722 24.240 1.00 94.25 292 ALA A CA 1
ATOM 2288 C C . ALA A 1 292 ? -4.914 2.892 25.258 1.00 94.25 292 ALA A C 1
ATOM 2290 O O . ALA A 1 292 ? -6.126 3.095 25.411 1.00 94.25 292 ALA A O 1
ATOM 2291 N N . ILE A 1 293 ? -4.241 1.978 25.967 1.00 92.06 293 ILE A N 1
ATOM 2292 C CA . ILE A 1 293 ? -4.845 1.058 26.940 1.00 92.06 293 ILE A CA 1
ATOM 2293 C C . ILE A 1 293 ? -4.900 1.675 28.345 1.00 92.06 293 ILE A C 1
ATOM 2295 O O . ILE A 1 293 ? -5.865 1.435 29.067 1.00 92.06 293 ILE A O 1
ATOM 2299 N N . GLN A 1 294 ? -3.914 2.492 28.733 1.00 89.31 294 GLN A N 1
ATOM 2300 C CA . GLN A 1 294 ? -3.802 3.032 30.090 1.00 89.31 294 GLN A CA 1
ATOM 2301 C C . GLN A 1 294 ? -4.985 3.955 30.463 1.00 89.31 294 GLN A C 1
ATOM 2303 O O . GLN A 1 294 ? -5.148 5.036 29.882 1.00 89.31 294 GLN A O 1
ATOM 2308 N N . PRO A 1 295 ? -5.810 3.586 31.464 1.00 80.00 295 PRO A N 1
ATOM 2309 C CA . PRO A 1 295 ? -6.834 4.476 31.998 1.00 80.00 295 PRO A CA 1
ATOM 2310 C C . PRO A 1 295 ? -6.185 5.675 32.710 1.00 80.00 295 PRO A C 1
ATOM 2312 O O . PRO A 1 295 ? -5.152 5.531 33.356 1.00 80.00 295 PRO A O 1
ATOM 2315 N N . GLY A 1 296 ? -6.795 6.861 32.621 1.00 78.81 296 GLY A N 1
ATOM 2316 C CA . GLY A 1 296 ? -6.386 8.025 33.425 1.00 78.81 296 GLY A CA 1
ATOM 2317 C C . GLY A 1 296 ? -5.391 9.002 32.784 1.00 78.81 296 GLY A C 1
ATOM 2318 O O . GLY A 1 296 ? -4.996 9.956 33.444 1.00 78.81 296 GLY A O 1
ATOM 2319 N N . ALA A 1 297 ? -5.027 8.837 31.507 1.00 84.69 297 ALA A N 1
ATOM 2320 C CA . ALA A 1 297 ? -4.240 9.823 30.754 1.00 84.69 297 ALA A CA 1
ATOM 2321 C C . ALA A 1 297 ? -5.133 10.610 29.762 1.00 84.69 297 ALA A C 1
ATOM 2323 O O . ALA A 1 297 ? -5.148 10.286 28.570 1.00 84.69 297 ALA A O 1
ATOM 2324 N N . PRO A 1 298 ? -5.899 11.627 30.216 1.00 83.69 298 PRO A N 1
ATOM 2325 C CA . PRO A 1 298 ? -6.996 12.224 29.443 1.00 83.69 298 PRO A CA 1
ATOM 2326 C C . PRO A 1 298 ? -6.564 12.846 28.108 1.00 83.69 298 PRO A C 1
ATOM 2328 O O . PRO A 1 298 ? -7.338 12.831 27.159 1.00 83.69 298 PRO A O 1
ATOM 2331 N N . LEU A 1 299 ? -5.326 13.341 28.005 1.00 87.12 299 LEU A N 1
ATOM 2332 C CA . LEU A 1 299 ? -4.802 13.932 26.766 1.00 87.12 299 LEU A CA 1
ATOM 2333 C C . LEU A 1 299 ? -4.061 12.923 25.875 1.00 87.12 299 LEU A C 1
ATOM 2335 O O . LEU A 1 299 ? -4.175 12.977 24.651 1.00 87.12 299 LEU A O 1
ATOM 2339 N N . ALA A 1 300 ? -3.301 11.996 26.464 1.00 92.25 300 ALA A N 1
ATOM 2340 C CA . ALA A 1 300 ? -2.476 11.056 25.701 1.00 92.25 300 ALA A CA 1
ATOM 2341 C C . ALA A 1 300 ? -3.306 9.918 25.090 1.00 92.25 300 ALA A C 1
ATOM 2343 O O . ALA A 1 300 ? -3.075 9.529 23.943 1.00 92.25 300 ALA A O 1
ATOM 2344 N N . ARG A 1 301 ? -4.305 9.418 25.828 1.00 94.75 301 ARG A N 1
ATOM 2345 C CA . ARG A 1 301 ? -5.091 8.245 25.431 1.00 94.75 301 ARG A CA 1
ATOM 2346 C C . ARG A 1 301 ? -5.898 8.455 24.141 1.00 94.75 301 ARG A C 1
ATOM 2348 O O . ARG A 1 301 ? -5.782 7.607 23.257 1.00 94.75 301 ARG A O 1
ATOM 2355 N N . PRO A 1 302 ? -6.665 9.551 23.949 1.00 95.00 302 PRO A N 1
ATOM 2356 C CA . PRO A 1 302 ? -7.411 9.751 22.702 1.00 95.00 302 PRO A CA 1
ATOM 2357 C C . PRO A 1 302 ? -6.494 9.829 21.476 1.00 95.00 302 PRO A C 1
ATOM 2359 O O . PRO A 1 302 ? -6.781 9.226 20.443 1.00 95.00 302 PRO A O 1
ATOM 2362 N N . ARG A 1 303 ? -5.347 10.511 21.602 1.00 94.88 303 ARG A N 1
ATOM 2363 C CA . ARG A 1 303 ? -4.347 10.606 20.529 1.00 94.88 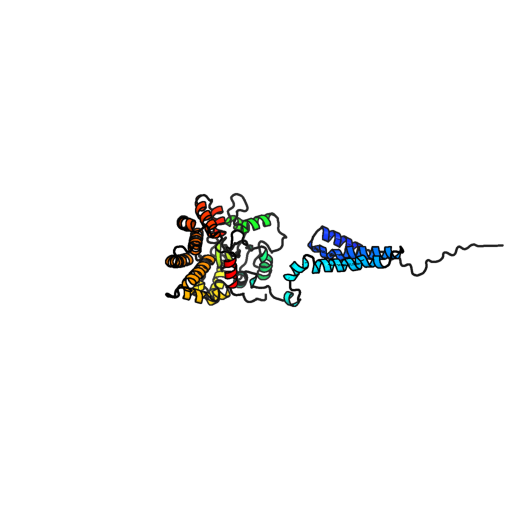303 ARG A CA 1
ATOM 2364 C C . ARG A 1 303 ? -3.771 9.235 20.175 1.00 94.88 303 ARG A C 1
ATOM 2366 O O . ARG A 1 303 ? -3.698 8.895 18.995 1.00 94.88 303 ARG A O 1
ATOM 2373 N N . ALA A 1 304 ? -3.409 8.448 21.184 1.00 96.50 304 ALA A N 1
ATOM 2374 C CA . ALA A 1 304 ? -2.887 7.100 21.009 1.00 96.50 304 ALA A CA 1
ATOM 2375 C C . ALA A 1 304 ? -3.904 6.145 20.355 1.00 96.50 304 ALA A C 1
ATOM 2377 O O . ALA A 1 304 ? -3.555 5.386 19.447 1.00 96.50 304 ALA A O 1
ATOM 2378 N N . LEU A 1 305 ? -5.180 6.228 20.746 1.00 97.31 305 LEU A N 1
ATOM 2379 C CA . LEU A 1 305 ? -6.260 5.472 20.106 1.00 97.31 305 LEU A CA 1
ATOM 2380 C C . LEU A 1 305 ? -6.409 5.841 18.623 1.00 97.31 305 LEU A C 1
ATOM 2382 O O . LEU A 1 305 ? -6.496 4.957 17.777 1.00 97.31 305 LEU A O 1
ATOM 2386 N N . VAL A 1 306 ? -6.387 7.134 18.283 1.00 96.69 306 VAL A N 1
ATOM 2387 C CA . VAL A 1 306 ? -6.478 7.589 16.883 1.00 96.69 306 VAL A CA 1
ATOM 2388 C C . VAL A 1 306 ? -5.290 7.096 16.052 1.00 96.69 306 VAL A C 1
ATOM 2390 O O . VAL A 1 306 ? -5.476 6.675 14.906 1.00 96.69 306 VAL A O 1
ATOM 2393 N N . GLN A 1 307 ? -4.077 7.135 16.610 1.00 96.38 307 GLN A N 1
ATOM 2394 C CA . GLN A 1 307 ? -2.873 6.651 15.931 1.00 96.38 307 GLN A CA 1
ATOM 2395 C C . GLN A 1 307 ? -2.932 5.137 15.692 1.00 96.38 307 GLN A C 1
ATOM 2397 O O . GLN A 1 307 ? -2.784 4.707 14.550 1.00 96.38 307 GLN A O 1
ATOM 2402 N N . THR A 1 308 ? -3.223 4.338 16.723 1.00 97.12 308 THR A N 1
ATOM 2403 C CA . THR A 1 308 ? -3.344 2.872 16.584 1.00 97.12 308 THR A CA 1
ATOM 2404 C C . THR A 1 308 ? -4.460 2.472 15.620 1.00 97.12 308 THR A C 1
ATOM 2406 O O . THR A 1 308 ? -4.226 1.645 14.743 1.00 97.12 308 THR A O 1
ATOM 2409 N N . ALA A 1 309 ? -5.637 3.105 15.693 1.00 97.94 309 ALA A N 1
ATOM 2410 C CA . ALA A 1 309 ? -6.732 2.855 14.752 1.00 97.94 309 ALA A CA 1
ATOM 2411 C C . ALA A 1 309 ? -6.328 3.145 13.296 1.00 97.94 309 ALA A C 1
ATOM 2413 O O . ALA A 1 309 ? -6.669 2.389 12.387 1.00 97.94 309 ALA A O 1
ATOM 2414 N N . SER A 1 310 ? -5.563 4.219 13.073 1.00 97.31 310 SER A N 1
ATOM 2415 C CA . SER A 1 310 ? -5.075 4.581 11.739 1.00 97.31 310 SER A CA 1
ATOM 2416 C C . SER A 1 310 ? -4.069 3.556 11.205 1.00 97.31 310 SER A C 1
ATOM 2418 O O . SER A 1 310 ? -4.195 3.148 10.054 1.00 97.31 310 SER A O 1
ATOM 2420 N N . PHE A 1 311 ? -3.124 3.087 12.028 1.00 97.00 311 PHE A N 1
ATOM 2421 C CA . PHE A 1 311 ? -2.193 2.023 11.632 1.00 97.00 311 PHE A CA 1
ATOM 2422 C C . PHE A 1 311 ? -2.917 0.714 11.315 1.00 97.00 311 PHE A C 1
ATOM 2424 O O . PHE A 1 311 ? -2.710 0.164 10.237 1.00 97.00 311 PHE A O 1
ATOM 2431 N N . TYR A 1 312 ? -3.822 0.252 12.182 1.00 97.88 312 TYR A N 1
ATOM 2432 C CA . TYR A 1 312 ? -4.583 -0.973 11.921 1.00 97.88 312 TYR A CA 1
ATOM 2433 C C . TYR A 1 312 ? -5.415 -0.875 10.633 1.00 97.88 312 TYR A C 1
ATOM 2435 O O . TYR A 1 312 ? -5.412 -1.812 9.835 1.00 97.88 312 TYR A O 1
ATOM 2443 N N . ALA A 1 313 ? -6.041 0.275 10.359 1.00 97.75 313 ALA A N 1
ATOM 2444 C CA . ALA A 1 313 ? -6.763 0.498 9.106 1.00 97.75 313 ALA A CA 1
ATOM 2445 C C . ALA A 1 313 ? -5.835 0.437 7.875 1.00 97.75 313 ALA A C 1
ATOM 2447 O O . ALA A 1 313 ? -6.150 -0.241 6.895 1.00 97.75 313 ALA A O 1
ATOM 2448 N N . LEU A 1 314 ? -4.669 1.094 7.926 1.00 96.88 314 LEU A N 1
ATOM 2449 C CA . LEU A 1 314 ? -3.681 1.085 6.837 1.00 96.88 314 LEU A CA 1
ATOM 2450 C C . LEU A 1 314 ? -3.106 -0.311 6.584 1.00 96.88 314 LEU A C 1
ATOM 2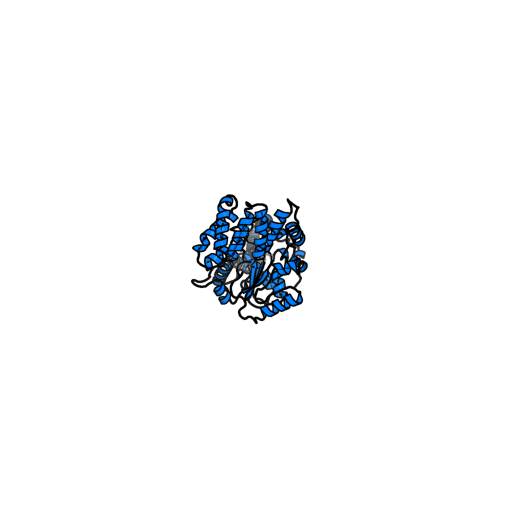452 O O . LEU A 1 314 ? -2.897 -0.693 5.433 1.00 96.88 314 LEU A O 1
ATOM 2456 N N . LEU A 1 315 ? -2.931 -1.104 7.638 1.00 97.38 315 LEU A N 1
ATOM 2457 C CA . LEU A 1 315 ? -2.500 -2.499 7.571 1.00 97.38 315 LEU A CA 1
ATOM 2458 C C . LEU A 1 315 ? -3.619 -3.460 7.136 1.00 97.38 315 LEU A C 1
ATOM 2460 O O . LEU A 1 315 ? -3.403 -4.665 7.081 1.00 97.38 315 LEU A O 1
ATOM 2464 N N . GLY A 1 316 ? -4.816 -2.962 6.816 1.00 95.81 316 GLY A N 1
ATOM 2465 C CA . GLY A 1 316 ? -5.947 -3.799 6.412 1.00 95.81 316 GLY A CA 1
ATOM 2466 C C . GLY A 1 316 ? -6.594 -4.582 7.563 1.00 95.81 316 GLY A C 1
ATOM 2467 O O . GLY A 1 316 ? -7.575 -5.286 7.331 1.00 95.81 316 GLY A O 1
ATOM 2468 N N . ALA A 1 317 ? -6.124 -4.411 8.804 1.00 96.56 317 ALA A N 1
ATOM 2469 C CA . ALA A 1 317 ? -6.687 -4.993 10.022 1.00 96.56 317 ALA A CA 1
ATOM 2470 C C . ALA A 1 317 ? -7.926 -4.201 10.486 1.00 96.56 317 ALA A C 1
ATOM 2472 O O . ALA A 1 317 ? -7.959 -3.603 11.563 1.00 96.56 317 ALA A O 1
ATOM 2473 N N . CYS A 1 318 ? -8.948 -4.165 9.626 1.00 96.88 318 CYS A N 1
ATOM 2474 C CA . CYS A 1 318 ? -10.138 -3.331 9.801 1.00 96.88 318 CYS A CA 1
ATOM 2475 C C . CYS A 1 318 ? -10.908 -3.646 11.090 1.00 96.88 318 CYS A C 1
ATOM 2477 O O . CYS A 1 318 ? -11.431 -2.722 11.703 1.00 96.88 318 CYS A O 1
ATOM 2479 N N . ASP A 1 319 ? -10.948 -4.902 11.533 1.00 97.00 319 ASP A N 1
ATOM 2480 C CA . ASP A 1 319 ? -11.677 -5.278 12.751 1.00 97.00 319 ASP A CA 1
ATOM 2481 C C . ASP A 1 319 ? -11.036 -4.664 14.005 1.00 97.00 319 ASP A C 1
ATOM 2483 O O . ASP A 1 319 ? -11.714 -3.988 14.778 1.00 97.00 319 ASP A O 1
ATOM 2487 N N . LEU A 1 320 ? -9.707 -4.751 14.133 1.00 97.12 320 LEU A N 1
ATOM 2488 C CA . LEU A 1 320 ? -8.967 -4.090 15.215 1.00 97.12 320 LEU A CA 1
ATOM 2489 C C . LEU A 1 320 ? -9.089 -2.567 15.146 1.00 97.12 320 LEU A C 1
ATOM 2491 O O . LEU A 1 320 ? -9.217 -1.903 16.175 1.00 97.12 320 LEU A O 1
ATOM 2495 N N . ALA A 1 321 ? -9.083 -1.991 13.941 1.00 97.94 321 ALA A N 1
ATOM 2496 C CA . ALA A 1 321 ? -9.337 -0.564 13.783 1.00 97.94 321 ALA A CA 1
ATOM 2497 C C . ALA A 1 321 ? -10.732 -0.197 14.321 1.00 97.94 321 ALA A C 1
ATOM 2499 O O . ALA A 1 321 ? -10.847 0.732 15.118 1.00 97.94 321 ALA A O 1
ATOM 2500 N N . LEU A 1 322 ? -11.775 -0.953 13.960 1.00 98.31 322 LEU A N 1
ATOM 2501 C CA . LEU A 1 322 ? -13.152 -0.731 14.415 1.00 98.31 322 LEU A CA 1
ATOM 2502 C C . LEU A 1 322 ? -13.305 -0.845 15.940 1.00 98.31 322 LEU A C 1
ATOM 2504 O O . LEU A 1 322 ? -14.036 -0.044 16.530 1.00 98.31 322 LEU A O 1
ATOM 2508 N N . GLU A 1 323 ? -12.590 -1.768 16.588 1.00 97.62 323 GLU A N 1
ATOM 2509 C CA . GLU A 1 323 ? -12.528 -1.858 18.054 1.00 97.62 323 GLU A CA 1
ATOM 2510 C C . GLU A 1 323 ? -11.965 -0.573 18.678 1.00 97.62 323 GLU A C 1
ATOM 2512 O O . GLU A 1 323 ? -12.545 -0.017 19.616 1.00 97.62 323 GLU A O 1
ATOM 2517 N N . ARG A 1 324 ? -10.859 -0.046 18.132 1.00 97.62 324 ARG A N 1
ATOM 2518 C CA . ARG A 1 324 ? -10.281 1.229 18.591 1.00 97.62 324 ARG A CA 1
ATOM 2519 C C . ARG A 1 324 ? -11.225 2.401 18.336 1.00 97.62 324 ARG A C 1
ATOM 2521 O O . ARG A 1 324 ? -11.350 3.274 19.194 1.00 97.62 324 ARG A O 1
ATOM 2528 N N . GLU A 1 325 ? -11.942 2.401 17.215 1.00 97.88 325 GLU A N 1
ATOM 2529 C CA . GLU A 1 325 ? -12.927 3.443 16.919 1.00 97.88 325 GLU A CA 1
ATOM 2530 C C . GLU A 1 325 ? -14.113 3.447 17.889 1.00 97.88 325 GLU A C 1
ATOM 2532 O O . GLU A 1 325 ? -14.610 4.516 18.244 1.00 97.88 325 GLU A O 1
ATOM 2537 N N . ALA A 1 326 ? -14.554 2.280 18.366 1.00 97.31 326 ALA A N 1
ATOM 2538 C CA . ALA A 1 326 ? -15.586 2.206 19.398 1.00 97.31 326 ALA A CA 1
ATOM 2539 C C . ALA A 1 326 ? -15.134 2.886 20.702 1.00 97.31 326 ALA A C 1
ATOM 2541 O O . ALA A 1 326 ? -15.895 3.656 21.292 1.00 97.31 326 ALA A O 1
ATOM 2542 N N . LEU A 1 327 ? -13.875 2.677 21.104 1.00 96.56 327 LEU A N 1
ATOM 2543 C CA . LEU A 1 327 ? -13.292 3.337 22.275 1.00 96.56 327 LEU A CA 1
ATOM 2544 C C . LEU A 1 327 ? -13.184 4.852 22.076 1.00 96.56 327 LEU A C 1
ATOM 2546 O O . LEU A 1 327 ? -13.564 5.599 22.974 1.00 96.56 327 LEU A O 1
ATOM 2550 N N . ILE A 1 328 ? -12.740 5.320 20.905 1.00 96.81 328 ILE A N 1
ATOM 2551 C CA . ILE A 1 328 ? -12.676 6.761 20.605 1.00 96.81 328 ILE A CA 1
ATOM 2552 C C . ILE A 1 328 ? -14.063 7.393 20.735 1.00 96.81 328 ILE A C 1
ATOM 2554 O O . ILE A 1 328 ? -14.202 8.413 21.405 1.00 96.81 328 ILE A O 1
ATOM 2558 N N . ARG A 1 329 ? -15.101 6.760 20.178 1.00 95.75 329 ARG A N 1
ATOM 2559 C CA . ARG A 1 329 ? -16.477 7.278 20.248 1.00 95.75 329 ARG A CA 1
ATOM 2560 C C . ARG A 1 329 ? -17.081 7.279 21.649 1.00 95.75 329 ARG A C 1
ATOM 2562 O O . ARG A 1 329 ? -17.961 8.091 21.907 1.00 95.75 329 ARG A O 1
ATOM 2569 N N . SER A 1 330 ? -16.630 6.394 22.540 1.00 95.31 330 SER A N 1
ATOM 2570 C CA . SER A 1 330 ? -17.031 6.440 23.955 1.00 95.31 330 SER A CA 1
ATOM 2571 C C . SER A 1 330 ? -16.465 7.653 24.701 1.00 95.31 330 SER A C 1
ATOM 2573 O O . SER A 1 330 ? -17.037 8.067 25.704 1.00 95.31 330 SER A O 1
ATOM 2575 N N . ILE A 1 331 ? -15.361 8.225 24.207 1.00 94.69 331 ILE A N 1
ATOM 2576 C CA . ILE A 1 331 ? -14.723 9.424 24.767 1.00 94.69 331 ILE A CA 1
ATOM 2577 C C . ILE A 1 331 ? -15.276 10.680 24.085 1.00 94.69 331 ILE A C 1
ATOM 2579 O O . ILE A 1 331 ? -15.620 11.648 24.756 1.00 94.69 331 ILE A O 1
ATOM 2583 N N . ASP A 1 332 ? -15.372 10.654 22.755 1.00 95.25 332 ASP A N 1
ATOM 2584 C CA . ASP A 1 332 ? -15.901 11.736 21.930 1.00 95.25 332 ASP A CA 1
ATOM 2585 C C . ASP A 1 332 ? -16.812 11.172 20.828 1.00 95.25 332 ASP A C 1
ATOM 2587 O O . ASP A 1 332 ? -16.366 10.705 19.774 1.00 95.25 332 ASP A O 1
ATOM 2591 N N . ALA A 1 333 ? -18.124 11.248 21.059 1.00 94.44 333 ALA A N 1
ATOM 2592 C CA . ALA A 1 333 ? -19.139 10.763 20.126 1.00 94.44 333 ALA A CA 1
ATOM 2593 C C . ALA A 1 333 ? -19.183 11.546 18.796 1.00 94.44 333 ALA A C 1
ATOM 2595 O O . ALA A 1 333 ? -19.752 11.051 17.810 1.00 94.44 333 ALA A O 1
ATOM 2596 N N . LEU A 1 334 ? -18.600 12.750 18.756 1.00 94.44 334 LEU A N 1
ATOM 2597 C CA . LEU A 1 334 ? -18.585 13.650 17.601 1.00 94.44 334 LEU A CA 1
ATOM 2598 C C . LEU A 1 334 ? -17.255 13.616 16.834 1.00 94.44 334 LEU A C 1
ATOM 2600 O O . LEU A 1 334 ? -17.114 14.336 15.846 1.00 94.44 334 LEU A O 1
ATOM 2604 N N . ALA A 1 335 ? -16.309 12.750 17.215 1.00 95.38 335 ALA A N 1
ATOM 2605 C CA . ALA A 1 335 ? -15.014 12.614 16.556 1.00 95.38 335 ALA A CA 1
ATOM 2606 C C . ALA A 1 335 ? -15.153 12.250 15.058 1.00 95.38 335 ALA A C 1
ATOM 2608 O O . ALA A 1 335 ? -15.251 11.079 14.675 1.00 95.38 335 ALA A O 1
ATOM 2609 N N . VAL A 1 336 ? -15.112 13.260 14.180 1.00 96.00 336 VAL A N 1
ATOM 2610 C CA . VAL A 1 336 ? -15.328 13.126 12.724 1.00 96.00 336 VAL A CA 1
ATOM 2611 C C . VAL A 1 336 ? -14.365 12.120 12.095 1.00 96.00 336 VAL A C 1
ATOM 2613 O O . VAL A 1 336 ? -14.787 11.220 11.367 1.00 96.00 336 VAL A O 1
ATOM 2616 N N . GLY A 1 337 ? -13.074 12.208 12.431 1.00 95.88 337 GLY A N 1
ATOM 2617 C CA . GLY A 1 337 ? -12.057 11.285 11.920 1.00 95.88 337 GLY A CA 1
ATOM 2618 C C . GLY A 1 337 ? -12.306 9.825 12.315 1.00 95.88 337 GLY A C 1
ATOM 2619 O O . GLY A 1 337 ? -12.009 8.926 11.529 1.00 95.88 337 GLY A O 1
ATOM 2620 N N . SER A 1 338 ? -12.896 9.590 13.494 1.00 97.31 338 SER A N 1
ATOM 2621 C CA . SER A 1 338 ? -13.256 8.248 13.967 1.00 97.31 338 SER A CA 1
ATOM 2622 C C . SER A 1 338 ? -14.386 7.634 13.148 1.00 97.31 338 SER A C 1
ATOM 2624 O O . SER A 1 338 ? -14.293 6.506 12.651 1.00 97.31 338 SER A O 1
ATOM 2626 N N . ARG A 1 339 ? -15.452 8.411 12.938 1.00 97.19 339 ARG A N 1
ATOM 2627 C CA . ARG A 1 339 ? -16.591 8.006 12.106 1.00 97.19 339 ARG A CA 1
ATOM 2628 C C . ARG A 1 339 ? -16.166 7.768 10.660 1.00 97.19 339 ARG A C 1
ATOM 2630 O O . ARG A 1 339 ? -16.535 6.747 10.089 1.00 97.19 339 ARG A O 1
ATOM 2637 N N . ARG A 1 340 ? -15.319 8.638 10.099 1.00 97.31 340 ARG A N 1
ATOM 2638 C CA . ARG A 1 340 ? -14.757 8.462 8.752 1.00 97.31 340 ARG A CA 1
ATOM 2639 C C . ARG A 1 340 ? -13.992 7.143 8.615 1.00 97.31 340 ARG A C 1
ATOM 2641 O O . ARG A 1 340 ? -14.302 6.364 7.718 1.00 97.31 340 ARG A O 1
ATOM 2648 N N . ARG A 1 341 ? -13.040 6.855 9.517 1.00 98.06 341 ARG A N 1
ATOM 2649 C CA . ARG A 1 341 ? -12.294 5.578 9.516 1.00 98.06 341 ARG A CA 1
ATOM 2650 C C . ARG A 1 341 ? -13.207 4.368 9.711 1.00 98.06 341 ARG A C 1
ATOM 2652 O O . ARG A 1 341 ? -12.977 3.343 9.079 1.00 98.06 341 ARG A O 1
ATOM 2659 N N . THR A 1 342 ? -14.264 4.500 10.513 1.00 98.50 342 THR A N 1
ATOM 2660 C CA . THR A 1 342 ? -15.278 3.448 10.692 1.00 98.50 342 THR A CA 1
ATOM 2661 C C . THR A 1 342 ? -15.979 3.123 9.374 1.00 98.50 342 THR A C 1
ATOM 2663 O O . THR A 1 342 ? -15.987 1.963 8.970 1.00 98.50 342 THR A O 1
ATOM 2666 N N . VAL A 1 343 ? -16.510 4.130 8.665 1.00 98.38 343 VAL A N 1
ATOM 2667 C CA . VAL A 1 343 ? -17.136 3.921 7.347 1.00 98.38 343 VAL A CA 1
ATOM 2668 C C . VAL A 1 343 ? -16.126 3.312 6.372 1.00 98.38 343 VAL A C 1
ATOM 2670 O O . VAL A 1 343 ? -16.432 2.313 5.732 1.00 98.38 343 VAL A O 1
ATOM 2673 N N . TRP A 1 344 ? -14.902 3.845 6.312 1.00 97.94 344 TRP A N 1
ATOM 2674 C CA . TRP A 1 344 ? -13.839 3.331 5.442 1.00 97.94 344 TRP A CA 1
ATOM 2675 C C . TRP A 1 344 ? -13.546 1.840 5.683 1.00 97.94 344 TRP A C 1
ATOM 2677 O O . TRP A 1 344 ? -13.516 1.053 4.736 1.00 97.94 344 TRP A O 1
ATOM 2687 N N . CYS A 1 345 ? -13.396 1.428 6.947 1.00 98.31 345 CYS A N 1
ATOM 2688 C CA . CYS A 1 345 ? -13.159 0.030 7.316 1.00 98.31 345 CYS A CA 1
ATOM 2689 C C . CYS A 1 345 ? -14.347 -0.864 6.941 1.00 98.31 345 CYS A C 1
ATOM 2691 O O . CYS A 1 345 ? -14.142 -1.946 6.399 1.00 98.31 345 CYS A O 1
ATOM 2693 N N . LEU A 1 346 ? -15.585 -0.410 7.170 1.00 98.38 346 LEU A N 1
ATOM 2694 C CA . LEU A 1 346 ? -16.797 -1.166 6.835 1.00 98.38 346 LEU A CA 1
ATOM 2695 C C . LEU A 1 346 ? -16.977 -1.344 5.320 1.00 98.38 346 LEU A C 1
ATOM 2697 O O . LEU A 1 346 ? -17.294 -2.444 4.871 1.00 98.38 346 LEU A O 1
ATOM 2701 N N . LEU A 1 347 ? -16.709 -0.305 4.520 1.00 97.75 347 LEU A N 1
ATOM 2702 C CA . LEU A 1 347 ? -16.749 -0.395 3.055 1.00 97.75 347 LEU A CA 1
ATOM 2703 C C . LEU A 1 347 ? -15.763 -1.452 2.546 1.00 97.75 347 LEU A C 1
ATOM 2705 O O . LEU A 1 347 ? -16.122 -2.305 1.740 1.00 97.75 347 LEU A O 1
ATOM 2709 N N . ARG A 1 348 ? -14.534 -1.454 3.071 1.00 95.75 348 ARG A N 1
ATOM 2710 C CA . ARG A 1 348 ? -13.506 -2.445 2.710 1.00 95.75 348 ARG A CA 1
ATOM 2711 C C . ARG A 1 348 ? -13.767 -3.817 3.303 1.00 95.75 348 ARG A C 1
ATOM 2713 O O . ARG A 1 348 ? -13.286 -4.810 2.767 1.00 95.75 348 ARG A O 1
ATOM 2720 N N . ALA A 1 349 ? -14.533 -3.890 4.389 1.00 95.62 349 ALA A N 1
ATOM 2721 C CA . ALA A 1 349 ? -15.067 -5.121 4.957 1.00 95.62 349 ALA A CA 1
ATOM 2722 C C . ALA A 1 349 ? -16.149 -5.773 4.069 1.00 95.62 349 ALA A C 1
ATOM 2724 O O . ALA A 1 349 ? -16.520 -6.912 4.325 1.00 95.62 349 ALA A O 1
ATOM 2725 N N . GLY A 1 350 ? -16.670 -5.068 3.055 1.00 95.75 350 GLY A N 1
ATOM 2726 C CA . GLY A 1 350 ? -17.868 -5.485 2.317 1.00 95.75 350 GLY A CA 1
ATOM 2727 C C . GLY A 1 350 ? -19.166 -5.298 3.115 1.00 95.75 350 GLY A C 1
ATOM 2728 O O . GLY A 1 350 ? -20.235 -5.717 2.680 1.00 95.75 350 GLY A O 1
ATOM 2729 N N . ARG A 1 351 ? -19.102 -4.647 4.285 1.00 97.56 351 ARG A N 1
ATOM 2730 C CA . ARG A 1 351 ? -20.236 -4.390 5.186 1.00 97.56 351 ARG A CA 1
ATOM 2731 C C . ARG A 1 351 ? -20.948 -3.099 4.786 1.00 97.56 351 ARG A C 1
ATOM 2733 O O . ARG A 1 351 ? -20.968 -2.118 5.527 1.00 97.56 351 ARG A O 1
ATOM 2740 N N . TYR A 1 352 ? -21.482 -3.080 3.568 1.00 97.44 352 TYR A N 1
ATOM 2741 C CA . TYR A 1 352 ? -21.974 -1.859 2.927 1.00 97.44 352 TYR A CA 1
ATOM 2742 C C . TYR A 1 352 ? -23.178 -1.222 3.637 1.00 97.44 352 TYR A C 1
ATOM 2744 O O . TYR A 1 352 ? -23.232 0.001 3.756 1.00 97.44 352 TYR A O 1
ATOM 2752 N N . GLU A 1 353 ? -24.109 -2.023 4.161 1.00 97.38 353 GLU A N 1
ATOM 2753 C CA . GLU A 1 353 ? -25.263 -1.496 4.905 1.00 97.38 353 GLU A CA 1
ATOM 2754 C C . GLU A 1 353 ? -24.841 -0.823 6.217 1.00 97.38 353 GLU A C 1
ATOM 2756 O O . GLU A 1 353 ? -25.249 0.307 6.496 1.00 97.38 353 GLU A O 1
ATOM 2761 N N . ASP A 1 354 ? -23.938 -1.453 6.973 1.00 97.94 354 ASP A N 1
ATOM 2762 C CA . ASP A 1 354 ? -23.367 -0.861 8.187 1.00 97.94 354 ASP A CA 1
ATOM 2763 C C . ASP A 1 354 ? -22.602 0.428 7.863 1.00 97.94 354 ASP A C 1
ATOM 2765 O O . ASP A 1 354 ? -22.724 1.431 8.572 1.00 97.94 354 ASP A O 1
ATOM 2769 N N . ALA A 1 355 ? -21.830 0.426 6.770 1.00 98.25 355 ALA A N 1
ATOM 2770 C CA . ALA A 1 355 ? -21.103 1.603 6.307 1.00 98.25 355 ALA A CA 1
ATOM 2771 C C . ALA A 1 355 ? -22.057 2.763 5.993 1.00 98.25 355 ALA A C 1
ATOM 2773 O O . ALA A 1 355 ? -21.798 3.897 6.399 1.00 98.25 355 ALA A O 1
ATOM 2774 N N . ARG A 1 356 ? -23.183 2.484 5.324 1.00 97.56 356 ARG A N 1
ATOM 2775 C CA . ARG A 1 356 ? -24.217 3.473 4.994 1.00 97.56 356 ARG A CA 1
ATOM 2776 C C . ARG A 1 356 ? -24.893 4.032 6.245 1.00 97.56 356 ARG A C 1
ATOM 2778 O O . ARG A 1 356 ? -25.069 5.246 6.347 1.00 97.56 356 ARG A O 1
ATOM 2785 N N . ALA A 1 357 ? -25.213 3.178 7.217 1.00 96.38 357 ALA A N 1
ATOM 2786 C CA . ALA A 1 357 ? -25.772 3.609 8.497 1.00 96.38 357 ALA A CA 1
ATOM 2787 C C . ALA A 1 357 ? -24.803 4.536 9.257 1.00 96.38 357 ALA A C 1
ATOM 2789 O O . ALA A 1 357 ? -25.195 5.601 9.737 1.00 96.38 357 ALA A O 1
ATOM 2790 N N . GLN A 1 358 ? -23.514 4.185 9.304 1.00 96.69 358 GLN A N 1
ATOM 2791 C CA . GLN A 1 358 ? -22.485 5.029 9.922 1.00 96.69 358 GLN A CA 1
ATOM 2792 C C . GLN A 1 358 ? -22.241 6.330 9.140 1.00 96.69 358 GLN A C 1
ATOM 2794 O O . GLN A 1 358 ? -22.011 7.377 9.750 1.00 96.69 358 GLN A O 1
ATOM 2799 N N . ALA A 1 359 ? -22.346 6.300 7.808 1.00 97.12 359 ALA A N 1
ATOM 2800 C CA . ALA A 1 359 ? -22.229 7.480 6.956 1.00 97.12 359 ALA A CA 1
ATOM 2801 C C . ALA A 1 359 ? -23.375 8.479 7.179 1.00 97.12 359 ALA A C 1
ATOM 2803 O O . ALA A 1 359 ? -23.129 9.682 7.207 1.00 97.12 359 ALA A O 1
ATOM 2804 N N . ALA A 1 360 ? -24.605 8.012 7.416 1.00 95.62 360 ALA A N 1
ATOM 2805 C CA . ALA A 1 360 ? -25.729 8.890 7.752 1.00 95.62 360 ALA A CA 1
ATOM 2806 C C . ALA A 1 360 ? -25.474 9.685 9.046 1.00 95.62 360 ALA A C 1
ATOM 2808 O O . ALA A 1 360 ? -25.755 10.880 9.107 1.00 95.62 360 ALA A O 1
ATOM 2809 N N . ALA A 1 361 ? -24.865 9.051 10.052 1.00 92.56 361 ALA A N 1
ATOM 2810 C CA . ALA A 1 361 ? -24.469 9.726 11.288 1.00 92.56 361 ALA A CA 1
ATOM 2811 C C . ALA A 1 361 ? -23.262 10.674 11.110 1.00 92.56 361 ALA A C 1
ATOM 2813 O O . ALA A 1 361 ? -23.071 11.584 11.914 1.00 92.56 361 ALA A O 1
ATOM 2814 N N . LEU A 1 362 ? -22.435 10.462 10.081 1.00 95.31 362 LEU A N 1
ATOM 2815 C CA . LEU A 1 362 ? -21.301 11.324 9.733 1.00 95.31 362 LEU A CA 1
ATOM 2816 C C . LEU A 1 362 ? -21.727 12.559 8.923 1.00 95.31 362 LEU A C 1
ATOM 2818 O O . LEU A 1 362 ? -21.115 13.612 9.072 1.00 95.31 362 LEU A O 1
ATOM 2822 N N . ASP A 1 363 ? -22.775 12.457 8.105 1.00 93.69 363 ASP A N 1
ATOM 2823 C CA . ASP A 1 363 ? -23.220 13.514 7.183 1.00 93.69 363 ASP A CA 1
ATOM 2824 C C . ASP A 1 363 ? -23.476 14.861 7.877 1.00 93.69 363 ASP A C 1
ATOM 2826 O O . ASP A 1 363 ? -23.018 15.907 7.416 1.00 93.69 363 ASP A O 1
ATOM 2830 N N . GLY A 1 364 ? -24.114 14.834 9.053 1.00 88.75 364 GLY A N 1
ATOM 2831 C CA . GLY A 1 364 ? -24.362 16.039 9.852 1.00 88.75 364 GLY A CA 1
ATOM 2832 C C . GLY A 1 364 ? -23.088 16.733 10.353 1.00 88.75 364 GLY A C 1
ATOM 2833 O O . GLY A 1 364 ? -23.104 17.937 10.600 1.00 88.75 364 GLY A O 1
ATOM 2834 N N . LEU A 1 365 ? -21.978 15.997 10.463 1.00 89.56 365 LEU A N 1
ATOM 2835 C CA . LEU A 1 365 ? -20.689 16.477 10.973 1.00 89.56 365 LEU A CA 1
ATOM 2836 C C . LEU A 1 365 ? -19.673 16.770 9.853 1.00 89.56 365 LEU A C 1
ATOM 2838 O O . LEU A 1 365 ? -18.667 17.436 10.085 1.00 89.56 365 LEU A O 1
ATOM 2842 N N . ALA A 1 366 ? -19.924 16.287 8.634 1.00 84.75 366 ALA A N 1
ATOM 2843 C CA . ALA A 1 366 ? -18.959 16.281 7.536 1.00 84.75 366 ALA A CA 1
ATOM 2844 C C . ALA A 1 366 ? -18.752 17.644 6.849 1.00 84.75 366 ALA A C 1
ATOM 2846 O O . ALA A 1 366 ? -17.863 17.765 6.010 1.00 84.75 366 ALA A O 1
ATOM 2847 N N . ARG A 1 367 ? -19.538 18.683 7.175 1.00 83.88 367 ARG A N 1
ATOM 2848 C CA . ARG A 1 367 ? -19.549 19.959 6.423 1.00 83.88 367 ARG A CA 1
ATOM 2849 C C . ARG A 1 367 ? -18.176 20.630 6.295 1.00 83.88 367 ARG A C 1
ATOM 2851 O O . ARG A 1 367 ? -17.935 21.283 5.287 1.00 83.88 367 ARG A O 1
ATOM 2858 N N . ALA A 1 368 ? -17.296 20.459 7.282 1.00 85.56 368 ALA A N 1
ATOM 2859 C CA . ALA A 1 368 ? -15.959 21.056 7.303 1.00 85.56 368 ALA A CA 1
ATOM 2860 C C . ALA A 1 368 ? -14.814 20.075 6.961 1.00 85.56 368 ALA A C 1
ATOM 2862 O O . ALA A 1 368 ? -13.669 20.507 6.869 1.00 85.56 368 ALA A O 1
ATOM 2863 N N . ASP A 1 369 ? -15.090 18.777 6.774 1.00 92.12 369 ASP A N 1
ATOM 2864 C CA . ASP A 1 369 ? -14.070 17.755 6.484 1.00 92.12 369 ASP A CA 1
ATOM 2865 C C . ASP A 1 369 ? -14.315 17.151 5.094 1.00 92.12 369 ASP A C 1
ATOM 2867 O O . ASP A 1 369 ? -15.232 16.357 4.882 1.00 92.12 369 ASP A O 1
ATOM 2871 N N . GLU A 1 370 ? -13.487 17.542 4.123 1.00 93.88 370 GLU A N 1
ATOM 2872 C CA . GLU A 1 370 ? -13.617 17.115 2.725 1.00 93.88 370 GLU A CA 1
ATOM 2873 C C . GLU A 1 370 ? -13.610 15.587 2.573 1.00 93.88 370 GLU A C 1
ATOM 2875 O O . GLU A 1 370 ? -14.431 15.029 1.845 1.00 93.88 370 GLU A O 1
ATOM 2880 N N . LEU A 1 371 ? -12.728 14.898 3.301 1.00 94.75 371 LEU A N 1
ATOM 2881 C CA . LEU A 1 371 ? -12.609 13.443 3.235 1.00 94.75 371 LE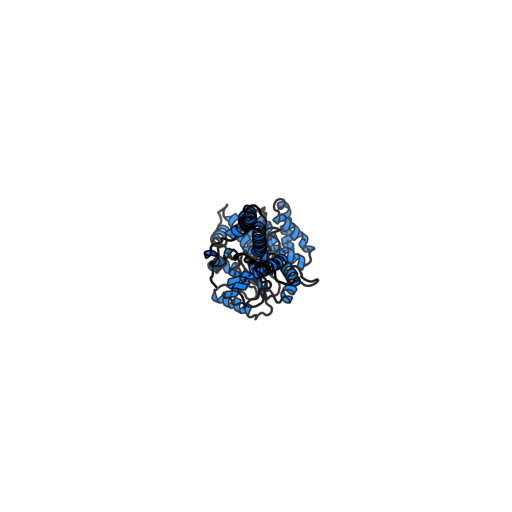U A CA 1
ATOM 2882 C C . LEU A 1 371 ? -13.851 12.748 3.807 1.00 94.75 371 LEU A C 1
ATOM 2884 O O . LEU A 1 371 ? -14.255 11.699 3.304 1.00 94.75 371 LEU A O 1
ATOM 2888 N N . ALA A 1 372 ? -14.469 13.314 4.846 1.00 96.06 372 ALA A N 1
ATOM 2889 C CA . ALA A 1 372 ? -15.729 12.832 5.390 1.00 96.06 372 ALA A CA 1
ATOM 2890 C C . ALA A 1 372 ? -16.853 12.974 4.360 1.00 96.06 372 ALA A C 1
ATOM 2892 O O . ALA A 1 372 ? -17.595 12.012 4.175 1.00 96.06 372 ALA A O 1
ATOM 2893 N N . ARG A 1 373 ? -16.938 14.100 3.634 1.00 96.00 373 ARG A N 1
ATOM 2894 C CA . ARG A 1 373 ? -17.924 14.261 2.547 1.00 96.00 373 ARG A CA 1
ATOM 2895 C C . ARG A 1 373 ? -17.741 13.210 1.457 1.00 96.00 373 ARG A C 1
ATOM 2897 O O . ARG A 1 373 ? -18.694 12.501 1.159 1.00 96.00 373 ARG A O 1
ATOM 2904 N N . ILE A 1 374 ? -16.515 13.034 0.954 1.00 95.50 374 ILE A N 1
ATOM 2905 C CA . ILE A 1 374 ? -16.193 12.016 -0.065 1.00 95.50 374 ILE A CA 1
ATOM 2906 C C . ILE A 1 374 ? -16.594 10.614 0.422 1.00 95.50 374 ILE A C 1
ATOM 2908 O O . ILE A 1 374 ? -17.187 9.828 -0.315 1.00 95.50 374 ILE A O 1
ATOM 2912 N N . THR A 1 375 ? -16.300 10.301 1.686 1.00 96.44 375 THR A N 1
ATOM 2913 C CA . THR A 1 375 ? -16.639 9.007 2.296 1.00 96.44 375 THR A CA 1
ATOM 2914 C C . THR A 1 375 ? -18.153 8.796 2.384 1.00 96.44 375 THR A C 1
ATOM 2916 O O . THR A 1 375 ? -18.640 7.708 2.075 1.00 96.44 375 THR A O 1
ATOM 2919 N N . VAL A 1 376 ? -18.908 9.826 2.782 1.00 97.56 376 VAL A N 1
ATOM 2920 C CA . VAL A 1 376 ? -20.376 9.781 2.861 1.00 97.56 376 VAL A CA 1
ATOM 2921 C C . VAL A 1 376 ? -21.001 9.650 1.472 1.00 97.56 376 VAL A C 1
ATOM 2923 O O . VAL A 1 376 ? -21.897 8.828 1.285 1.00 97.56 376 VAL A O 1
ATOM 2926 N N . GLU A 1 377 ? -20.522 10.421 0.496 1.00 96.94 377 GLU A N 1
ATOM 2927 C CA . GLU A 1 377 ? -20.975 10.362 -0.896 1.00 96.94 377 GLU A CA 1
ATOM 2928 C C . GLU A 1 377 ? -20.771 8.963 -1.486 1.00 96.94 377 GLU A C 1
ATOM 2930 O O . GLU A 1 377 ? -21.720 8.382 -2.016 1.00 96.94 377 GLU A O 1
ATOM 2935 N N . LEU A 1 378 ? -19.584 8.368 -1.311 1.00 96.81 378 LEU A N 1
ATOM 2936 C CA . LEU A 1 378 ? -19.330 7.003 -1.772 1.00 96.81 378 LEU A CA 1
ATOM 2937 C C . LEU A 1 378 ? -20.238 5.985 -1.071 1.00 96.81 378 LEU A C 1
ATOM 2939 O O . LEU A 1 378 ? -20.855 5.158 -1.740 1.00 96.81 378 LEU A O 1
ATOM 2943 N N . ALA A 1 379 ? -20.358 6.048 0.259 1.00 97.81 379 ALA A N 1
ATOM 2944 C CA . ALA A 1 379 ? -21.200 5.120 1.018 1.00 97.81 379 ALA A CA 1
ATOM 2945 C C . ALA A 1 379 ? -22.680 5.179 0.592 1.00 97.81 379 ALA A C 1
ATOM 2947 O O . ALA A 1 379 ? -23.364 4.157 0.599 1.00 97.81 379 ALA A O 1
ATOM 2948 N N . ARG A 1 380 ? -23.171 6.357 0.184 1.00 97.19 380 ARG A N 1
ATOM 2949 C CA . ARG A 1 380 ? -24.522 6.541 -0.370 1.00 97.19 380 ARG A CA 1
ATOM 2950 C C . ARG A 1 380 ? -24.666 5.991 -1.785 1.00 97.19 380 ARG A C 1
ATOM 2952 O O . ARG A 1 380 ? -25.722 5.454 -2.102 1.00 97.19 380 ARG A O 1
ATOM 2959 N N . ALA A 1 381 ? -23.635 6.131 -2.615 1.00 97.56 381 ALA A N 1
ATOM 2960 C CA . ALA A 1 381 ? -23.654 5.682 -4.003 1.00 97.56 381 ALA A CA 1
ATOM 2961 C C . ALA A 1 381 ? -23.537 4.155 -4.144 1.00 97.56 381 ALA A C 1
ATOM 2963 O O . ALA A 1 381 ? -24.046 3.601 -5.108 1.00 97.56 381 ALA A O 1
ATOM 2964 N N . ILE A 1 382 ? -22.913 3.455 -3.187 1.00 96.56 382 ILE A N 1
ATOM 2965 C CA . ILE A 1 382 ? -22.634 2.008 -3.267 1.00 96.56 382 ILE A CA 1
ATOM 2966 C C . ILE A 1 382 ? -23.783 1.132 -3.809 1.00 96.56 382 ILE A C 1
ATOM 2968 O O . ILE A 1 382 ? -23.492 0.294 -4.666 1.00 96.56 382 ILE A O 1
ATOM 2972 N N . PRO A 1 383 ? -25.049 1.274 -3.367 1.00 95.62 383 PRO A N 1
ATOM 2973 C CA . PRO A 1 383 ? -26.136 0.410 -3.831 1.00 95.62 383 PRO A CA 1
ATOM 2974 C C . PRO A 1 383 ? -26.458 0.542 -5.325 1.00 95.62 383 PRO A C 1
ATOM 2976 O O . PRO A 1 383 ? -27.084 -0.353 -5.883 1.00 95.62 383 PRO A O 1
ATOM 2979 N N . THR A 1 384 ? -26.061 1.643 -5.970 1.00 96.62 384 THR A N 1
ATOM 2980 C CA . THR A 1 384 ? -26.342 1.909 -7.389 1.00 96.62 384 THR A CA 1
ATOM 2981 C C . THR A 1 384 ? -25.160 1.595 -8.308 1.00 96.62 384 THR A C 1
ATOM 2983 O O . THR A 1 384 ? -25.308 1.638 -9.529 1.00 96.62 384 THR A O 1
ATOM 2986 N N . LEU A 1 385 ? -23.988 1.281 -7.747 1.00 96.00 385 LEU A N 1
ATOM 2987 C CA . LEU A 1 385 ? -22.776 0.977 -8.505 1.00 96.00 385 LEU A CA 1
ATOM 2988 C C . LEU A 1 385 ? -22.713 -0.508 -8.881 1.00 96.00 385 LEU A C 1
ATOM 2990 O O . LEU A 1 385 ? -23.088 -1.382 -8.096 1.00 96.00 385 LEU A O 1
ATOM 2994 N N . SER A 1 386 ? -22.150 -0.806 -10.056 1.00 93.38 386 SER A N 1
ATOM 2995 C CA . SER A 1 386 ? -21.757 -2.177 -10.400 1.00 93.38 386 SER A CA 1
ATOM 2996 C C . SER A 1 386 ? -20.652 -2.674 -9.460 1.00 93.38 386 SER A C 1
ATOM 2998 O O . SER A 1 386 ? -19.948 -1.876 -8.835 1.00 93.38 386 SER A O 1
ATOM 3000 N N . ALA A 1 387 ? -20.474 -3.995 -9.361 1.00 91.31 387 ALA A N 1
ATOM 3001 C CA . ALA A 1 387 ? -19.482 -4.587 -8.463 1.00 91.31 387 ALA A CA 1
ATOM 3002 C C . ALA A 1 387 ? -18.054 -4.075 -8.735 1.00 91.31 387 ALA A C 1
ATOM 3004 O O . ALA A 1 387 ? -17.370 -3.673 -7.794 1.00 91.31 387 ALA A O 1
ATOM 3005 N N . ASP A 1 388 ? -17.639 -4.001 -10.002 1.00 88.06 388 ASP A N 1
ATOM 3006 C CA . ASP A 1 388 ? -16.291 -3.553 -10.376 1.00 88.06 388 ASP A CA 1
ATOM 3007 C C . ASP A 1 388 ? -16.059 -2.072 -10.079 1.00 88.06 388 ASP A C 1
ATOM 3009 O O . ASP A 1 388 ? -15.027 -1.697 -9.515 1.00 88.06 388 ASP A O 1
ATOM 3013 N N . VAL A 1 389 ? -17.035 -1.216 -10.404 1.00 91.69 389 VAL A N 1
ATOM 3014 C CA . VAL A 1 389 ? -16.947 0.225 -10.123 1.00 91.69 389 VAL A CA 1
ATOM 3015 C C . VAL A 1 389 ? -16.911 0.458 -8.616 1.00 91.69 389 VAL A C 1
ATOM 3017 O O . VAL A 1 389 ? -16.081 1.225 -8.127 1.00 91.69 389 VAL A O 1
ATOM 3020 N N . ARG A 1 390 ? -17.760 -0.252 -7.865 1.00 94.69 390 ARG A N 1
ATOM 3021 C CA . ARG A 1 390 ? -17.783 -0.212 -6.403 1.00 94.69 390 ARG A CA 1
ATOM 3022 C C . ARG A 1 390 ? -16.431 -0.602 -5.812 1.00 94.69 390 ARG A C 1
ATOM 3024 O O . ARG A 1 390 ? -15.901 0.152 -4.998 1.00 94.69 390 ARG A O 1
ATOM 3031 N N . GLU A 1 391 ? -15.854 -1.731 -6.223 1.00 92.12 391 GLU A N 1
ATOM 3032 C CA . GLU A 1 391 ? -14.541 -2.165 -5.734 1.00 92.12 391 GLU A CA 1
ATOM 3033 C C . GLU A 1 391 ? -13.447 -1.158 -6.098 1.00 92.12 391 GLU A C 1
ATOM 3035 O O . GLU A 1 391 ? -12.649 -0.786 -5.239 1.00 92.12 391 GLU A O 1
ATOM 3040 N N . SER A 1 392 ? -13.429 -0.657 -7.335 1.00 91.69 392 SER A N 1
ATOM 3041 C CA . SER A 1 392 ? -12.472 0.366 -7.774 1.00 91.69 392 SER A CA 1
ATOM 3042 C C . SER A 1 392 ? -12.528 1.623 -6.896 1.00 91.69 392 SER A C 1
ATOM 3044 O O . SER A 1 392 ? -11.500 2.080 -6.384 1.00 91.69 392 SER A O 1
ATOM 3046 N N . MET A 1 393 ? -13.732 2.146 -6.639 1.00 93.69 393 MET A N 1
ATOM 3047 C CA . MET A 1 393 ? -13.927 3.334 -5.804 1.00 93.69 393 MET A CA 1
ATOM 3048 C C . MET A 1 393 ? -13.572 3.080 -4.335 1.00 93.69 393 MET A C 1
ATOM 3050 O O . MET A 1 393 ? -12.885 3.899 -3.726 1.00 93.69 393 MET A O 1
ATOM 3054 N N . VAL A 1 394 ? -13.977 1.940 -3.766 1.00 95.19 394 VAL A N 1
ATOM 3055 C CA . VAL A 1 394 ? -13.676 1.584 -2.369 1.00 95.19 394 VAL A CA 1
ATOM 3056 C C . VAL A 1 394 ? -12.172 1.419 -2.143 1.00 95.19 394 VAL A C 1
ATOM 3058 O O . VAL A 1 394 ? -11.655 1.906 -1.137 1.00 95.19 394 VAL A O 1
ATOM 3061 N N . ARG A 1 395 ? -11.432 0.788 -3.070 1.00 93.25 395 ARG A N 1
ATOM 3062 C CA . ARG A 1 395 ? -9.971 0.624 -2.926 1.00 93.25 395 ARG A CA 1
ATOM 3063 C C . ARG A 1 395 ? -9.202 1.934 -3.031 1.00 93.25 395 ARG A C 1
ATOM 3065 O O . ARG A 1 395 ? -8.106 2.018 -2.486 1.00 93.25 395 ARG A O 1
ATOM 3072 N N . ARG A 1 396 ? -9.783 2.947 -3.670 1.00 91.75 396 ARG A N 1
ATOM 3073 C CA . ARG A 1 396 ? -9.177 4.270 -3.858 1.00 91.75 396 ARG A CA 1
ATOM 3074 C C . ARG A 1 396 ? -9.700 5.331 -2.892 1.00 91.75 396 ARG A C 1
ATOM 3076 O O . ARG A 1 396 ? -9.256 6.473 -2.967 1.00 91.75 396 ARG A O 1
ATOM 3083 N N . LEU A 1 397 ? -10.626 4.976 -1.999 1.00 94.69 397 LEU A N 1
ATOM 3084 C CA . LEU A 1 397 ? -11.201 5.916 -1.044 1.00 94.69 397 LEU A CA 1
ATOM 3085 C C . LEU A 1 397 ? -10.097 6.465 -0.117 1.00 94.69 397 LEU A C 1
ATOM 3087 O O . LEU A 1 397 ? -9.454 5.678 0.592 1.00 94.69 397 LEU A O 1
ATOM 3091 N N . PRO A 1 398 ? -9.872 7.793 -0.081 1.00 95.19 398 PRO A N 1
ATOM 3092 C CA . PRO A 1 398 ? -8.864 8.372 0.788 1.00 95.19 398 PRO A CA 1
ATOM 3093 C C . PRO A 1 398 ? -9.266 8.246 2.259 1.00 95.19 398 PRO A C 1
ATOM 3095 O O . PRO A 1 398 ? -10.434 8.348 2.632 1.00 95.19 398 PRO A O 1
ATOM 3098 N N . LEU A 1 399 ? -8.263 8.054 3.107 1.00 95.06 399 LEU A N 1
ATOM 3099 C CA . LEU A 1 399 ? -8.399 7.909 4.552 1.00 95.06 399 LEU A CA 1
ATOM 3100 C C . LEU A 1 399 ? -7.712 9.045 5.312 1.00 95.06 399 LEU A C 1
ATOM 3102 O O . LEU A 1 399 ? -8.211 9.494 6.350 1.00 95.06 399 LEU A O 1
ATOM 3106 N N . LEU A 1 400 ? -6.562 9.485 4.802 1.00 95.19 400 LEU A N 1
ATOM 3107 C CA . LEU A 1 400 ? -5.668 10.446 5.433 1.00 95.19 400 LEU A CA 1
ATOM 3108 C C . LEU A 1 400 ? -5.705 11.782 4.690 1.00 95.19 400 LEU A C 1
ATOM 3110 O O . LEU A 1 400 ? -5.819 11.832 3.464 1.00 95.19 400 LEU A O 1
ATOM 3114 N N . SER A 1 401 ? -5.558 12.879 5.431 1.00 93.00 401 SER A N 1
ATOM 3115 C CA . SER A 1 401 ? -5.165 14.150 4.822 1.00 93.00 401 SER A CA 1
ATOM 3116 C C . SER A 1 401 ? -3.690 14.097 4.392 1.00 93.00 401 SER A C 1
ATOM 3118 O O . SER A 1 401 ? -2.928 13.287 4.934 1.00 93.00 401 SER A O 1
ATOM 3120 N N . PRO A 1 402 ? -3.237 14.972 3.475 1.00 91.31 402 PRO A N 1
ATOM 3121 C CA . PRO A 1 402 ? -1.822 15.051 3.106 1.00 91.31 402 PRO A CA 1
ATOM 3122 C C . PRO A 1 402 ? -0.888 15.226 4.315 1.00 91.31 402 PRO A C 1
ATOM 3124 O O . PRO A 1 402 ? 0.122 14.536 4.417 1.00 91.31 402 PRO A O 1
ATOM 3127 N N . ALA A 1 403 ? -1.269 16.064 5.287 1.00 92.69 403 ALA A N 1
ATOM 3128 C CA . ALA A 1 403 ? -0.501 16.262 6.518 1.00 92.69 403 ALA A CA 1
ATOM 3129 C C . ALA A 1 403 ? -0.432 14.991 7.386 1.00 92.69 403 ALA A C 1
ATOM 3131 O O . ALA A 1 403 ? 0.614 14.677 7.948 1.00 92.69 403 ALA A O 1
ATOM 3132 N N . GLN A 1 404 ? -1.528 14.227 7.476 1.00 93.75 404 GLN A N 1
ATOM 3133 C CA . GLN A 1 404 ? -1.545 12.949 8.198 1.00 93.75 404 GLN A CA 1
ATOM 3134 C C . GLN A 1 404 ? -0.670 11.897 7.509 1.00 93.75 404 GLN A C 1
ATOM 3136 O O . GLN A 1 404 ? 0.059 11.177 8.186 1.00 93.75 404 GLN A O 1
ATOM 3141 N N . ALA A 1 405 ? -0.714 11.825 6.177 1.00 92.94 405 ALA A N 1
ATOM 3142 C CA . ALA A 1 405 ? 0.123 10.919 5.396 1.00 92.94 405 ALA A CA 1
ATOM 3143 C C . ALA A 1 405 ? 1.615 11.265 5.514 1.00 92.94 405 ALA A C 1
ATOM 3145 O O . ALA A 1 405 ? 2.446 10.373 5.668 1.00 92.94 405 ALA A O 1
ATOM 3146 N N . GLN A 1 406 ? 1.955 12.555 5.521 1.00 91.19 406 GLN A N 1
ATOM 3147 C CA . GLN A 1 406 ? 3.322 13.016 5.748 1.00 91.19 406 GLN A CA 1
ATOM 3148 C C . GLN A 1 406 ? 3.805 12.697 7.172 1.00 91.19 406 GLN A C 1
ATOM 3150 O O . GLN A 1 406 ? 4.897 12.162 7.344 1.00 91.19 406 GLN A O 1
ATOM 3155 N N . ALA A 1 407 ? 2.987 12.965 8.195 1.00 92.25 407 ALA A N 1
ATOM 3156 C CA . ALA A 1 407 ? 3.320 12.635 9.582 1.00 92.25 407 ALA A CA 1
ATOM 3157 C C . ALA A 1 407 ? 3.519 11.123 9.789 1.00 92.25 407 ALA A C 1
ATOM 3159 O O . ALA A 1 407 ? 4.413 10.711 10.525 1.00 92.25 407 ALA A O 1
ATOM 3160 N N . LEU A 1 408 ? 2.713 10.299 9.114 1.00 91.50 408 LEU A N 1
ATOM 3161 C CA . LEU A 1 408 ? 2.885 8.850 9.071 1.00 91.50 408 LEU A CA 1
ATOM 3162 C C . LEU A 1 408 ? 4.233 8.473 8.448 1.00 91.50 408 LEU A C 1
ATOM 3164 O O . LEU A 1 408 ? 4.981 7.718 9.062 1.00 91.50 408 LEU A O 1
ATOM 3168 N N . ALA A 1 409 ? 4.560 9.012 7.270 1.00 89.50 409 ALA A N 1
ATOM 3169 C CA . ALA A 1 409 ? 5.814 8.714 6.581 1.00 89.50 409 ALA A CA 1
ATOM 3170 C C . ALA A 1 409 ? 7.041 9.046 7.448 1.00 89.50 409 ALA A C 1
ATOM 3172 O O . ALA A 1 409 ? 7.948 8.226 7.543 1.00 89.50 409 ALA A O 1
ATOM 3173 N N . PHE A 1 410 ? 7.027 10.187 8.148 1.00 90.81 410 PHE A N 1
ATOM 3174 C CA . PHE A 1 410 ? 8.097 10.585 9.073 1.00 90.81 410 PHE A CA 1
ATOM 3175 C C . PHE A 1 410 ? 8.182 9.746 10.353 1.00 90.81 410 PHE A C 1
ATOM 3177 O O . PHE A 1 410 ? 9.191 9.801 11.048 1.00 90.81 410 PHE A O 1
ATOM 3184 N N . SER A 1 411 ? 7.128 9.006 10.701 1.00 92.06 411 SER A N 1
ATOM 3185 C CA . SER A 1 411 ? 7.141 8.149 11.891 1.00 92.06 411 SER A CA 1
ATOM 3186 C C . SER A 1 411 ? 7.806 6.791 11.654 1.00 92.06 411 SER A C 1
ATOM 3188 O O . SER A 1 411 ? 8.197 6.136 12.620 1.00 92.06 411 SER A O 1
ATOM 3190 N N . LEU A 1 412 ? 7.916 6.360 10.394 1.00 92.50 412 LEU A N 1
ATOM 3191 C CA . LEU A 1 412 ? 8.507 5.076 10.022 1.00 92.50 412 LEU A CA 1
ATOM 3192 C C . LEU A 1 412 ? 10.031 5.179 9.986 1.00 92.50 412 LEU A C 1
ATOM 3194 O O . LEU A 1 412 ? 10.578 6.213 9.610 1.00 92.50 412 LEU A O 1
ATOM 3198 N N . GLU A 1 413 ? 10.713 4.093 10.340 1.00 89.88 413 GLU A N 1
ATOM 3199 C CA . GLU A 1 413 ? 12.173 4.053 10.282 1.00 89.88 413 GLU A CA 1
ATOM 3200 C C . GLU A 1 413 ? 12.690 4.148 8.847 1.00 89.88 413 GLU A C 1
ATOM 3202 O O . GLU A 1 413 ? 12.040 3.685 7.905 1.00 89.88 413 GLU A O 1
ATOM 3207 N N . THR A 1 414 ? 13.874 4.738 8.692 1.00 88.38 414 THR A N 1
ATOM 3208 C CA . THR A 1 414 ? 14.634 4.638 7.449 1.00 88.38 414 THR A CA 1
ATOM 3209 C C . THR A 1 414 ? 15.278 3.255 7.398 1.00 88.38 414 THR A C 1
ATOM 3211 O O . THR A 1 414 ? 16.043 2.919 8.305 1.00 88.38 414 THR A O 1
ATOM 3214 N N . PRO A 1 415 ? 14.988 2.447 6.370 1.00 86.62 415 PRO A N 1
ATOM 3215 C CA . PRO A 1 415 ? 15.575 1.122 6.245 1.00 86.62 415 PRO A CA 1
ATOM 3216 C C . PRO A 1 415 ? 17.092 1.226 6.007 1.00 86.62 415 PRO A C 1
ATOM 3218 O O . PRO A 1 415 ? 17.547 2.160 5.336 1.00 86.62 415 PRO A O 1
ATOM 3221 N N . PRO A 1 416 ? 17.897 0.287 6.533 1.00 86.44 416 PRO A N 1
ATOM 3222 C CA . PRO A 1 416 ? 19.341 0.313 6.341 1.00 86.44 416 PRO A CA 1
ATOM 3223 C C . PRO A 1 416 ? 19.685 0.112 4.864 1.00 86.44 416 PRO A C 1
ATOM 3225 O O . PRO A 1 416 ? 19.128 -0.764 4.209 1.00 86.44 416 PRO A O 1
ATOM 3228 N N . ALA A 1 417 ? 20.631 0.878 4.324 1.00 84.75 417 ALA A N 1
ATOM 3229 C CA . ALA A 1 417 ? 21.078 0.662 2.951 1.00 84.75 417 ALA A CA 1
ATOM 3230 C C . ALA A 1 417 ? 21.677 -0.749 2.790 1.00 84.75 417 ALA A C 1
ATOM 3232 O O . ALA A 1 417 ? 22.516 -1.172 3.586 1.00 84.75 417 ALA A O 1
ATOM 3233 N N . ARG A 1 418 ? 21.270 -1.470 1.739 1.00 85.88 418 ARG A N 1
ATOM 3234 C CA . ARG A 1 418 ? 21.885 -2.743 1.338 1.00 85.88 418 ARG A CA 1
ATOM 3235 C C . ARG A 1 418 ? 22.722 -2.540 0.080 1.00 85.88 418 ARG A C 1
ATOM 3237 O O . ARG A 1 418 ? 22.292 -1.864 -0.854 1.00 85.88 418 ARG A O 1
ATOM 3244 N N . VAL A 1 419 ? 23.894 -3.166 0.051 1.00 82.38 419 VAL A N 1
ATOM 3245 C CA . VAL A 1 419 ? 24.730 -3.292 -1.151 1.00 82.38 419 VAL A CA 1
ATOM 3246 C C . VAL A 1 419 ? 24.373 -4.614 -1.839 1.00 82.38 419 VAL A C 1
ATOM 3248 O O . VAL A 1 419 ? 24.021 -5.580 -1.156 1.00 82.38 419 VAL A O 1
ATOM 3251 N N . ARG A 1 420 ? 24.348 -4.618 -3.176 1.00 72.56 420 ARG A N 1
ATOM 3252 C CA . ARG A 1 420 ? 23.962 -5.785 -3.980 1.00 72.56 420 ARG A CA 1
ATOM 3253 C C . ARG A 1 420 ? 25.000 -6.893 -3.938 1.00 72.56 420 ARG A C 1
ATOM 3255 O O . ARG A 1 420 ? 26.201 -6.555 -3.999 1.00 72.56 420 ARG A O 1
#